Protein AF-A0A1M6YQC5-F1 (afdb_monomer)

Sequence (422 aa):
MTFAKNSVCIALIAVASSFAADRVVGANATLDIEPGARSAALGSATMAVDGDYLGLMSNPYQLANVNYAWASFSHTEYYEDTKYDYASAVVPLGAGQGLGISFSRFGADDIPYIKEGEPLPEGSNYNTLSIADWVFSATFGRKLTDRLELGVGFHGLYRDMDQTGWGFRGDAGLRFRAVDELYVSGLLKGWTSSATSWESGEFEYTSPEFYLAASYGLPVPYLYGKLNVYWQGAGLFHREARDLDFETDESRGKRVWEDPLDWLSGGRGGLEYTFDFGLSLRAGLSSFTTLQSVTAGAGLVIAKFVKVDYAFESHPVLSPVHRVSVSISPYLFSHAPRQGTPEVKASSKAVVAEEPEESDAAYEAMERESYESPAAAETPAATESSAPSESAVEELVPAPEQVQNRPEKPNIVETDDEVLEP

Structure (mmCIF, N/CA/C/O backbone):
data_AF-A0A1M6YQC5-F1
#
_entry.id   AF-A0A1M6YQC5-F1
#
loop_
_atom_site.group_PDB
_atom_site.id
_atom_site.type_symbol
_atom_site.label_atom_id
_atom_site.label_alt_id
_atom_site.label_comp_id
_atom_site.label_asym_id
_atom_site.label_entity_id
_atom_site.label_seq_id
_atom_site.pdbx_PDB_ins_code
_atom_site.Cartn_x
_atom_site.Cartn_y
_atom_site.Cartn_z
_atom_site.occupancy
_atom_site.B_iso_or_equiv
_atom_site.auth_seq_id
_atom_site.auth_comp_id
_atom_site.auth_asym_id
_atom_site.auth_atom_id
_atom_site.pdbx_PDB_model_num
ATOM 1 N N . MET A 1 1 ? 8.374 48.660 9.534 1.00 53.72 1 MET A N 1
ATOM 2 C CA . MET A 1 1 ? 8.902 48.231 8.214 1.00 53.72 1 MET A CA 1
ATOM 3 C C . MET A 1 1 ? 9.470 46.807 8.201 1.00 53.72 1 MET A C 1
ATOM 5 O O . MET A 1 1 ? 9.402 46.164 7.164 1.00 53.72 1 MET A O 1
ATOM 9 N N . THR A 1 2 ? 9.977 46.275 9.317 1.00 52.75 2 THR A N 1
ATOM 10 C CA . THR A 1 2 ? 10.578 44.924 9.393 1.00 52.75 2 THR A CA 1
ATOM 11 C C . THR A 1 2 ? 9.555 43.780 9.287 1.00 52.75 2 THR A C 1
ATOM 13 O O . THR A 1 2 ? 9.815 42.788 8.620 1.00 52.75 2 THR A O 1
ATOM 16 N N . PHE A 1 3 ? 8.348 43.950 9.843 1.00 49.03 3 PHE A N 1
ATOM 17 C CA . PHE A 1 3 ? 7.264 42.952 9.768 1.00 49.03 3 PHE A CA 1
ATOM 18 C C . PHE A 1 3 ? 6.732 42.738 8.339 1.00 49.03 3 PHE A C 1
ATOM 20 O O . PHE A 1 3 ? 6.480 41.608 7.927 1.00 49.03 3 PHE A O 1
ATOM 27 N N . ALA A 1 4 ? 6.626 43.817 7.557 1.00 55.59 4 ALA A N 1
ATOM 28 C CA . ALA A 1 4 ? 6.203 43.752 6.159 1.00 55.59 4 ALA A CA 1
ATOM 29 C C . ALA A 1 4 ? 7.251 43.047 5.281 1.00 55.59 4 ALA A C 1
ATOM 31 O O . ALA A 1 4 ? 6.891 42.224 4.450 1.00 55.59 4 ALA A O 1
ATOM 32 N N . LYS A 1 5 ? 8.550 43.289 5.519 1.00 53.69 5 LYS A N 1
ATOM 33 C CA . LYS A 1 5 ? 9.637 42.579 4.823 1.00 53.69 5 LYS A CA 1
ATOM 34 C C . LYS A 1 5 ? 9.646 41.079 5.128 1.00 53.69 5 LYS A C 1
ATOM 36 O O . LYS A 1 5 ? 9.757 40.291 4.199 1.00 53.69 5 LYS A O 1
ATOM 41 N N . ASN A 1 6 ? 9.462 40.679 6.389 1.00 58.53 6 ASN A N 1
ATOM 42 C CA . ASN A 1 6 ? 9.414 39.258 6.753 1.00 58.53 6 ASN A CA 1
ATOM 43 C C . ASN A 1 6 ? 8.188 38.552 6.156 1.00 58.53 6 ASN A C 1
ATOM 45 O O . ASN A 1 6 ? 8.311 37.433 5.673 1.00 58.53 6 ASN A O 1
ATOM 49 N N . SER A 1 7 ? 7.033 39.222 6.120 1.00 62.97 7 SER A N 1
ATOM 50 C CA . SER A 1 7 ? 5.809 38.674 5.518 1.00 62.97 7 SER A CA 1
ATOM 51 C C . SER A 1 7 ? 5.939 38.516 3.998 1.00 62.97 7 SER A C 1
ATOM 53 O O . SER A 1 7 ? 5.511 37.509 3.446 1.00 62.97 7 SER A O 1
ATOM 55 N N . VAL A 1 8 ? 6.595 39.469 3.327 1.00 71.50 8 VAL A N 1
ATOM 56 C CA . VAL A 1 8 ? 6.879 39.405 1.884 1.00 71.50 8 VAL A CA 1
ATOM 57 C C . VAL A 1 8 ? 7.903 38.314 1.560 1.00 71.50 8 VAL A C 1
ATOM 59 O O . VAL A 1 8 ? 7.712 37.591 0.591 1.00 71.50 8 VAL A O 1
ATOM 62 N N . CYS A 1 9 ? 8.945 38.126 2.376 1.00 65.75 9 CYS A N 1
ATOM 63 C CA . CYS A 1 9 ? 9.895 37.025 2.185 1.00 65.75 9 CYS A CA 1
ATOM 64 C C . CYS A 1 9 ? 9.247 35.651 2.410 1.00 65.75 9 CYS A C 1
ATOM 66 O O . CYS A 1 9 ? 9.505 34.737 1.637 1.00 65.75 9 CYS A O 1
ATOM 68 N N . ILE A 1 10 ? 8.382 35.504 3.419 1.00 70.25 10 ILE A N 1
ATOM 69 C CA . ILE A 1 10 ? 7.632 34.258 3.654 1.00 70.25 10 ILE A CA 1
ATOM 70 C C . ILE A 1 10 ? 6.678 33.980 2.486 1.00 70.25 10 ILE A C 1
ATOM 72 O O . ILE A 1 10 ? 6.626 32.853 2.002 1.00 70.25 10 ILE A O 1
ATOM 76 N N . ALA A 1 11 ? 5.984 35.004 1.982 1.00 66.69 11 ALA A N 1
ATOM 77 C CA . ALA A 1 11 ? 5.124 34.875 0.809 1.00 66.69 11 ALA A CA 1
ATOM 78 C C . ALA A 1 11 ? 5.921 34.516 -0.457 1.00 66.69 11 ALA A C 1
ATOM 80 O O . ALA A 1 11 ? 5.506 33.641 -1.206 1.00 66.69 11 ALA A O 1
ATOM 81 N N . LEU A 1 12 ? 7.094 35.119 -0.676 1.00 59.56 12 LEU A N 1
ATOM 82 C CA . LEU A 1 12 ? 7.969 34.796 -1.809 1.00 59.56 12 LEU A CA 1
ATOM 83 C C . LEU A 1 12 ? 8.554 33.381 -1.715 1.00 59.56 12 LEU A C 1
ATOM 85 O O . LEU A 1 12 ? 8.641 32.701 -2.732 1.00 59.56 12 LEU A O 1
ATOM 89 N N . ILE A 1 13 ? 8.901 32.908 -0.513 1.00 63.28 13 ILE A N 1
ATOM 90 C CA . ILE A 1 13 ? 9.343 31.524 -0.284 1.00 63.28 13 ILE A CA 1
ATOM 91 C C . ILE A 1 13 ? 8.185 30.545 -0.521 1.00 63.28 13 ILE A C 1
ATOM 93 O O . ILE A 1 13 ? 8.390 29.517 -1.161 1.00 63.28 13 ILE A O 1
ATOM 97 N N . ALA A 1 14 ? 6.965 30.867 -0.082 1.00 57.50 14 ALA A N 1
ATOM 98 C CA . ALA A 1 14 ? 5.779 30.045 -0.329 1.00 57.50 14 ALA A CA 1
ATOM 99 C C . ALA A 1 14 ? 5.407 29.983 -1.824 1.00 57.50 14 ALA A C 1
ATOM 101 O O . ALA A 1 14 ? 5.086 28.911 -2.340 1.00 57.50 14 ALA A O 1
ATOM 102 N N . VAL A 1 15 ? 5.519 31.104 -2.545 1.00 53.12 15 VAL A N 1
ATOM 103 C CA . VAL A 1 15 ? 5.295 31.167 -3.999 1.00 53.12 15 VAL A CA 1
ATOM 104 C C . VAL A 1 15 ? 6.384 30.397 -4.756 1.00 53.12 15 VAL A C 1
ATOM 106 O O . VAL A 1 15 ? 6.055 29.597 -5.623 1.00 53.12 15 VAL A O 1
ATOM 109 N N . ALA A 1 16 ? 7.664 30.546 -4.396 1.00 45.91 16 ALA A N 1
ATOM 110 C CA . ALA A 1 16 ? 8.754 29.774 -5.003 1.00 45.91 16 ALA A CA 1
ATOM 111 C C . ALA A 1 16 ? 8.639 28.262 -4.720 1.00 45.91 16 ALA A C 1
ATOM 113 O O . ALA A 1 16 ? 8.916 27.449 -5.598 1.00 45.91 16 ALA A O 1
ATOM 114 N N . SER A 1 17 ? 8.161 27.884 -3.529 1.00 53.19 17 SER A N 1
ATOM 115 C CA . SER A 1 17 ? 7.890 26.481 -3.174 1.00 53.19 17 SER A CA 1
ATOM 116 C C . SER A 1 17 ? 6.718 25.898 -3.969 1.00 53.19 17 SER A C 1
ATOM 118 O O . SER A 1 17 ? 6.725 24.710 -4.269 1.00 53.19 17 SER A O 1
ATOM 120 N N . SER A 1 18 ? 5.747 26.729 -4.368 1.00 50.00 18 SER A N 1
ATOM 121 C CA . SER A 1 18 ? 4.611 26.295 -5.194 1.00 50.00 18 SER A CA 1
ATOM 122 C C . SER A 1 18 ? 5.028 25.940 -6.629 1.00 50.00 18 SER A C 1
ATOM 124 O O . SER A 1 18 ? 4.443 25.037 -7.213 1.00 50.00 18 SER A O 1
ATOM 126 N N . PHE A 1 19 ? 6.064 26.587 -7.184 1.00 49.97 19 PHE A N 1
ATOM 127 C CA . PHE A 1 19 ? 6.626 26.230 -8.500 1.00 49.97 19 PHE A CA 1
ATOM 128 C C . PHE A 1 19 ? 7.572 25.017 -8.452 1.00 49.97 19 PHE A C 1
ATOM 130 O O . PHE A 1 19 ? 7.739 24.332 -9.455 1.00 49.97 19 PHE A O 1
ATOM 137 N N . ALA A 1 20 ? 8.184 24.729 -7.298 1.00 50.62 20 ALA A N 1
ATOM 138 C CA . ALA A 1 20 ? 9.047 23.558 -7.111 1.00 50.62 20 ALA A CA 1
ATOM 139 C C . ALA A 1 20 ? 8.266 22.252 -6.858 1.00 50.62 20 ALA A C 1
ATOM 141 O O . ALA A 1 20 ? 8.835 21.170 -6.985 1.00 50.62 20 ALA A O 1
ATOM 142 N N . ALA A 1 21 ? 6.978 22.355 -6.517 1.00 57.91 21 ALA A N 1
ATOM 143 C CA . ALA A 1 21 ? 6.088 21.230 -6.240 1.00 57.91 21 ALA A CA 1
ATOM 144 C C . ALA A 1 21 ? 5.412 20.644 -7.494 1.00 57.91 21 ALA A C 1
ATOM 146 O O . ALA A 1 21 ? 4.479 19.872 -7.349 1.00 57.91 21 ALA A O 1
ATOM 147 N N . ASP A 1 22 ? 5.822 21.023 -8.710 1.00 62.31 22 ASP A N 1
ATOM 148 C CA . ASP A 1 22 ? 5.284 20.449 -9.961 1.00 62.31 22 ASP A CA 1
ATOM 149 C C . ASP A 1 22 ? 6.221 19.420 -10.604 1.00 62.31 22 ASP A C 1
ATOM 151 O O . ASP A 1 22 ? 5.921 18.869 -11.662 1.00 62.31 22 ASP A O 1
ATOM 155 N N . ARG A 1 23 ? 7.380 19.151 -9.991 1.00 65.19 23 ARG A N 1
ATOM 156 C CA . ARG A 1 23 ? 8.331 18.183 -10.535 1.00 65.19 23 ARG A CA 1
ATOM 157 C C . ARG A 1 23 ? 7.909 16.775 -10.127 1.00 65.19 23 ARG A C 1
ATOM 159 O O . ARG A 1 23 ? 8.397 16.229 -9.140 1.00 65.19 23 ARG A O 1
ATOM 166 N N . VAL A 1 24 ? 7.028 16.184 -10.922 1.00 68.38 24 VAL A N 1
ATOM 167 C CA . VAL A 1 24 ? 6.725 14.753 -10.858 1.00 68.38 24 VAL A CA 1
ATOM 168 C C . VAL A 1 24 ? 7.642 14.026 -11.826 1.00 68.38 24 VAL A C 1
ATOM 170 O O . VAL A 1 24 ? 7.634 14.313 -13.021 1.00 68.38 24 VAL A O 1
ATOM 173 N N . VAL A 1 25 ? 8.444 13.091 -11.319 1.00 69.69 25 VAL A N 1
ATOM 174 C CA . VAL A 1 25 ? 9.226 12.190 -12.166 1.00 69.69 25 VAL A CA 1
ATOM 175 C C . VAL A 1 25 ? 8.817 10.760 -11.836 1.00 69.69 25 VAL A C 1
ATOM 177 O O . VAL A 1 25 ? 8.852 10.342 -10.683 1.00 69.69 25 VAL A O 1
ATOM 180 N N . GLY A 1 26 ? 8.462 9.975 -12.851 1.00 72.50 26 GLY A N 1
ATOM 181 C CA . GLY A 1 26 ? 8.078 8.566 -12.690 1.00 72.50 26 GLY A CA 1
ATOM 182 C C . GLY A 1 26 ? 9.222 7.636 -12.259 1.00 72.50 26 GLY A C 1
ATOM 183 O O . GLY A 1 26 ? 9.037 6.424 -12.200 1.00 72.50 26 GLY A O 1
ATOM 184 N N . ALA A 1 27 ? 10.401 8.179 -11.937 1.00 75.88 27 ALA A N 1
ATOM 185 C CA . ALA A 1 27 ? 11.608 7.437 -11.586 1.00 75.88 27 ALA A CA 1
ATOM 186 C C . ALA A 1 27 ? 11.363 6.391 -10.491 1.00 75.88 27 ALA A C 1
ATOM 188 O O . ALA A 1 27 ? 11.856 5.270 -10.583 1.00 75.88 27 ALA A O 1
ATOM 189 N N . ASN A 1 28 ? 10.551 6.750 -9.494 1.00 84.94 28 ASN A N 1
ATOM 190 C CA . ASN A 1 28 ? 10.200 5.917 -8.346 1.00 84.94 28 ASN A CA 1
ATOM 191 C C . ASN A 1 28 ? 8.770 5.344 -8.422 1.00 84.94 28 ASN A C 1
ATOM 193 O O . ASN A 1 28 ? 8.241 4.934 -7.392 1.00 84.94 28 ASN A O 1
ATOM 197 N N . ALA A 1 29 ? 8.139 5.296 -9.603 1.00 85.62 29 ALA A N 1
ATOM 198 C CA . ALA A 1 29 ? 6.741 4.866 -9.762 1.00 85.62 29 ALA A CA 1
ATOM 199 C C . ALA A 1 29 ? 6.468 3.440 -9.247 1.00 85.62 29 ALA A C 1
ATOM 201 O O . ALA A 1 29 ? 5.379 3.146 -8.764 1.00 85.62 29 ALA A O 1
ATOM 202 N N . THR A 1 30 ? 7.473 2.563 -9.250 1.00 89.56 30 THR A N 1
ATOM 203 C CA . THR A 1 30 ? 7.369 1.210 -8.676 1.00 89.56 30 THR A CA 1
ATOM 204 C C . THR A 1 30 ? 7.064 1.233 -7.177 1.00 89.56 30 THR A C 1
ATOM 206 O O . THR A 1 30 ? 6.454 0.304 -6.654 1.00 89.56 30 THR A O 1
ATOM 209 N N . LEU A 1 31 ? 7.416 2.319 -6.477 1.00 89.81 31 LEU A N 1
ATOM 210 C CA . LEU A 1 31 ? 7.064 2.521 -5.069 1.00 89.81 31 LEU A CA 1
ATOM 211 C C . LEU A 1 31 ? 5.585 2.877 -4.840 1.00 89.81 31 LEU A C 1
ATOM 213 O O . LEU A 1 31 ? 5.149 2.984 -3.690 1.00 89.81 31 LEU A O 1
ATOM 217 N N . ASP A 1 32 ? 4.830 3.110 -5.909 1.00 88.75 32 ASP A N 1
ATOM 218 C CA . ASP A 1 32 ? 3.402 3.420 -5.868 1.00 88.75 32 ASP A CA 1
ATOM 219 C C . ASP A 1 32 ? 2.523 2.231 -6.272 1.00 88.75 32 ASP A C 1
ATOM 221 O O . ASP A 1 32 ? 1.302 2.299 -6.114 1.00 88.75 32 ASP A O 1
ATOM 225 N N . ILE A 1 33 ? 3.129 1.131 -6.731 1.00 90.00 33 ILE A N 1
ATOM 226 C CA . ILE A 1 33 ? 2.414 -0.104 -7.051 1.00 90.00 33 ILE A CA 1
ATOM 227 C C . ILE A 1 33 ? 1.909 -0.732 -5.752 1.00 90.00 33 ILE A C 1
ATOM 229 O O . ILE A 1 33 ? 2.674 -1.019 -4.832 1.00 90.00 33 ILE A O 1
ATOM 233 N N . GLU A 1 34 ? 0.601 -0.968 -5.685 1.00 89.75 34 GLU A N 1
ATOM 234 C CA . GLU A 1 34 ? -0.005 -1.664 -4.556 1.00 89.75 34 GLU A CA 1
ATOM 235 C C . GLU A 1 34 ? 0.246 -3.176 -4.658 1.00 89.75 34 GLU A C 1
ATOM 237 O O . GLU A 1 34 ? -0.096 -3.773 -5.680 1.00 89.75 34 GLU A O 1
ATOM 242 N N . PRO A 1 35 ? 0.770 -3.826 -3.605 1.00 92.75 35 PRO A N 1
ATOM 243 C CA . PRO A 1 35 ? 0.984 -5.271 -3.605 1.00 92.75 35 PRO A CA 1
ATOM 244 C C . PRO A 1 35 ? -0.198 -6.103 -3.101 1.00 92.75 35 PRO A C 1
ATOM 246 O O . PRO A 1 35 ? -0.265 -7.289 -3.421 1.00 92.75 35 PRO A O 1
ATOM 249 N N . GLY A 1 36 ? -1.104 -5.563 -2.283 1.00 93.19 36 GLY A N 1
ATOM 250 C CA . GLY A 1 36 ? -2.159 -6.334 -1.623 1.00 93.19 36 GLY A CA 1
ATOM 251 C C . GLY A 1 36 ? -3.325 -6.676 -2.549 1.00 93.19 36 GLY A C 1
ATOM 252 O O . GLY A 1 36 ? -3.821 -5.810 -3.270 1.00 93.19 36 GLY A O 1
ATOM 253 N N . ALA A 1 37 ? -3.816 -7.924 -2.516 1.00 95.75 37 ALA A N 1
ATOM 254 C CA . ALA A 1 37 ? -5.050 -8.290 -3.224 1.00 95.75 37 ALA A CA 1
ATOM 255 C C . ALA A 1 37 ? -6.274 -7.639 -2.566 1.00 95.75 37 ALA A C 1
ATOM 257 O O . ALA A 1 37 ? -7.144 -7.102 -3.244 1.00 95.75 37 ALA A O 1
ATOM 258 N N . ARG A 1 38 ? -6.322 -7.610 -1.229 1.00 95.25 38 ARG A N 1
ATOM 259 C CA . ARG A 1 38 ? -7.412 -6.961 -0.490 1.00 95.25 38 ARG A CA 1
ATOM 260 C C . ARG A 1 38 ? -7.583 -5.496 -0.889 1.00 95.25 38 ARG A C 1
ATOM 262 O O . ARG A 1 38 ? -8.698 -5.096 -1.209 1.00 95.25 38 ARG A O 1
ATOM 269 N N . SER A 1 39 ? -6.499 -4.724 -0.888 1.00 93.56 39 SER A N 1
ATOM 270 C CA . SER A 1 39 ? -6.545 -3.313 -1.271 1.00 93.56 39 SER A CA 1
ATOM 271 C C . SER A 1 39 ? -6.842 -3.116 -2.763 1.00 93.56 39 SER A C 1
ATOM 273 O O . SER A 1 39 ? -7.619 -2.222 -3.094 1.00 93.56 39 SER A O 1
ATOM 275 N N . ALA A 1 40 ? -6.330 -3.980 -3.651 1.00 94.25 40 ALA A N 1
ATOM 276 C CA . ALA A 1 40 ? -6.668 -3.962 -5.083 1.00 94.25 40 ALA A CA 1
ATOM 277 C C . ALA A 1 40 ? -8.176 -4.097 -5.327 1.00 94.25 40 ALA A C 1
ATOM 279 O O . ALA A 1 40 ? -8.772 -3.291 -6.032 1.00 94.25 40 ALA A O 1
ATOM 280 N N . ALA A 1 41 ? -8.815 -5.066 -4.662 1.00 95.69 41 ALA A N 1
ATOM 281 C CA . ALA A 1 41 ? -10.256 -5.313 -4.747 1.00 95.69 41 ALA A CA 1
ATOM 282 C C . ALA A 1 41 ? -11.128 -4.170 -4.193 1.00 95.69 41 ALA A C 1
ATOM 284 O O . ALA A 1 41 ? -12.348 -4.186 -4.359 1.00 95.69 41 ALA A O 1
ATOM 285 N N . LEU A 1 42 ? -10.518 -3.213 -3.490 1.00 95.12 42 LEU A N 1
ATOM 286 C CA . LEU A 1 42 ? -11.152 -2.025 -2.924 1.00 95.12 42 LEU A CA 1
ATOM 287 C C . LEU A 1 42 ? -10.785 -0.772 -3.728 1.00 95.12 42 LEU A C 1
ATOM 289 O O . LEU A 1 42 ? -10.662 0.318 -3.169 1.00 95.12 42 LEU A O 1
ATOM 293 N N . GLY A 1 43 ? -10.574 -0.935 -5.036 1.00 91.25 43 GLY A N 1
ATOM 294 C CA . GLY A 1 43 ? -10.205 0.147 -5.937 1.00 91.25 43 GLY A CA 1
ATOM 295 C C . GLY A 1 43 ? -8.808 0.691 -5.668 1.00 91.25 43 GLY A C 1
ATOM 296 O O . GLY A 1 43 ? -8.568 1.864 -5.907 1.00 91.25 43 GLY A O 1
ATOM 297 N N . SER A 1 44 ? -7.891 -0.100 -5.106 1.00 91.50 44 SER A N 1
ATOM 298 C CA . SER A 1 44 ? -6.554 0.371 -4.719 1.00 91.50 44 SER A CA 1
ATOM 299 C C . SER A 1 44 ? -6.594 1.583 -3.765 1.00 91.50 44 SER A C 1
ATOM 301 O O . SER A 1 44 ? -5.744 2.477 -3.840 1.00 91.50 44 SER A O 1
ATOM 303 N N . ALA A 1 45 ? -7.584 1.617 -2.860 1.00 91.69 45 ALA A N 1
ATOM 304 C CA . ALA A 1 45 ? -7.730 2.594 -1.770 1.00 91.69 45 ALA A CA 1
ATOM 305 C C . ALA A 1 45 ? -6.902 2.196 -0.529 1.00 91.69 45 ALA A C 1
ATOM 307 O O . ALA A 1 45 ? -7.389 2.147 0.602 1.00 91.69 45 ALA A O 1
ATOM 308 N N . THR A 1 46 ? -5.638 1.863 -0.760 1.00 89.88 46 THR A N 1
ATOM 309 C CA . THR A 1 46 ? -4.709 1.206 0.174 1.00 89.88 46 THR A CA 1
ATOM 310 C C . THR A 1 46 ? -4.549 1.964 1.494 1.00 89.88 46 THR A C 1
ATOM 312 O O . THR A 1 46 ? -4.459 1.374 2.570 1.00 89.88 46 THR A O 1
ATOM 315 N N . MET A 1 47 ? -4.586 3.296 1.433 1.00 90.25 47 MET A N 1
ATOM 316 C CA . MET A 1 47 ? -4.424 4.166 2.589 1.00 90.25 47 MET A CA 1
ATOM 317 C C . MET A 1 47 ? -5.630 4.173 3.514 1.00 90.25 47 MET A C 1
ATOM 319 O O . MET A 1 47 ? -5.506 4.659 4.631 1.00 90.25 47 MET A O 1
ATOM 323 N N . ALA A 1 48 ? -6.797 3.729 3.054 1.00 89.94 48 ALA A N 1
ATOM 324 C CA . ALA A 1 48 ? -8.002 3.629 3.870 1.00 89.94 48 ALA A CA 1
ATOM 325 C C . ALA A 1 48 ? -8.117 2.250 4.541 1.00 89.94 48 ALA A C 1
ATOM 327 O O . ALA A 1 48 ? -8.855 2.086 5.516 1.00 89.94 48 ALA A O 1
ATOM 328 N N . VAL A 1 49 ? -7.414 1.253 3.998 1.00 91.25 49 VAL A N 1
ATOM 329 C CA . VAL A 1 49 ? -7.533 -0.152 4.380 1.00 91.25 49 VAL A CA 1
ATOM 330 C C . VAL A 1 49 ? -6.559 -0.469 5.503 1.00 91.25 49 VAL A C 1
ATOM 332 O O . VAL A 1 49 ? -5.344 -0.380 5.353 1.00 91.25 49 VAL A O 1
ATOM 335 N N . ASP A 1 50 ? -7.105 -0.894 6.637 1.00 87.38 50 ASP A N 1
ATOM 336 C CA . ASP A 1 50 ? -6.325 -1.258 7.813 1.00 87.38 50 ASP A CA 1
ATOM 337 C C . ASP A 1 50 ? -6.145 -2.767 7.957 1.00 87.38 50 ASP A C 1
ATOM 339 O O . ASP A 1 50 ? -7.066 -3.552 7.709 1.00 87.38 50 ASP A O 1
ATOM 343 N N . GLY A 1 51 ? -4.978 -3.177 8.457 1.00 87.25 51 GLY A N 1
ATOM 344 C CA . GLY A 1 51 ? -4.681 -4.582 8.744 1.00 87.25 51 GLY A CA 1
ATOM 345 C C . GLY A 1 51 ? -4.368 -5.410 7.496 1.00 87.25 51 GLY A C 1
ATOM 346 O O . GLY A 1 51 ? -4.449 -6.642 7.554 1.00 87.25 51 GLY A O 1
ATOM 347 N N . ASP A 1 52 ? -4.031 -4.737 6.393 1.00 90.38 52 ASP A N 1
ATOM 348 C CA . ASP A 1 52 ? -3.434 -5.318 5.194 1.00 90.38 52 ASP A CA 1
ATOM 349 C C . ASP A 1 52 ? -1.911 -5.129 5.258 1.00 90.38 52 ASP A C 1
ATOM 351 O O . ASP A 1 52 ? -1.362 -4.077 4.926 1.00 90.38 52 ASP A O 1
ATOM 355 N N . TYR A 1 53 ? -1.211 -6.160 5.732 1.00 91.81 53 TYR A N 1
ATOM 356 C CA . TYR A 1 53 ? 0.232 -6.095 5.979 1.00 91.81 53 TYR A CA 1
ATOM 357 C C . TYR A 1 53 ? 1.082 -6.104 4.704 1.00 91.81 53 TYR A C 1
ATOM 359 O O . TYR A 1 53 ? 2.308 -6.054 4.804 1.00 91.81 53 TYR A O 1
ATOM 367 N N . LEU A 1 54 ? 0.468 -6.160 3.522 1.00 94.44 54 LEU A N 1
ATOM 368 C CA . LEU A 1 54 ? 1.152 -5.940 2.249 1.00 94.44 54 LEU A CA 1
ATOM 369 C C . LEU A 1 54 ? 1.281 -4.437 1.948 1.00 94.44 54 LEU A C 1
ATOM 371 O O . LEU A 1 54 ? 2.270 -4.018 1.359 1.00 94.44 54 LEU A O 1
ATOM 375 N N . GLY A 1 55 ? 0.383 -3.597 2.469 1.00 91.25 55 GLY A N 1
ATOM 376 C CA . GLY A 1 55 ? 0.382 -2.143 2.271 1.00 91.25 55 GLY A CA 1
ATOM 377 C C . GLY A 1 55 ? 1.420 -1.359 3.091 1.00 91.25 55 GLY A C 1
ATOM 378 O O . GLY A 1 55 ? 1.129 -0.254 3.545 1.00 91.25 55 GLY A O 1
ATOM 379 N N . LEU A 1 56 ? 2.628 -1.885 3.341 1.00 92.56 56 LEU A N 1
ATOM 380 C CA . LEU A 1 56 ? 3.636 -1.204 4.187 1.00 92.56 56 LEU A CA 1
ATOM 381 C C . LEU A 1 56 ? 4.200 0.092 3.584 1.00 92.56 56 LEU A C 1
ATOM 383 O O . LEU A 1 56 ? 4.772 0.902 4.316 1.00 92.56 56 LEU A O 1
ATOM 387 N N . MET A 1 57 ? 4.063 0.266 2.269 1.00 90.12 57 MET A N 1
ATOM 388 C CA . MET A 1 57 ? 4.576 1.417 1.515 1.00 90.12 57 MET A CA 1
ATOM 389 C C . MET A 1 57 ? 3.559 2.551 1.399 1.00 90.12 57 MET A C 1
ATOM 391 O O . MET A 1 57 ? 3.927 3.704 1.212 1.00 90.12 57 MET A O 1
ATOM 395 N N . SER A 1 58 ? 2.273 2.229 1.530 1.00 90.06 58 SER A N 1
ATOM 396 C CA . SER A 1 58 ? 1.173 3.175 1.356 1.00 90.06 58 SER A CA 1
ATOM 397 C C . SER A 1 58 ? 0.410 3.431 2.659 1.00 90.06 58 SER A C 1
ATOM 399 O O . SER A 1 58 ? -0.188 4.489 2.829 1.00 90.06 58 SER A O 1
ATOM 401 N N . ASN A 1 59 ? 0.489 2.523 3.634 1.00 93.00 59 ASN A N 1
ATOM 402 C CA . ASN A 1 59 ? -0.150 2.664 4.936 1.00 93.00 59 ASN A CA 1
ATOM 403 C C . ASN A 1 59 ? 0.827 2.307 6.079 1.00 93.00 59 ASN A C 1
ATOM 405 O O . ASN A 1 59 ? 0.799 1.191 6.601 1.00 93.00 59 ASN A O 1
ATOM 409 N N . PRO A 1 60 ? 1.713 3.230 6.504 1.00 94.19 60 PRO A N 1
ATOM 410 C CA . PRO A 1 60 ? 2.693 2.935 7.548 1.00 94.19 60 PRO A CA 1
ATOM 411 C C . PRO A 1 60 ? 2.112 2.966 8.971 1.00 94.19 60 PRO A C 1
ATOM 413 O O . PRO A 1 60 ? 2.606 2.275 9.866 1.00 94.19 60 PRO A O 1
ATOM 416 N N . TYR A 1 61 ? 1.060 3.754 9.211 1.00 94.19 61 TYR A N 1
ATOM 417 C CA . TYR A 1 61 ? 0.483 3.922 10.547 1.00 94.19 61 TYR A CA 1
ATOM 418 C C . TYR A 1 61 ? -0.261 2.662 11.022 1.00 94.19 61 TYR A C 1
ATOM 420 O O . TYR A 1 61 ? -0.391 2.465 12.230 1.00 94.19 61 TYR A O 1
ATOM 428 N N . GLN A 1 62 ? -0.699 1.772 10.118 1.00 92.69 62 GLN A N 1
ATOM 429 C CA . GLN A 1 62 ? -1.419 0.542 10.482 1.00 92.69 62 GLN A CA 1
ATOM 430 C C . GLN A 1 62 ? -0.634 -0.361 11.445 1.00 92.69 62 GLN A C 1
ATOM 432 O O . GLN A 1 62 ? -1.227 -1.095 12.240 1.00 92.69 62 GLN A O 1
ATOM 437 N N . LEU A 1 63 ? 0.703 -0.277 11.421 1.00 94.75 63 LEU A N 1
ATOM 438 C CA . LEU A 1 63 ? 1.586 -1.016 12.323 1.00 94.75 63 LEU A CA 1
ATOM 439 C C . LEU A 1 63 ? 1.402 -0.611 13.791 1.00 94.75 63 LEU A C 1
ATOM 441 O O . LEU A 1 63 ? 1.755 -1.378 14.680 1.00 94.75 63 LEU A O 1
ATOM 445 N N . ALA A 1 64 ? 0.789 0.540 14.074 1.00 93.31 64 ALA A N 1
ATOM 446 C CA . ALA A 1 64 ? 0.381 0.908 15.426 1.00 93.31 64 ALA A CA 1
ATOM 447 C C . ALA A 1 64 ? -0.651 -0.067 16.030 1.00 93.31 64 ALA A C 1
ATOM 449 O O . ALA A 1 64 ? -0.767 -0.135 17.251 1.00 93.31 64 ALA A O 1
ATOM 450 N N . ASN A 1 65 ? -1.382 -0.824 15.202 1.00 89.56 65 ASN A N 1
ATOM 451 C CA . ASN A 1 65 ? -2.438 -1.753 15.628 1.00 89.56 65 ASN A CA 1
ATOM 452 C C . ASN A 1 65 ? -2.093 -3.222 15.357 1.00 89.56 65 ASN A C 1
ATOM 454 O O . ASN A 1 65 ? -2.974 -4.083 15.383 1.00 89.56 65 ASN A O 1
ATOM 458 N N . VAL A 1 66 ? -0.830 -3.528 15.047 1.00 89.31 66 VAL A N 1
ATOM 459 C CA . VAL A 1 66 ? -0.412 -4.912 14.827 1.00 89.31 66 VAL A CA 1
ATOM 460 C C . VAL A 1 66 ? -0.362 -5.658 16.163 1.00 89.31 66 VAL A C 1
ATOM 462 O O . VAL A 1 66 ? 0.316 -5.242 17.099 1.00 89.31 66 VAL A O 1
ATOM 465 N N . ASN A 1 67 ? -1.095 -6.769 16.245 1.00 85.00 67 ASN A N 1
ATOM 466 C CA . ASN A 1 67 ? -1.216 -7.564 17.472 1.00 85.00 67 ASN A CA 1
ATOM 467 C C . ASN A 1 67 ? -0.370 -8.840 17.444 1.00 85.00 67 ASN A C 1
ATOM 469 O O . ASN A 1 67 ? 0.097 -9.313 18.478 1.00 85.00 67 ASN A O 1
ATOM 473 N N . TYR A 1 68 ? -0.151 -9.382 16.248 1.00 87.81 68 TYR A N 1
ATOM 474 C CA . TYR A 1 68 ? 0.576 -10.624 16.019 1.00 87.81 68 TYR A CA 1
ATOM 475 C C . TYR A 1 68 ? 1.639 -10.406 14.960 1.00 87.81 68 TYR A C 1
ATOM 477 O O . TYR A 1 68 ? 1.515 -9.508 14.131 1.00 87.81 68 TYR A O 1
ATOM 485 N N . ALA A 1 69 ? 2.679 -11.235 14.973 1.00 92.38 69 ALA A N 1
ATOM 486 C CA . ALA A 1 69 ? 3.576 -11.280 13.834 1.00 92.38 69 ALA A CA 1
ATOM 487 C C . ALA A 1 69 ? 2.824 -11.831 12.614 1.00 92.38 69 ALA A C 1
ATOM 489 O O . ALA A 1 69 ? 2.006 -12.742 12.761 1.00 92.38 69 ALA A O 1
ATOM 490 N N . TRP A 1 70 ? 3.110 -11.302 11.430 1.00 94.50 70 TRP A N 1
ATOM 491 C CA . TRP A 1 70 ? 2.589 -11.826 10.168 1.00 94.50 70 TRP A CA 1
ATOM 492 C C . TRP A 1 70 ? 3.691 -11.838 9.125 1.00 94.50 70 TRP A C 1
ATOM 494 O O . TRP A 1 70 ? 4.460 -10.885 9.035 1.00 94.50 70 TRP A O 1
ATOM 504 N N . ALA A 1 71 ? 3.733 -12.899 8.333 1.00 96.81 71 ALA A N 1
ATOM 505 C CA . ALA A 1 71 ? 4.427 -12.938 7.058 1.00 96.81 71 ALA A CA 1
ATOM 506 C C . ALA A 1 71 ? 3.365 -12.923 5.958 1.00 96.81 71 ALA A C 1
ATOM 508 O O . ALA A 1 71 ? 2.402 -13.685 6.039 1.00 96.81 71 ALA A O 1
ATOM 509 N N . SER A 1 72 ? 3.506 -12.052 4.967 1.00 97.31 72 SER A N 1
ATOM 510 C CA . SER A 1 72 ? 2.564 -11.938 3.854 1.00 97.31 72 SER A CA 1
ATOM 511 C C . SER A 1 72 ? 3.297 -12.004 2.531 1.00 97.31 72 SER A C 1
ATOM 513 O O . SER A 1 72 ? 4.413 -11.508 2.418 1.00 97.31 72 SER A O 1
ATOM 515 N N . PHE A 1 73 ? 2.649 -12.602 1.544 1.00 98.00 73 PHE A N 1
ATOM 516 C CA . PHE A 1 73 ? 3.153 -12.748 0.190 1.00 98.00 73 PHE A CA 1
ATOM 517 C C . PHE A 1 73 ? 2.049 -12.373 -0.784 1.00 98.00 73 PHE A C 1
ATOM 519 O O . PHE A 1 73 ? 0.882 -12.694 -0.543 1.00 98.00 73 PHE A O 1
ATOM 526 N N . SER A 1 74 ? 2.409 -11.734 -1.885 1.00 97.94 74 SER A N 1
ATOM 527 C CA . SER A 1 74 ? 1.509 -11.549 -3.010 1.00 97.94 74 SER A CA 1
ATOM 528 C C . SER A 1 74 ? 2.216 -11.754 -4.333 1.00 97.94 74 SER A C 1
ATOM 530 O O . SER A 1 74 ? 3.425 -11.558 -4.457 1.00 97.94 74 SER A O 1
ATOM 532 N N . HIS A 1 75 ? 1.417 -12.181 -5.300 1.00 96.94 75 HIS A N 1
ATOM 533 C CA . HIS A 1 75 ? 1.812 -12.360 -6.679 1.00 96.94 75 HIS A CA 1
ATOM 534 C C . HIS A 1 75 ? 0.755 -11.710 -7.565 1.00 96.94 75 HIS A C 1
ATOM 536 O O . HIS A 1 75 ? -0.450 -11.934 -7.382 1.00 96.94 75 HIS A O 1
ATOM 542 N N . THR A 1 76 ? 1.217 -10.892 -8.503 1.00 95.56 76 THR A N 1
ATOM 543 C CA . THR A 1 76 ? 0.389 -10.265 -9.532 1.00 95.56 76 THR A CA 1
ATOM 544 C C . THR A 1 76 ? 1.003 -10.542 -10.888 1.00 95.56 76 THR A C 1
ATOM 546 O O . THR A 1 76 ? 2.186 -10.270 -11.098 1.00 95.56 76 THR A O 1
ATOM 549 N N . GLU A 1 77 ? 0.178 -11.030 -11.800 1.00 91.56 77 GLU A N 1
ATOM 550 C CA . GLU A 1 77 ? 0.508 -11.113 -13.214 1.00 91.56 77 GLU A CA 1
ATOM 551 C C . GLU A 1 77 ? -0.148 -9.921 -13.907 1.00 91.56 77 GLU A C 1
ATOM 553 O O . GLU A 1 77 ? -1.373 -9.774 -13.899 1.00 91.56 77 GLU A O 1
ATOM 558 N N . TYR A 1 78 ? 0.687 -9.017 -14.407 1.00 89.56 78 TYR A N 1
ATOM 559 C CA . TYR A 1 78 ? 0.258 -7.884 -15.210 1.00 89.56 78 TYR A CA 1
ATOM 560 C C . TYR A 1 78 ? 0.245 -8.269 -16.695 1.00 89.56 78 TYR A C 1
ATOM 562 O O . TYR A 1 78 ? 0.515 -9.403 -17.081 1.00 89.56 78 TYR A O 1
ATOM 570 N N . TYR A 1 79 ? -0.116 -7.310 -17.538 1.00 85.44 79 TYR A N 1
ATOM 571 C CA . TYR A 1 79 ? -0.053 -7.437 -18.989 1.00 85.44 79 TYR A CA 1
ATOM 572 C C . TYR A 1 79 ? 1.400 -7.585 -19.484 1.00 85.44 79 TYR A C 1
ATOM 574 O O . TYR A 1 79 ? 2.344 -7.212 -18.785 1.00 85.44 79 TYR A O 1
ATOM 582 N N . GLU A 1 80 ? 1.565 -8.112 -20.704 1.00 84.50 80 GLU A N 1
ATOM 583 C CA . GLU A 1 80 ? 2.871 -8.274 -21.373 1.00 84.50 80 GLU A CA 1
ATOM 584 C C . GLU A 1 80 ? 3.893 -9.067 -20.527 1.00 84.50 80 GLU A C 1
ATOM 586 O O . GLU A 1 80 ? 5.047 -8.667 -20.389 1.00 84.50 80 GLU A O 1
ATOM 591 N N . ASP A 1 81 ? 3.445 -10.159 -19.894 1.00 83.94 81 ASP A N 1
ATOM 592 C CA . ASP A 1 81 ? 4.250 -11.069 -19.057 1.00 83.94 81 ASP A CA 1
ATOM 593 C C . ASP A 1 81 ? 5.023 -10.399 -17.899 1.00 83.94 81 ASP A C 1
ATOM 595 O O . ASP A 1 81 ? 5.949 -10.980 -17.318 1.00 83.94 81 ASP A O 1
ATOM 599 N N . THR A 1 82 ? 4.619 -9.188 -17.506 1.00 91.69 82 THR A N 1
ATOM 600 C CA . THR A 1 82 ? 5.222 -8.469 -16.381 1.00 91.69 82 THR A CA 1
ATOM 601 C C . THR A 1 82 ? 4.683 -9.002 -15.058 1.00 91.69 82 THR A C 1
ATOM 603 O O . THR A 1 82 ? 3.480 -9.186 -14.874 1.00 91.69 82 THR A O 1
ATOM 606 N N . LYS A 1 83 ? 5.571 -9.227 -14.090 1.00 94.88 83 LYS A N 1
ATOM 607 C CA . LYS A 1 83 ? 5.233 -9.841 -12.801 1.00 94.88 83 LYS A CA 1
ATOM 608 C C . LYS A 1 83 ? 5.565 -8.913 -11.650 1.00 94.88 83 LYS A C 1
ATOM 610 O O . LYS A 1 83 ? 6.559 -8.184 -11.683 1.00 94.88 83 LYS A O 1
ATOM 615 N N . TYR A 1 84 ? 4.735 -8.973 -10.613 1.00 96.00 84 TYR A N 1
ATOM 616 C CA . TYR A 1 84 ? 4.988 -8.305 -9.346 1.00 96.00 84 TYR A CA 1
ATOM 617 C C . TYR A 1 84 ? 4.876 -9.276 -8.183 1.00 96.00 84 TYR A C 1
ATOM 619 O O . TYR A 1 84 ? 3.783 -9.725 -7.828 1.00 96.00 84 TYR A O 1
ATOM 627 N N . ASP A 1 85 ? 6.025 -9.560 -7.585 1.00 97.25 85 ASP A N 1
ATOM 628 C CA . ASP A 1 85 ? 6.158 -10.389 -6.400 1.00 97.25 85 ASP A CA 1
ATOM 629 C C . ASP A 1 85 ? 6.468 -9.505 -5.201 1.00 97.25 85 ASP A C 1
ATOM 631 O O . ASP A 1 85 ? 7.386 -8.681 -5.237 1.00 97.25 85 ASP A O 1
ATOM 635 N N . TYR A 1 86 ? 5.734 -9.697 -4.113 1.00 97.88 86 TYR A N 1
ATOM 636 C CA . TYR A 1 86 ? 5.919 -8.928 -2.892 1.00 97.88 86 TYR A CA 1
ATOM 637 C C . TYR A 1 86 ? 5.895 -9.838 -1.675 1.00 97.88 86 TYR A C 1
ATOM 639 O O . TYR A 1 86 ? 5.061 -10.736 -1.558 1.00 97.88 86 TYR A O 1
ATOM 647 N N . ALA A 1 87 ? 6.784 -9.570 -0.729 1.00 98.12 87 ALA A N 1
ATOM 648 C CA . ALA A 1 87 ? 6.807 -10.214 0.568 1.00 98.12 87 ALA A CA 1
ATOM 649 C C . ALA A 1 87 ? 6.943 -9.166 1.671 1.00 98.12 87 ALA A C 1
ATOM 651 O O . ALA A 1 87 ? 7.741 -8.234 1.569 1.00 98.12 87 ALA A O 1
ATOM 652 N N . SER A 1 88 ? 6.212 -9.343 2.765 1.00 97.69 88 SER A N 1
ATOM 653 C CA . SER A 1 88 ? 6.373 -8.538 3.970 1.00 97.69 88 SER A CA 1
ATOM 654 C C . SER A 1 88 ? 6.391 -9.381 5.228 1.00 97.69 88 SER A C 1
ATOM 656 O O . SER A 1 88 ? 5.795 -10.454 5.313 1.00 97.69 88 SER A O 1
ATOM 658 N N . ALA A 1 89 ? 7.069 -8.858 6.241 1.00 97.19 89 ALA A N 1
ATOM 659 C CA . ALA A 1 89 ? 7.024 -9.374 7.592 1.00 97.19 89 ALA A CA 1
ATOM 660 C C . ALA A 1 89 ? 6.764 -8.220 8.554 1.00 97.19 89 ALA A C 1
ATOM 662 O O . ALA A 1 89 ? 7.442 -7.195 8.504 1.00 97.19 89 ALA A O 1
ATOM 663 N N . VAL A 1 90 ? 5.798 -8.396 9.448 1.00 95.88 90 VAL A N 1
ATOM 664 C CA . VAL A 1 90 ? 5.462 -7.421 10.487 1.00 95.88 90 VAL A CA 1
ATOM 665 C C . VAL A 1 90 ? 5.550 -8.069 11.853 1.00 95.88 90 VAL A C 1
ATOM 667 O O . VAL A 1 90 ? 5.203 -9.238 12.025 1.00 95.88 90 VAL A O 1
ATOM 670 N N . VAL A 1 91 ? 6.007 -7.302 12.835 1.00 94.25 91 VAL A N 1
ATOM 671 C CA . VAL A 1 91 ? 6.139 -7.745 14.219 1.00 94.25 91 VAL A CA 1
ATOM 672 C C . VAL A 1 91 ? 5.658 -6.657 15.183 1.00 94.25 91 VAL A C 1
ATOM 674 O O . VAL A 1 91 ? 6.025 -5.487 15.032 1.00 94.25 91 VAL A O 1
ATOM 677 N N . PRO A 1 92 ? 4.869 -7.014 16.210 1.00 92.94 92 PRO A N 1
ATOM 678 C CA . PRO A 1 92 ? 4.556 -6.101 17.298 1.00 92.94 92 PRO A CA 1
ATOM 679 C C . PRO A 1 92 ? 5.797 -5.892 18.172 1.00 92.94 92 PRO A C 1
ATOM 681 O O . PRO A 1 92 ? 6.411 -6.844 18.664 1.00 92.94 92 PRO A O 1
ATOM 684 N N . LEU A 1 93 ? 6.172 -4.635 18.400 1.00 91.19 93 LEU A N 1
ATOM 685 C CA . LEU A 1 93 ? 7.284 -4.285 19.287 1.00 91.19 93 LEU A CA 1
ATOM 686 C C . LEU A 1 93 ? 6.819 -4.089 20.734 1.00 91.19 93 LEU A C 1
ATOM 688 O O . LEU A 1 93 ? 7.564 -4.419 21.658 1.00 91.19 93 LEU A O 1
ATOM 692 N N . GLY A 1 94 ? 5.574 -3.660 20.933 1.00 83.94 94 GLY A N 1
ATOM 693 C CA . GLY A 1 94 ? 4.962 -3.430 22.238 1.00 83.94 94 GLY A CA 1
ATOM 694 C C . GLY A 1 94 ? 3.582 -2.790 22.103 1.00 83.94 94 GLY A C 1
ATOM 695 O O . GLY A 1 94 ? 2.987 -2.797 21.027 1.00 83.94 94 GLY A O 1
ATOM 696 N N . ALA A 1 95 ? 3.079 -2.218 23.196 1.00 84.69 95 ALA A N 1
ATOM 697 C CA . ALA A 1 95 ? 1.773 -1.568 23.227 1.00 84.69 95 ALA A CA 1
ATOM 698 C C . ALA A 1 95 ? 1.680 -0.432 22.195 1.00 84.69 95 ALA A C 1
ATOM 700 O O . ALA A 1 95 ? 2.350 0.595 22.323 1.00 84.69 95 ALA A O 1
ATOM 701 N N . GLY A 1 96 ? 0.843 -0.622 21.175 1.00 89.38 96 GLY A N 1
ATOM 702 C CA . GLY A 1 96 ? 0.638 0.372 20.129 1.00 89.38 96 GLY A CA 1
ATOM 703 C C . GLY A 1 96 ? 1.876 0.633 19.268 1.00 89.38 96 GLY A C 1
ATOM 704 O O . GLY A 1 96 ? 2.047 1.761 18.817 1.00 89.38 96 GLY A O 1
ATOM 705 N N . GLN A 1 97 ? 2.784 -0.336 19.112 1.00 94.62 97 GLN A N 1
ATOM 706 C CA . GLN A 1 97 ? 4.015 -0.189 18.331 1.00 94.62 97 GLN A CA 1
ATOM 707 C C . GLN A 1 97 ? 4.276 -1.421 17.470 1.00 94.62 97 GLN A C 1
ATOM 709 O O . GLN A 1 97 ? 4.269 -2.546 17.975 1.00 94.62 97 GLN A O 1
ATOM 714 N N . GLY A 1 98 ? 4.616 -1.197 16.205 1.00 95.38 98 GLY A N 1
ATOM 715 C CA . GLY A 1 98 ? 4.930 -2.257 15.256 1.00 95.38 98 GLY A CA 1
ATOM 716 C C . GLY A 1 98 ? 6.051 -1.869 14.306 1.00 95.38 98 GLY A C 1
ATOM 717 O O . GLY A 1 98 ? 6.244 -0.694 13.993 1.00 95.38 98 GLY A O 1
ATOM 718 N N . LEU A 1 99 ? 6.780 -2.881 13.850 1.00 97.25 99 LEU A N 1
ATOM 719 C CA . LEU A 1 99 ? 7.800 -2.775 12.816 1.00 97.25 99 LEU A CA 1
ATOM 720 C C . LEU A 1 99 ? 7.424 -3.705 11.668 1.00 97.25 99 LEU A C 1
ATOM 722 O O . LEU A 1 99 ? 6.989 -4.831 11.901 1.00 97.25 99 LEU A O 1
ATOM 726 N N . GLY A 1 100 ? 7.608 -3.232 10.448 1.00 97.50 100 GLY A N 1
ATOM 727 C CA . GLY A 1 100 ? 7.418 -3.986 9.226 1.00 97.50 100 GLY A CA 1
ATOM 728 C C . GLY A 1 100 ? 8.634 -3.850 8.327 1.00 97.50 100 GLY A C 1
ATOM 729 O O . GLY A 1 100 ? 9.259 -2.792 8.273 1.00 97.50 100 GLY A O 1
ATOM 730 N N . ILE A 1 101 ? 8.956 -4.921 7.622 1.00 98.12 101 ILE A N 1
ATOM 731 C CA . ILE A 1 101 ? 9.888 -4.903 6.501 1.00 98.12 101 ILE A CA 1
ATOM 732 C C . ILE A 1 101 ? 9.201 -5.509 5.288 1.00 98.12 101 ILE A C 1
ATOM 734 O O . ILE A 1 101 ? 8.351 -6.393 5.433 1.00 98.12 101 ILE A O 1
ATOM 738 N N . SER A 1 102 ? 9.576 -5.053 4.101 1.00 97.69 102 SER A N 1
ATOM 739 C CA . SER A 1 102 ? 9.135 -5.675 2.863 1.00 97.69 102 SER A CA 1
ATOM 740 C C . SER A 1 102 ? 10.222 -5.719 1.812 1.00 97.69 102 SER A C 1
ATOM 742 O O . SER A 1 102 ? 11.209 -4.980 1.855 1.00 97.69 102 SER A O 1
ATOM 744 N N . PHE A 1 103 ? 10.001 -6.619 0.871 1.00 97.50 103 PHE A N 1
ATOM 745 C CA . PHE A 1 103 ? 10.799 -6.802 -0.314 1.00 97.50 103 PHE A CA 1
ATOM 746 C C . PHE A 1 103 ? 9.864 -7.036 -1.492 1.00 97.50 103 PHE A C 1
ATOM 748 O O . PHE A 1 103 ? 8.892 -7.782 -1.358 1.00 97.50 103 PHE A O 1
ATOM 755 N N . SER A 1 104 ? 10.155 -6.433 -2.637 1.00 96.94 104 SER A N 1
ATOM 756 C CA . SER A 1 104 ? 9.390 -6.695 -3.848 1.00 96.94 104 SER A CA 1
ATOM 757 C C . SER A 1 104 ? 10.245 -6.682 -5.092 1.00 96.94 104 SER A C 1
ATOM 759 O O . SER A 1 104 ? 11.245 -5.968 -5.152 1.00 96.94 104 SER A O 1
ATOM 761 N N . ARG A 1 105 ? 9.789 -7.420 -6.096 1.00 96.19 105 ARG A N 1
ATOM 762 C CA . ARG A 1 105 ? 10.345 -7.429 -7.438 1.00 96.19 105 ARG A CA 1
ATOM 763 C C . ARG A 1 105 ? 9.233 -7.138 -8.433 1.00 96.19 105 ARG A C 1
ATOM 765 O O . ARG A 1 105 ? 8.262 -7.885 -8.489 1.00 96.19 105 ARG A O 1
ATOM 772 N N . PHE A 1 106 ? 9.393 -6.080 -9.212 1.00 95.62 106 PHE A N 1
ATOM 773 C CA . PHE A 1 106 ? 8.565 -5.787 -10.377 1.00 95.62 106 PHE A CA 1
ATOM 774 C C . PHE A 1 106 ? 9.425 -5.928 -11.625 1.00 95.62 106 PHE A C 1
ATOM 776 O O . PHE A 1 106 ? 10.500 -5.341 -11.672 1.00 95.62 106 PHE A O 1
ATOM 783 N N . GLY A 1 107 ? 9.004 -6.694 -12.622 1.00 94.50 107 GLY A N 1
ATOM 784 C CA . GLY A 1 107 ? 9.821 -6.838 -13.820 1.00 94.50 107 GLY A CA 1
ATOM 785 C C . GLY A 1 107 ? 9.250 -7.780 -14.858 1.00 94.50 107 GLY A C 1
ATOM 786 O O . GLY A 1 107 ? 8.306 -8.525 -14.595 1.00 94.50 107 GLY A O 1
ATOM 787 N N . ALA A 1 108 ? 9.869 -7.737 -16.028 1.00 93.50 108 ALA A N 1
ATOM 788 C CA . ALA A 1 108 ? 9.617 -8.640 -17.135 1.00 93.50 108 ALA A CA 1
ATOM 789 C C . ALA A 1 108 ? 10.927 -9.350 -17.478 1.00 93.50 108 ALA A C 1
ATOM 791 O O . ALA A 1 108 ? 12.001 -8.738 -17.509 1.00 93.50 108 ALA A O 1
ATOM 792 N N . ASP A 1 109 ? 10.825 -10.656 -17.686 1.00 90.62 109 ASP A N 1
ATOM 793 C CA . ASP A 1 109 ? 11.961 -11.532 -17.930 1.00 90.62 109 ASP A CA 1
ATOM 794 C C . ASP A 1 109 ? 11.975 -11.997 -19.383 1.00 90.62 109 ASP A C 1
ATOM 796 O O . ASP A 1 109 ? 10.927 -12.118 -20.012 1.00 90.62 109 ASP A O 1
ATOM 800 N N . ASP A 1 110 ? 13.172 -12.285 -19.892 1.00 88.75 110 ASP A N 1
ATOM 801 C CA . ASP A 1 110 ? 13.379 -12.915 -21.197 1.00 88.75 110 ASP A CA 1
ATOM 802 C C . ASP A 1 110 ? 12.751 -12.166 -22.392 1.00 88.75 110 ASP A C 1
ATOM 804 O O . ASP A 1 110 ? 12.316 -12.785 -23.363 1.00 88.75 110 ASP A O 1
ATOM 808 N N . ILE A 1 111 ? 12.750 -10.828 -22.363 1.00 88.25 111 ILE A N 1
ATOM 809 C CA . ILE A 1 111 ? 12.222 -9.994 -23.451 1.00 88.25 111 ILE A CA 1
ATOM 810 C C . ILE A 1 111 ? 13.088 -10.209 -24.701 1.00 88.25 111 ILE A C 1
ATOM 812 O O . ILE A 1 111 ? 14.273 -9.851 -24.687 1.00 88.25 111 ILE A O 1
ATOM 816 N N . PRO A 1 112 ? 12.539 -10.768 -25.793 1.00 87.38 112 PRO A N 1
ATOM 817 C CA . PRO A 1 112 ? 13.306 -11.017 -27.000 1.00 87.38 112 PRO A CA 1
ATOM 818 C C . PRO A 1 112 ? 13.610 -9.699 -27.712 1.00 87.38 112 PRO A C 1
ATOM 820 O O . PRO A 1 112 ? 12.722 -8.877 -27.938 1.00 87.38 112 PRO A O 1
ATOM 823 N N . TYR A 1 113 ? 14.861 -9.511 -28.126 1.00 86.12 113 TYR A N 1
ATOM 824 C CA . TYR A 1 113 ? 15.265 -8.344 -28.902 1.00 86.12 113 TYR A CA 1
ATOM 825 C C . TYR A 1 113 ? 16.243 -8.699 -30.023 1.00 86.12 113 TYR A C 1
ATOM 827 O O . TYR A 1 113 ? 16.933 -9.721 -30.003 1.00 86.12 113 TYR A O 1
ATOM 835 N N . ILE A 1 114 ? 16.293 -7.825 -31.027 1.00 83.50 114 ILE A N 1
ATOM 836 C CA . ILE A 1 114 ? 17.206 -7.917 -32.167 1.00 83.50 114 ILE A CA 1
ATOM 837 C C . ILE A 1 114 ? 18.142 -6.717 -32.074 1.00 83.50 114 ILE A C 1
ATOM 839 O O . ILE A 1 114 ? 17.679 -5.576 -32.045 1.00 83.50 114 ILE A O 1
ATOM 843 N N . LYS A 1 115 ? 19.455 -6.957 -32.005 1.00 81.31 115 LYS A N 1
ATOM 844 C CA . LYS A 1 115 ? 20.429 -5.861 -32.011 1.00 81.31 115 LYS A CA 1
ATOM 845 C C . LYS A 1 115 ? 20.466 -5.215 -33.385 1.00 81.31 115 LYS A C 1
ATOM 847 O O . LYS A 1 115 ? 20.351 -5.887 -34.410 1.00 81.31 115 LYS A O 1
ATOM 852 N N . GLU A 1 116 ? 20.677 -3.907 -33.406 1.00 81.56 116 GLU A N 1
ATOM 853 C CA . GLU A 1 116 ? 20.836 -3.175 -34.655 1.00 81.56 116 GLU A CA 1
ATOM 854 C C . GLU A 1 116 ? 21.991 -3.771 -35.483 1.00 81.56 116 GLU A C 1
ATOM 856 O O . GLU A 1 116 ? 23.113 -3.922 -35.001 1.00 81.56 116 GLU A O 1
ATOM 861 N N . GLY A 1 117 ? 21.698 -4.152 -36.729 1.00 81.88 117 GLY A N 1
ATOM 862 C CA . GLY A 1 117 ? 22.660 -4.781 -37.640 1.00 81.88 117 GLY A CA 1
ATOM 863 C C . GLY A 1 117 ? 22.749 -6.311 -37.563 1.00 81.88 117 GLY A C 1
ATOM 864 O O . GLY A 1 117 ? 23.438 -6.901 -38.398 1.00 81.88 117 GLY A O 1
ATOM 865 N N . GLU A 1 118 ? 22.049 -6.971 -36.634 1.00 82.88 118 GLU A N 1
ATOM 866 C CA . GLU A 1 118 ? 21.928 -8.434 -36.624 1.00 82.88 118 GLU A CA 1
ATOM 867 C C . GLU A 1 118 ? 20.798 -8.908 -37.562 1.00 82.88 118 GLU A C 1
ATOM 869 O O . GLU A 1 118 ? 19.757 -8.252 -37.671 1.00 82.88 118 GLU A O 1
ATOM 874 N N . PRO A 1 119 ? 20.979 -10.036 -38.279 1.00 81.00 119 PRO A N 1
ATOM 875 C CA . PRO A 1 119 ? 19.904 -10.623 -39.071 1.00 81.00 119 PRO A CA 1
ATOM 876 C C . PRO A 1 119 ? 18.771 -11.115 -38.161 1.00 81.00 119 PRO A C 1
ATOM 878 O O . PRO A 1 119 ? 19.007 -11.480 -37.010 1.00 81.00 119 PRO A O 1
ATOM 881 N N . LEU A 1 120 ? 17.545 -11.179 -38.696 1.00 80.88 120 LEU A N 1
ATOM 882 C CA . LEU A 1 120 ? 16.428 -11.818 -37.997 1.00 80.88 120 LEU A CA 1
ATOM 883 C C . LEU A 1 120 ? 16.826 -13.258 -37.624 1.00 80.88 120 LEU A C 1
ATOM 885 O O . LEU A 1 120 ? 17.198 -14.018 -38.523 1.00 80.88 120 LEU A O 1
ATOM 889 N N . PRO A 1 121 ? 16.780 -13.637 -36.336 1.00 77.12 121 PRO A N 1
ATOM 890 C CA . PRO A 1 121 ? 17.181 -14.973 -35.923 1.00 77.12 121 PRO A CA 1
ATOM 891 C C . PRO A 1 121 ? 16.245 -16.039 -36.506 1.00 77.12 121 PRO A C 1
ATOM 893 O O . PRO A 1 121 ? 15.031 -15.853 -36.590 1.00 77.12 121 PRO A O 1
ATOM 896 N N . GLU A 1 122 ? 16.813 -17.176 -36.915 1.00 76.06 122 GLU A N 1
ATOM 897 C CA . GLU A 1 122 ? 16.039 -18.331 -37.373 1.00 76.06 122 GLU A CA 1
ATOM 898 C C . GLU A 1 122 ? 15.531 -19.143 -36.168 1.00 76.06 122 GLU A C 1
ATOM 900 O O . GLU A 1 122 ? 16.311 -19.607 -35.332 1.00 76.06 122 GLU A O 1
ATOM 905 N N . GLY A 1 123 ? 14.214 -19.352 -36.083 1.00 75.00 123 GLY A N 1
ATOM 906 C CA . GLY A 1 123 ? 13.591 -20.133 -35.011 1.00 75.00 123 GLY A CA 1
ATOM 907 C C . GLY A 1 123 ? 13.400 -19.336 -33.717 1.00 75.00 123 GLY A C 1
ATOM 908 O O . GLY A 1 123 ? 12.914 -18.214 -33.750 1.00 75.00 123 GLY A O 1
ATOM 909 N N . SER A 1 124 ? 13.728 -19.934 -32.569 1.00 76.12 124 SER A N 1
ATOM 910 C CA . SER A 1 124 ? 13.499 -19.365 -31.228 1.00 76.12 124 SER A CA 1
ATOM 911 C C . SER A 1 124 ? 14.769 -18.822 -30.557 1.00 76.12 124 SER A C 1
ATOM 913 O O . SER A 1 124 ? 14.799 -18.667 -29.339 1.00 76.12 124 SER A O 1
ATOM 915 N N . ASN A 1 125 ? 15.845 -18.596 -31.315 1.00 77.31 125 ASN A N 1
ATOM 916 C CA . ASN A 1 125 ? 17.138 -18.169 -30.775 1.00 77.31 125 ASN A CA 1
ATOM 917 C C . ASN A 1 125 ? 17.270 -16.640 -30.800 1.00 77.31 125 ASN A C 1
ATOM 919 O O . ASN A 1 125 ? 17.963 -16.084 -31.650 1.00 77.31 125 ASN A O 1
ATOM 923 N N . TYR A 1 126 ? 16.559 -15.970 -29.898 1.00 80.75 126 TYR A N 1
ATOM 924 C CA . TYR A 1 126 ? 16.618 -14.519 -29.731 1.00 80.75 126 TYR A CA 1
ATOM 925 C C . TYR A 1 126 ? 17.621 -14.147 -28.637 1.00 80.75 126 TYR A C 1
ATOM 927 O O . TYR A 1 126 ? 17.788 -14.886 -27.667 1.00 80.75 126 TYR A O 1
ATOM 935 N N . ASN A 1 127 ? 18.256 -12.978 -28.763 1.00 83.50 127 ASN A N 1
ATOM 936 C CA . ASN A 1 127 ? 18.871 -12.357 -27.594 1.00 83.50 127 ASN A CA 1
ATOM 937 C C . ASN A 1 127 ? 17.746 -11.947 -26.638 1.00 83.50 127 ASN A C 1
ATOM 939 O O . ASN A 1 127 ? 16.700 -11.481 -27.094 1.00 83.50 127 ASN A O 1
ATOM 943 N N . THR A 1 128 ? 17.965 -12.088 -25.334 1.00 86.00 128 THR A N 1
ATOM 944 C CA . THR A 1 128 ? 16.991 -11.681 -24.322 1.00 86.00 128 THR A CA 1
ATOM 945 C C . THR A 1 128 ? 17.537 -10.580 -23.426 1.00 86.00 128 THR A C 1
ATOM 947 O O . THR A 1 128 ? 18.744 -10.487 -23.185 1.00 86.00 128 THR A O 1
ATOM 950 N N . LEU A 1 129 ? 16.633 -9.730 -22.953 1.00 87.75 129 LEU A N 1
ATOM 951 C CA . LEU A 1 129 ? 16.873 -8.728 -21.925 1.00 87.75 129 LEU A CA 1
ATOM 952 C C . LEU A 1 129 ? 15.838 -8.928 -20.815 1.00 87.75 129 LEU A C 1
ATOM 954 O O . LEU A 1 129 ? 14.667 -9.163 -21.099 1.00 87.75 129 LEU A O 1
ATOM 958 N N . SER A 1 130 ? 16.256 -8.796 -19.563 1.00 90.56 130 SER A N 1
ATOM 959 C CA . SER A 1 130 ? 15.333 -8.695 -18.432 1.00 90.56 130 SER A CA 1
ATOM 960 C C . SER A 1 130 ? 15.383 -7.283 -17.875 1.00 90.56 130 SER A C 1
ATOM 962 O O . SER A 1 130 ? 16.453 -6.677 -17.815 1.00 90.56 130 SER A O 1
ATOM 964 N N . ILE A 1 131 ? 14.232 -6.782 -17.442 1.00 92.56 131 ILE A N 1
ATOM 965 C CA . ILE A 1 131 ? 14.127 -5.534 -16.689 1.00 92.56 131 ILE A CA 1
ATOM 966 C C . ILE A 1 131 ? 13.533 -5.841 -15.323 1.00 92.56 131 ILE A C 1
ATOM 968 O O . ILE A 1 131 ? 12.549 -6.577 -15.214 1.00 92.56 131 ILE A O 1
ATOM 972 N N . ALA A 1 132 ? 14.132 -5.303 -14.267 1.00 94.69 132 ALA A N 1
ATOM 973 C CA . ALA A 1 132 ? 13.667 -5.552 -12.916 1.00 94.69 132 ALA A CA 1
ATOM 974 C C . ALA A 1 132 ? 13.922 -4.375 -11.979 1.00 94.69 132 ALA A C 1
ATOM 976 O O . ALA A 1 132 ? 15.015 -3.820 -11.895 1.00 94.69 132 ALA A O 1
ATOM 977 N N . ASP A 1 133 ? 12.907 -4.093 -11.182 1.00 95.50 133 ASP A N 1
ATOM 978 C CA . ASP A 1 133 ? 12.940 -3.184 -10.060 1.00 95.50 133 ASP A CA 1
ATOM 979 C C . ASP A 1 133 ? 12.816 -3.967 -8.764 1.00 95.50 133 ASP A C 1
ATOM 981 O O . ASP A 1 133 ? 11.855 -4.707 -8.537 1.00 95.50 133 ASP A O 1
ATOM 985 N N . TRP A 1 134 ? 13.775 -3.752 -7.881 1.00 96.62 134 TRP A N 1
ATOM 986 C CA . TRP A 1 134 ? 13.857 -4.361 -6.570 1.00 96.62 134 TRP A CA 1
ATOM 987 C C . TRP A 1 134 ? 13.612 -3.298 -5.515 1.00 96.62 134 TRP A C 1
ATOM 989 O O . TRP A 1 134 ? 14.350 -2.319 -5.424 1.00 96.62 134 TRP A O 1
ATOM 999 N N . VAL A 1 135 ? 12.596 -3.492 -4.685 1.00 96.88 135 VAL A N 1
ATOM 1000 C CA . VAL A 1 135 ? 12.276 -2.564 -3.602 1.00 96.88 135 VAL A CA 1
ATOM 1001 C C . VAL A 1 135 ? 12.539 -3.234 -2.271 1.00 96.88 135 VAL A C 1
ATOM 1003 O O . VAL A 1 135 ? 12.123 -4.367 -2.038 1.00 96.88 135 VAL A O 1
ATOM 1006 N N . PHE A 1 136 ? 13.177 -2.501 -1.369 1.00 97.19 136 PHE A N 1
ATOM 1007 C CA . PHE A 1 136 ? 13.287 -2.853 0.036 1.00 97.19 136 PHE A CA 1
ATOM 1008 C C . PHE A 1 136 ? 12.665 -1.752 0.886 1.00 97.19 136 PHE A C 1
ATOM 1010 O O . PHE A 1 136 ? 12.961 -0.574 0.690 1.00 97.19 136 PHE A O 1
ATOM 1017 N N . SER A 1 137 ? 11.831 -2.124 1.855 1.00 97.00 137 SER A N 1
ATOM 1018 C CA . SER A 1 137 ? 11.197 -1.155 2.748 1.00 97.00 137 SER A CA 1
ATOM 1019 C C . SER A 1 137 ? 11.343 -1.526 4.210 1.00 97.00 137 SER A C 1
ATOM 1021 O O . SER A 1 137 ? 11.267 -2.697 4.580 1.00 97.00 137 SER A O 1
ATOM 1023 N N . ALA A 1 138 ? 11.468 -0.504 5.049 1.00 97.75 138 ALA A N 1
ATOM 1024 C CA . ALA A 1 138 ? 11.350 -0.609 6.493 1.00 97.75 138 ALA A CA 1
ATOM 1025 C C . ALA A 1 138 ? 10.359 0.439 6.998 1.00 97.75 138 ALA A C 1
ATOM 1027 O O . ALA A 1 138 ? 10.511 1.635 6.746 1.00 97.75 138 ALA A O 1
ATOM 1028 N N . THR A 1 139 ? 9.361 -0.016 7.744 1.00 97.56 139 THR A N 1
ATOM 1029 C CA . THR A 1 139 ? 8.235 0.806 8.175 1.00 97.56 139 THR A CA 1
ATOM 1030 C C . THR A 1 139 ? 8.004 0.630 9.666 1.00 97.56 139 THR A C 1
ATOM 1032 O O . THR A 1 139 ? 8.016 -0.484 10.185 1.00 97.56 139 THR A O 1
ATOM 1035 N N . PHE A 1 140 ? 7.773 1.726 10.376 1.00 97.50 140 PHE A N 1
ATOM 1036 C CA . PHE A 1 140 ? 7.477 1.731 11.803 1.00 97.50 140 PHE A CA 1
ATOM 1037 C C . PHE A 1 140 ? 6.176 2.484 12.061 1.00 97.50 140 PHE A C 1
ATOM 1039 O O . PHE A 1 140 ? 5.986 3.583 11.546 1.00 97.50 140 PHE A O 1
ATOM 1046 N N . GLY A 1 141 ? 5.306 1.918 12.897 1.00 97.00 141 GLY A N 1
ATOM 1047 C CA . GLY A 1 141 ? 4.058 2.554 13.316 1.00 97.00 141 GLY A CA 1
ATOM 1048 C C . GLY A 1 141 ? 3.941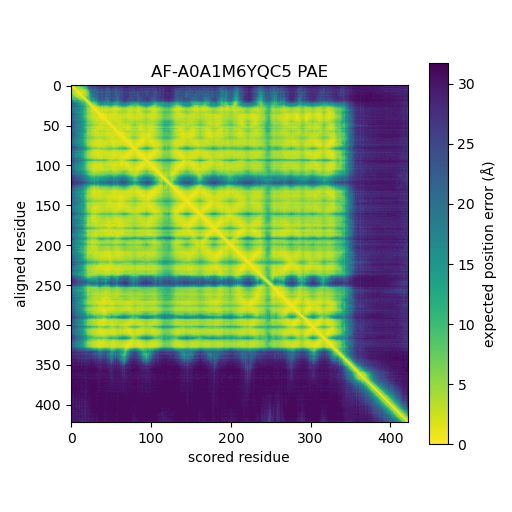 2.632 14.827 1.00 97.00 141 GLY A C 1
ATOM 1049 O O . GLY A 1 141 ? 4.350 1.719 15.551 1.00 97.00 141 GLY A O 1
ATOM 1050 N N . ARG A 1 142 ? 3.364 3.733 15.310 1.00 95.81 142 ARG A N 1
ATOM 1051 C CA . ARG A 1 142 ? 3.138 3.983 16.729 1.00 95.81 142 ARG A CA 1
ATOM 1052 C C . ARG A 1 142 ? 1.826 4.714 16.993 1.00 95.81 142 ARG A C 1
ATOM 1054 O O . ARG A 1 142 ? 1.548 5.769 16.430 1.00 95.81 142 ARG A O 1
ATOM 1061 N N . LYS A 1 143 ? 1.080 4.215 17.973 1.00 95.94 143 LYS A N 1
ATOM 1062 C CA . LYS A 1 143 ? -0.052 4.896 18.594 1.00 95.94 143 LYS A CA 1
ATOM 1063 C C . LYS A 1 143 ? 0.471 5.998 19.522 1.00 95.94 143 LYS A C 1
ATOM 1065 O O . LYS A 1 143 ? 1.220 5.719 20.462 1.00 95.94 143 LYS A O 1
ATOM 1070 N N . LEU A 1 144 ? 0.113 7.250 19.243 1.00 94.81 144 LEU A N 1
ATOM 1071 C CA . LEU A 1 144 ? 0.498 8.403 20.064 1.00 94.81 144 LEU A CA 1
ATOM 1072 C C . LEU A 1 144 ? -0.538 8.713 21.141 1.00 94.81 144 LEU A C 1
ATOM 1074 O O . LEU A 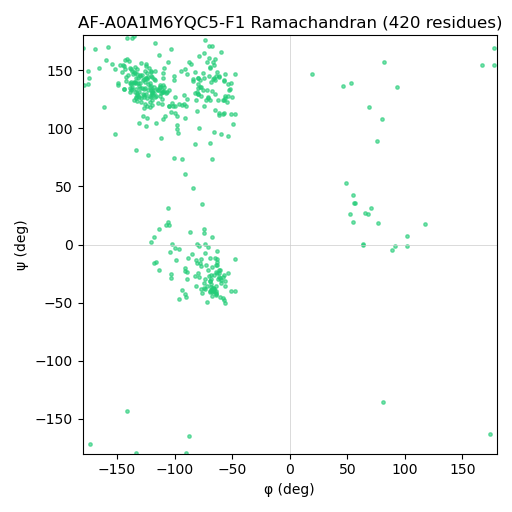1 144 ? -0.180 9.011 22.277 1.00 94.81 144 LEU A O 1
ATOM 1078 N N . THR A 1 145 ? -1.816 8.649 20.782 1.00 93.06 145 THR A N 1
ATOM 1079 C CA . THR A 1 145 ? -2.942 8.861 21.698 1.00 93.06 145 THR A CA 1
ATOM 1080 C C . THR A 1 145 ? -4.013 7.817 21.427 1.00 93.06 145 THR A C 1
ATOM 1082 O O . THR A 1 145 ? -3.901 7.022 20.496 1.00 93.06 145 THR A O 1
ATOM 1085 N N . ASP A 1 146 ? -5.102 7.819 22.194 1.00 89.69 146 ASP A N 1
ATOM 1086 C CA . ASP A 1 146 ? -6.204 6.893 21.933 1.00 89.69 146 ASP A CA 1
ATOM 1087 C C . ASP A 1 146 ? -6.895 7.084 20.588 1.00 89.69 146 ASP A C 1
ATOM 1089 O O . ASP A 1 146 ? -7.550 6.147 20.129 1.00 89.69 146 ASP A O 1
ATOM 1093 N N . ARG A 1 147 ? -6.715 8.244 19.950 1.00 93.88 147 ARG A N 1
ATOM 1094 C CA . ARG A 1 147 ? -7.318 8.589 18.660 1.00 93.88 147 ARG A CA 1
ATOM 1095 C C . ARG A 1 147 ? -6.302 8.841 17.551 1.00 93.88 147 ARG A C 1
ATOM 1097 O O . ARG A 1 147 ? -6.719 8.860 16.404 1.00 93.88 147 ARG A O 1
ATOM 1104 N N . LEU A 1 148 ? -5.024 9.055 17.869 1.00 95.75 148 LEU A N 1
ATOM 1105 C CA . LEU A 1 148 ? -3.990 9.412 16.897 1.00 95.75 148 LEU A CA 1
ATOM 1106 C C . LEU A 1 148 ? -2.914 8.335 16.805 1.00 95.75 148 LEU A C 1
ATOM 1108 O O . LEU A 1 148 ? -2.281 7.965 17.799 1.00 95.75 148 LEU A O 1
ATOM 1112 N N . GLU A 1 149 ? -2.659 7.914 15.579 1.00 96.25 149 GLU A N 1
ATOM 1113 C CA . GLU A 1 149 ? -1.646 6.939 15.209 1.00 96.25 149 GLU A CA 1
ATOM 1114 C C . GLU A 1 149 ? -0.766 7.533 14.116 1.00 96.25 149 GLU A C 1
ATOM 1116 O O . GLU A 1 149 ? -1.256 8.242 13.239 1.00 96.25 149 GLU A O 1
ATOM 1121 N N . LEU A 1 150 ? 0.531 7.260 14.187 1.00 96.81 150 LEU A N 1
ATOM 1122 C CA . LEU A 1 150 ? 1.519 7.706 13.215 1.00 96.81 150 LEU A CA 1
ATOM 1123 C C . LEU A 1 150 ? 2.285 6.514 12.662 1.00 96.81 150 LEU A C 1
ATOM 1125 O O . LEU A 1 150 ? 2.460 5.502 13.342 1.00 96.81 150 LEU A O 1
ATOM 1129 N N . GLY A 1 151 ? 2.817 6.674 11.461 1.00 96.75 151 GLY A N 1
ATOM 1130 C CA . GLY A 1 151 ? 3.790 5.763 10.893 1.00 96.75 151 GLY A CA 1
ATOM 1131 C C . GLY A 1 151 ? 4.779 6.480 9.995 1.00 96.75 151 GLY A C 1
ATOM 1132 O O . GLY A 1 151 ? 4.486 7.538 9.444 1.00 96.75 151 GLY A O 1
ATOM 1133 N N . VAL A 1 152 ? 5.958 5.893 9.863 1.00 97.12 152 VAL A N 1
ATOM 1134 C CA . VAL A 1 152 ? 7.015 6.346 8.960 1.00 97.12 152 VAL A CA 1
ATOM 1135 C C . VAL A 1 152 ? 7.558 5.149 8.197 1.00 97.12 152 VAL A C 1
ATOM 1137 O O . VAL A 1 152 ? 7.721 4.072 8.773 1.00 97.12 152 VAL A O 1
ATOM 1140 N N . GLY A 1 153 ? 7.814 5.334 6.909 1.00 96.62 153 GLY A N 1
ATOM 1141 C CA . GLY A 1 153 ? 8.371 4.334 6.007 1.00 96.62 153 GLY A CA 1
ATOM 1142 C C . GLY A 1 153 ? 9.622 4.865 5.326 1.00 96.62 153 GLY A C 1
ATOM 1143 O O . GLY A 1 153 ? 9.708 6.050 5.007 1.00 96.62 153 GLY A O 1
ATOM 1144 N N . PHE A 1 154 ? 10.599 3.992 5.126 1.00 96.44 154 PHE A N 1
ATOM 1145 C CA . PHE A 1 154 ? 11.765 4.251 4.294 1.00 96.44 154 PHE A CA 1
ATOM 1146 C C . PHE A 1 154 ? 11.860 3.155 3.245 1.00 96.44 154 PHE A C 1
ATOM 1148 O O . PHE A 1 154 ? 11.821 1.969 3.577 1.00 96.44 154 PHE A O 1
ATOM 1155 N N . HIS A 1 155 ? 11.999 3.573 1.996 1.00 95.88 155 HIS A N 1
ATOM 1156 C CA . HIS A 1 155 ? 11.928 2.731 0.817 1.00 95.88 155 HIS A CA 1
ATOM 1157 C C . HIS A 1 155 ? 13.186 2.958 -0.015 1.00 95.88 155 HIS A C 1
ATOM 1159 O O . HIS A 1 155 ? 13.533 4.099 -0.326 1.00 95.88 155 HIS A O 1
ATOM 1165 N N . GLY A 1 156 ? 13.881 1.877 -0.341 1.00 95.38 156 GLY A N 1
ATOM 1166 C CA . GLY A 1 156 ? 14.973 1.851 -1.303 1.00 95.38 156 GLY A CA 1
ATOM 1167 C C . GLY A 1 156 ? 14.526 1.100 -2.547 1.00 95.38 156 GLY A C 1
ATOM 1168 O O . GLY A 1 156 ? 13.881 0.061 -2.435 1.00 95.38 156 GLY A O 1
ATOM 1169 N N . LEU A 1 157 ? 14.871 1.630 -3.710 1.00 95.12 157 LEU A N 1
ATOM 1170 C CA . LEU A 1 157 ? 14.617 1.049 -5.019 1.00 95.12 157 LEU A CA 1
ATOM 1171 C C . LEU A 1 157 ? 15.969 0.815 -5.694 1.00 95.12 157 L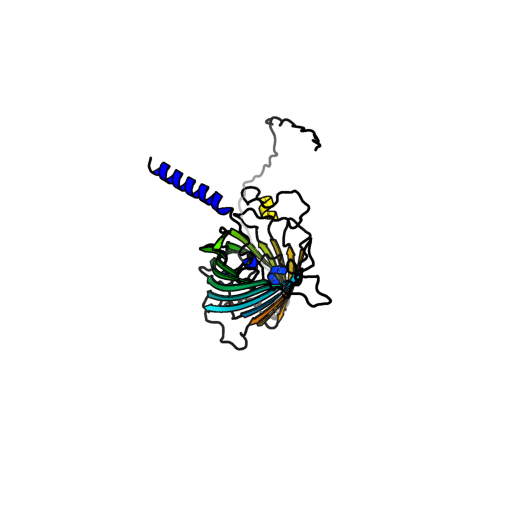EU A C 1
ATOM 1173 O O . LEU A 1 157 ? 16.800 1.717 -5.748 1.00 95.12 157 LEU A O 1
ATOM 1177 N N . TYR A 1 158 ? 16.187 -0.381 -6.211 1.00 95.56 158 TYR A N 1
ATOM 1178 C CA . TYR A 1 158 ? 17.281 -0.689 -7.117 1.00 95.56 158 TYR A CA 1
ATOM 1179 C C . TYR A 1 158 ? 16.685 -1.118 -8.448 1.00 95.56 158 TYR A C 1
ATOM 1181 O O . TYR A 1 158 ? 15.836 -2.005 -8.483 1.00 95.56 158 TYR A O 1
ATOM 1189 N N . ARG A 1 159 ? 17.116 -0.478 -9.525 1.00 93.06 159 ARG A N 1
ATOM 1190 C CA . ARG A 1 159 ? 16.619 -0.717 -10.874 1.00 93.06 159 ARG A CA 1
ATOM 1191 C C . ARG A 1 159 ? 17.722 -1.300 -11.732 1.00 93.06 159 ARG A C 1
ATOM 1193 O O . ARG A 1 159 ? 18.837 -0.777 -11.741 1.00 93.06 159 ARG A O 1
ATOM 1200 N N . ASP A 1 160 ? 17.366 -2.353 -12.445 1.00 92.44 160 ASP A N 1
ATOM 1201 C CA . ASP A 1 160 ? 18.199 -3.061 -13.402 1.00 92.44 160 ASP A CA 1
ATOM 1202 C C . ASP A 1 160 ? 17.473 -3.086 -14.752 1.00 92.44 160 ASP A C 1
ATOM 1204 O O . ASP A 1 160 ? 16.415 -3.699 -14.903 1.00 92.44 160 ASP A O 1
ATOM 1208 N N . MET A 1 161 ? 17.991 -2.316 -15.704 1.00 86.88 161 MET A N 1
ATOM 1209 C CA . MET A 1 161 ? 17.469 -2.162 -17.065 1.00 86.88 161 MET A CA 1
ATOM 1210 C C . MET A 1 161 ? 18.667 -2.067 -18.028 1.00 86.88 161 MET A C 1
ATOM 1212 O O . MET A 1 161 ? 19.697 -2.687 -17.794 1.00 86.88 161 MET A O 1
ATOM 1216 N N . ASP A 1 162 ? 18.584 -1.251 -19.084 1.00 84.06 162 ASP A N 1
ATOM 1217 C CA . ASP A 1 162 ? 19.761 -0.866 -19.885 1.00 84.06 162 ASP A CA 1
ATOM 1218 C C . ASP A 1 162 ? 20.786 -0.050 -19.065 1.00 84.06 162 ASP A C 1
ATOM 1220 O O . ASP A 1 162 ? 21.978 -0.025 -19.357 1.00 84.06 162 ASP A O 1
ATOM 1224 N N . GLN A 1 163 ? 20.325 0.601 -17.991 1.00 87.06 163 GLN A N 1
ATOM 1225 C CA . GLN A 1 163 ? 21.163 1.278 -17.004 1.00 87.06 163 GLN A CA 1
ATOM 1226 C C . GLN A 1 163 ? 20.724 0.895 -15.596 1.00 87.06 163 GLN A C 1
ATOM 1228 O O . GLN A 1 163 ? 19.540 0.643 -15.349 1.00 87.06 163 GLN A O 1
ATOM 1233 N N . THR A 1 164 ? 21.672 0.920 -14.658 1.00 92.81 164 THR A N 1
ATOM 1234 C CA . THR A 1 164 ? 21.366 0.708 -13.244 1.00 92.81 164 THR A CA 1
ATOM 1235 C C . THR A 1 164 ? 21.023 2.018 -12.538 1.00 92.81 164 THR A C 1
ATOM 1237 O O . THR A 1 164 ? 21.551 3.089 -12.862 1.00 92.81 164 THR A O 1
ATOM 1240 N N . GLY A 1 165 ? 20.123 1.944 -11.557 1.00 93.94 165 GLY A N 1
ATOM 1241 C CA . GLY A 1 165 ? 19.680 3.110 -10.795 1.00 93.94 165 GLY A CA 1
ATOM 1242 C C . GLY A 1 165 ? 19.365 2.792 -9.338 1.00 93.94 165 GLY A C 1
ATOM 1243 O O . GLY A 1 165 ? 18.917 1.695 -9.007 1.00 93.94 165 GLY A O 1
ATOM 1244 N N . TRP A 1 166 ? 19.584 3.772 -8.462 1.00 94.56 166 TRP A N 1
ATOM 1245 C CA . TRP A 1 166 ? 19.238 3.706 -7.042 1.00 94.56 166 TRP A CA 1
ATOM 1246 C C . TRP A 1 166 ? 18.258 4.814 -6.686 1.00 94.56 166 TRP A C 1
ATOM 1248 O O . TRP A 1 166 ? 18.574 5.996 -6.826 1.00 94.56 166 TRP A O 1
ATOM 1258 N N . GLY A 1 167 ? 17.086 4.426 -6.198 1.00 93.19 167 GLY A N 1
ATOM 1259 C CA . GLY A 1 167 ? 16.032 5.301 -5.712 1.00 93.19 167 GLY A CA 1
ATOM 1260 C C . GLY A 1 167 ? 15.864 5.221 -4.197 1.00 93.19 167 GLY A C 1
ATOM 1261 O O . GLY A 1 167 ? 16.052 4.169 -3.587 1.00 93.19 167 GLY A O 1
ATOM 1262 N N . PHE A 1 168 ? 15.478 6.333 -3.578 1.00 93.88 168 PHE A N 1
ATOM 1263 C CA . PHE A 1 168 ? 15.131 6.394 -2.161 1.00 93.88 168 PHE A CA 1
ATOM 1264 C C . PHE A 1 168 ? 13.906 7.279 -1.947 1.00 93.88 168 PHE A C 1
ATOM 1266 O O . PHE A 1 168 ? 13.847 8.395 -2.470 1.00 93.88 168 PHE A O 1
ATOM 1273 N N . ARG A 1 169 ? 12.961 6.807 -1.127 1.00 93.38 169 ARG A N 1
ATOM 1274 C CA . ARG A 1 169 ? 11.787 7.572 -0.691 1.00 93.38 169 ARG A CA 1
ATOM 1275 C C . ARG A 1 169 ? 11.513 7.363 0.792 1.00 93.38 169 ARG A C 1
ATOM 1277 O O . ARG A 1 169 ? 11.507 6.234 1.273 1.00 93.38 169 ARG A O 1
ATOM 1284 N N . GLY A 1 170 ? 11.277 8.448 1.521 1.00 94.56 170 GLY A N 1
ATOM 1285 C CA . GLY A 1 170 ? 10.763 8.387 2.890 1.00 94.56 170 GLY A CA 1
ATOM 1286 C C . GLY A 1 170 ? 9.331 8.894 2.943 1.00 94.56 170 GLY A C 1
ATOM 1287 O O . GLY A 1 170 ? 9.062 9.988 2.453 1.00 94.56 170 GLY A O 1
ATOM 1288 N N . ASP A 1 171 ? 8.443 8.140 3.585 1.00 94.94 171 ASP A N 1
ATOM 1289 C CA . ASP A 1 171 ? 7.008 8.420 3.678 1.00 94.94 171 ASP A CA 1
ATOM 1290 C C . ASP A 1 171 ? 6.571 8.569 5.142 1.00 94.94 171 ASP A C 1
ATOM 1292 O O . ASP A 1 171 ? 7.151 7.969 6.052 1.00 94.94 171 ASP A O 1
ATOM 1296 N N . ALA A 1 172 ? 5.558 9.399 5.389 1.00 95.94 172 ALA A N 1
ATOM 1297 C CA . ALA A 1 172 ? 4.992 9.612 6.717 1.00 95.94 172 ALA A CA 1
ATOM 1298 C C . ALA A 1 172 ? 3.467 9.566 6.651 1.00 95.94 172 ALA A C 1
ATOM 1300 O O . ALA A 1 172 ? 2.849 10.276 5.864 1.00 95.94 172 ALA A O 1
ATOM 1301 N N . GLY A 1 173 ? 2.853 8.739 7.489 1.00 95.75 173 GLY A N 1
ATOM 1302 C CA . GLY A 1 173 ? 1.410 8.563 7.547 1.00 95.75 173 GLY A CA 1
ATOM 1303 C C . GLY A 1 173 ? 0.853 8.856 8.931 1.00 95.75 173 GLY A C 1
ATOM 1304 O O . GLY A 1 173 ? 1.522 8.663 9.948 1.00 95.75 173 GLY A O 1
ATOM 1305 N N . LEU A 1 174 ? -0.398 9.289 8.971 1.00 96.06 174 LEU A N 1
ATOM 1306 C CA . LEU A 1 174 ? -1.157 9.457 10.199 1.00 96.06 174 LEU A CA 1
ATOM 1307 C C . LEU A 1 174 ? -2.580 8.955 10.018 1.00 96.06 174 LEU A C 1
ATOM 1309 O O . LEU A 1 174 ? -3.141 9.052 8.929 1.00 96.06 174 LEU A O 1
ATOM 1313 N N . ARG A 1 175 ? -3.176 8.490 11.112 1.00 96.31 175 ARG A N 1
ATOM 1314 C CA . ARG A 1 175 ? -4.597 8.164 11.188 1.00 96.31 175 ARG A CA 1
ATOM 1315 C C . ARG A 1 175 ? -5.202 8.740 12.451 1.00 96.31 175 ARG A C 1
ATOM 1317 O O . ARG A 1 175 ? -4.656 8.599 13.547 1.00 96.31 175 ARG A O 1
ATOM 1324 N N . PHE A 1 176 ? -6.353 9.371 12.284 1.00 96.50 176 PHE A N 1
ATOM 1325 C CA . PHE A 1 176 ? -7.135 9.978 13.339 1.00 96.50 176 PHE A CA 1
ATOM 1326 C C . PHE A 1 176 ? -8.522 9.339 13.415 1.00 96.50 176 PHE A C 1
ATOM 1328 O O . PHE A 1 176 ? -9.272 9.335 12.441 1.00 96.50 176 PHE A O 1
ATOM 1335 N N . ARG A 1 177 ? -8.887 8.823 14.592 1.00 96.31 177 ARG A N 1
ATOM 1336 C CA . ARG A 1 177 ? -10.248 8.362 14.885 1.00 96.31 177 ARG A CA 1
ATOM 1337 C C . ARG A 1 177 ? -11.127 9.571 15.196 1.00 96.31 177 ARG A C 1
ATOM 1339 O O . ARG A 1 177 ? -11.069 10.106 16.308 1.00 96.31 177 ARG A O 1
ATOM 1346 N N . ALA A 1 178 ? -11.906 10.002 14.207 1.00 94.31 178 ALA A N 1
ATOM 1347 C CA . ALA A 1 178 ? -12.768 11.175 14.307 1.00 94.31 178 ALA A CA 1
ATOM 1348 C C . ALA A 1 178 ? -13.971 10.908 15.222 1.00 94.31 178 ALA A C 1
ATOM 1350 O O . ALA A 1 178 ? -14.217 11.664 16.163 1.00 94.31 178 ALA A O 1
ATOM 1351 N N . VAL A 1 179 ? -14.661 9.794 14.983 1.00 93.19 179 VAL A N 1
ATOM 1352 C CA . VAL A 1 179 ? -15.722 9.239 15.836 1.00 93.19 179 VAL A CA 1
ATOM 1353 C C . VAL A 1 179 ? -15.605 7.715 15.852 1.00 93.19 179 VAL A C 1
ATOM 1355 O O . VAL A 1 179 ? -14.725 7.153 15.198 1.00 93.19 179 VAL A O 1
ATOM 1358 N N . ASP A 1 180 ? -16.454 7.037 16.621 1.00 89.94 180 ASP A N 1
ATOM 1359 C CA . ASP A 1 180 ? -16.457 5.576 16.660 1.00 89.94 180 ASP A CA 1
ATOM 1360 C C . ASP A 1 180 ? -16.645 5.008 15.250 1.00 89.94 180 ASP A C 1
ATOM 1362 O O . ASP A 1 180 ? -17.548 5.409 14.517 1.00 89.94 180 ASP A O 1
ATOM 1366 N N . GLU A 1 181 ? -15.737 4.107 14.872 1.00 90.00 181 GLU A N 1
ATOM 1367 C CA . GLU A 1 181 ? -15.672 3.459 13.558 1.00 90.00 181 GLU A CA 1
ATOM 1368 C C . GLU A 1 181 ? -15.402 4.377 12.352 1.00 90.00 181 GLU A C 1
ATOM 1370 O O . GLU A 1 181 ? -15.289 3.856 11.246 1.00 90.00 181 GLU A O 1
ATOM 1375 N N . LEU A 1 182 ? -15.233 5.698 12.532 1.00 95.38 182 LEU A N 1
ATOM 1376 C CA . LEU A 1 182 ? -14.807 6.628 11.477 1.00 95.38 182 LEU A CA 1
ATOM 1377 C C . LEU A 1 182 ? -13.349 7.045 11.668 1.00 95.38 182 LEU A C 1
ATOM 1379 O O . LEU A 1 182 ? -12.989 7.726 12.639 1.00 95.38 182 LEU A O 1
ATOM 1383 N N . TYR A 1 183 ? -12.533 6.720 10.677 1.00 96.31 183 TYR A N 1
ATOM 1384 C CA . TYR A 1 183 ? -11.130 7.085 10.628 1.00 96.31 183 TYR A CA 1
ATOM 1385 C C . TYR A 1 183 ? -10.859 8.002 9.445 1.00 96.31 183 TYR A C 1
ATOM 1387 O O . TYR A 1 183 ? -11.407 7.822 8.360 1.00 96.31 183 TYR A O 1
ATOM 1395 N N . VAL A 1 184 ? -9.991 8.982 9.671 1.00 97.19 184 VAL A N 1
ATOM 1396 C CA . VAL A 1 184 ? -9.432 9.849 8.636 1.00 97.19 184 VAL A CA 1
ATOM 1397 C C . VAL A 1 184 ? -7.928 9.659 8.646 1.00 97.19 184 VAL A C 1
ATOM 1399 O O . VAL A 1 184 ? -7.296 9.744 9.701 1.00 97.19 184 VAL A O 1
ATOM 1402 N N . SER A 1 185 ? -7.359 9.421 7.477 1.00 96.31 185 SER A N 1
ATOM 1403 C CA . SER A 1 185 ? -5.947 9.122 7.305 1.00 96.31 185 SER A CA 1
ATOM 1404 C C . SER A 1 185 ? -5.309 10.099 6.332 1.00 96.31 185 SER A C 1
ATOM 1406 O O . SER A 1 185 ? -5.947 10.578 5.396 1.00 96.31 185 SER A O 1
ATOM 1408 N N . GLY A 1 186 ? -4.034 10.391 6.559 1.00 95.75 186 GLY A N 1
ATOM 1409 C CA . GLY A 1 186 ? -3.207 11.188 5.666 1.00 95.75 186 GLY A CA 1
ATOM 1410 C C . GLY A 1 186 ? -1.875 10.498 5.417 1.00 95.75 186 GLY A C 1
ATOM 1411 O O . GLY A 1 186 ? -1.319 9.891 6.333 1.00 95.75 186 GLY A O 1
ATOM 1412 N N . LEU A 1 187 ? -1.358 10.604 4.196 1.00 95.00 187 LEU A N 1
ATOM 1413 C CA . LEU A 1 187 ? -0.025 10.130 3.821 1.00 95.00 187 LEU A CA 1
ATOM 1414 C C . LEU A 1 187 ? 0.706 11.260 3.112 1.00 95.00 187 LEU A C 1
ATOM 1416 O O . LEU A 1 187 ? 0.240 11.750 2.089 1.00 95.00 187 LEU A O 1
ATOM 1420 N N . LEU A 1 188 ? 1.860 11.634 3.647 1.00 94.00 188 LEU A N 1
ATOM 1421 C CA . LEU A 1 188 ? 2.835 12.483 2.989 1.00 94.00 188 LEU A CA 1
ATOM 1422 C C . LEU A 1 188 ? 3.909 11.587 2.370 1.00 94.00 188 LEU A C 1
ATOM 1424 O O . LEU A 1 188 ? 4.780 11.070 3.079 1.00 94.00 188 LEU A O 1
ATOM 1428 N N . LYS A 1 189 ? 3.829 11.398 1.054 1.00 91.62 189 LYS A N 1
ATOM 1429 C CA . LYS A 1 189 ? 4.848 10.696 0.279 1.00 91.62 189 LYS A CA 1
ATOM 1430 C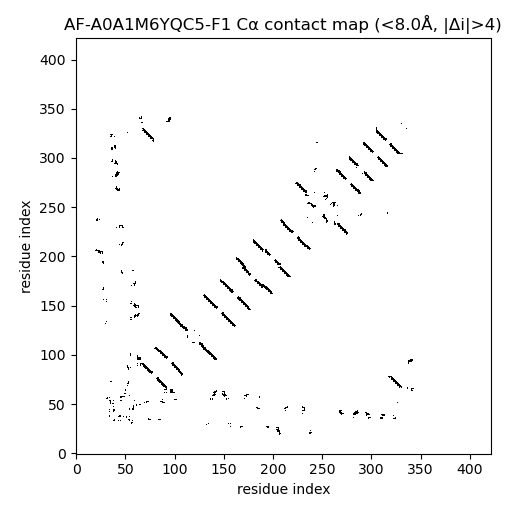 C . LYS A 1 189 ? 6.052 11.604 0.065 1.00 91.62 189 LYS A C 1
ATOM 1432 O O . LYS A 1 189 ? 5.888 12.775 -0.272 1.00 91.62 189 LYS A O 1
ATOM 1437 N N . GLY A 1 190 ? 7.257 11.070 0.239 1.00 89.31 190 GLY A N 1
ATOM 1438 C CA . GLY A 1 190 ? 8.499 11.808 0.002 1.00 89.31 190 GLY A CA 1
ATOM 1439 C C . GLY A 1 190 ? 8.807 12.906 1.029 1.00 89.31 190 GLY A C 1
ATOM 1440 O O . GLY A 1 190 ? 9.435 13.897 0.666 1.00 89.31 190 GLY A O 1
ATOM 1441 N N . TRP A 1 191 ? 8.411 12.761 2.303 1.00 82.44 191 TRP A N 1
ATOM 1442 C CA . TRP A 1 191 ? 8.651 13.780 3.344 1.00 82.44 191 TRP A CA 1
ATOM 1443 C C . TRP A 1 191 ? 10.141 14.086 3.585 1.00 82.44 191 TRP A C 1
ATOM 1445 O O . TRP A 1 191 ? 10.471 15.203 3.981 1.00 82.44 191 TRP A O 1
ATOM 1455 N N . THR A 1 192 ? 11.044 13.124 3.350 1.00 78.25 192 THR A N 1
ATOM 1456 C CA . THR A 1 192 ? 12.504 13.343 3.408 1.00 78.25 192 THR A CA 1
ATOM 1457 C C . THR A 1 192 ? 13.112 13.680 2.054 1.00 78.25 192 THR A C 1
ATOM 1459 O O . THR A 1 192 ? 14.053 14.465 2.003 1.00 78.25 192 THR A O 1
ATOM 1462 N N . SER A 1 193 ? 12.632 13.025 0.994 1.00 76.69 193 SER A N 1
ATOM 1463 C CA . SER A 1 193 ? 12.988 13.173 -0.426 1.00 76.69 193 SER A CA 1
ATOM 1464 C C . SER A 1 193 ? 12.391 11.979 -1.187 1.00 76.69 193 SER A C 1
ATOM 1466 O O . SER A 1 193 ? 12.212 10.915 -0.588 1.00 76.69 193 SER A O 1
ATOM 1468 N N . SER A 1 194 ? 12.128 12.130 -2.485 1.00 85.56 194 SER A N 1
ATOM 1469 C CA . SER A 1 194 ? 11.957 11.027 -3.436 1.00 85.56 194 SER A CA 1
ATOM 1470 C C . SER A 1 194 ? 12.938 11.269 -4.577 1.00 85.56 194 SER A C 1
ATOM 1472 O O . SER A 1 194 ? 12.721 12.159 -5.397 1.00 85.56 194 SER A O 1
ATOM 1474 N N . ALA A 1 195 ? 14.058 10.555 -4.587 1.00 88.81 195 ALA A N 1
ATOM 1475 C CA . ALA A 1 195 ? 15.136 10.807 -5.537 1.00 88.81 195 ALA A CA 1
ATOM 1476 C C . ALA A 1 195 ? 15.699 9.514 -6.110 1.00 88.81 195 ALA A C 1
ATOM 1478 O O . ALA A 1 195 ? 15.726 8.507 -5.404 1.00 88.81 195 ALA A O 1
ATOM 1479 N N . THR A 1 196 ? 16.181 9.582 -7.347 1.00 91.00 196 THR A N 1
ATOM 1480 C CA . THR A 1 196 ? 16.790 8.474 -8.081 1.00 91.00 196 THR A CA 1
ATOM 1481 C C . THR A 1 196 ? 18.067 8.948 -8.754 1.00 91.00 196 THR A C 1
ATOM 1483 O O . THR A 1 196 ? 18.086 9.995 -9.399 1.00 91.00 196 THR A O 1
ATOM 1486 N N . SER A 1 197 ? 19.143 8.187 -8.579 1.00 92.62 197 SER A N 1
ATOM 1487 C CA . SER A 1 197 ? 20.427 8.412 -9.237 1.00 92.62 197 SER A CA 1
ATOM 1488 C C . SER A 1 197 ? 20.715 7.262 -10.185 1.00 92.62 197 SER A C 1
ATOM 1490 O O . SER A 1 197 ? 20.617 6.101 -9.788 1.00 92.62 197 SER A O 1
ATOM 1492 N N . TRP A 1 198 ? 21.126 7.595 -11.401 1.00 92.31 198 TRP A N 1
ATOM 1493 C CA . TRP A 1 198 ? 21.443 6.639 -12.455 1.00 92.31 198 TRP A CA 1
ATOM 1494 C C . TRP A 1 198 ? 22.951 6.528 -12.674 1.00 92.31 198 TRP A C 1
ATOM 1496 O O . TRP A 1 198 ? 23.708 7.451 -12.361 1.00 92.31 198 TRP A O 1
ATOM 1506 N N . GLU A 1 199 ? 23.398 5.409 -13.240 1.00 92.44 199 GLU A N 1
ATOM 1507 C CA . GLU A 1 199 ? 24.807 5.182 -13.587 1.00 92.44 199 GLU A CA 1
ATOM 1508 C C . GLU A 1 199 ? 25.353 6.211 -14.591 1.00 92.44 199 GLU A C 1
ATOM 1510 O O . GLU A 1 199 ? 26.517 6.603 -14.516 1.00 92.44 199 GLU A O 1
ATOM 1515 N N . SER A 1 200 ? 24.493 6.722 -15.474 1.00 89.38 200 SER A N 1
ATOM 1516 C CA . SER A 1 200 ? 24.803 7.804 -16.416 1.00 89.38 200 SER A CA 1
ATOM 1517 C C . SER A 1 200 ? 25.152 9.142 -15.746 1.00 89.38 200 SER A C 1
ATOM 1519 O O . SER A 1 200 ? 25.663 10.043 -16.410 1.00 89.38 200 SER A O 1
ATOM 1521 N N . GLY A 1 201 ? 24.910 9.278 -14.438 1.00 89.25 201 GLY A N 1
ATOM 1522 C CA . GLY A 1 201 ? 25.082 10.517 -13.679 1.00 89.25 201 GLY A CA 1
ATOM 1523 C C . GLY A 1 201 ? 23.820 11.379 -13.613 1.00 89.25 201 GLY A C 1
ATOM 1524 O O . GLY A 1 201 ? 23.834 12.415 -12.947 1.00 89.25 201 GLY A O 1
ATOM 1525 N N . GLU A 1 202 ? 22.732 10.951 -14.257 1.00 89.50 202 GLU A N 1
ATOM 1526 C CA . GLU A 1 202 ? 21.440 11.627 -14.179 1.00 89.50 202 GLU A CA 1
ATOM 1527 C C . GLU A 1 202 ? 20.826 11.511 -12.779 1.00 89.50 202 GLU A C 1
ATOM 1529 O O . GLU A 1 202 ? 20.886 10.464 -12.123 1.00 89.50 202 GLU A O 1
ATOM 1534 N N . PHE A 1 203 ? 20.219 12.611 -12.327 1.00 89.19 203 PHE A N 1
ATOM 1535 C CA . PHE A 1 203 ? 19.567 12.706 -11.025 1.00 89.19 203 PHE A CA 1
ATOM 1536 C C . PHE A 1 203 ? 18.132 13.207 -11.164 1.00 89.19 203 PHE A C 1
ATOM 1538 O O . PHE A 1 203 ? 17.852 14.351 -11.551 1.00 89.19 203 PHE A O 1
ATOM 1545 N N . GLU A 1 204 ? 17.209 12.348 -10.768 1.00 88.94 204 GLU A N 1
ATOM 1546 C CA . GLU A 1 204 ? 15.781 12.582 -10.842 1.00 88.94 204 GLU A CA 1
ATOM 1547 C C . GLU A 1 204 ? 15.223 12.791 -9.442 1.00 88.94 204 GLU A C 1
ATOM 1549 O O . GLU A 1 204 ? 15.508 12.042 -8.513 1.00 88.94 204 GLU A O 1
ATOM 1554 N N . TYR A 1 205 ? 14.425 13.840 -9.278 1.00 87.94 205 TYR A N 1
ATOM 1555 C CA . TYR A 1 205 ? 13.790 14.177 -8.012 1.00 87.94 205 TYR A CA 1
ATOM 1556 C C . TYR A 1 205 ? 12.302 14.374 -8.239 1.00 87.94 205 TYR A C 1
ATOM 1558 O O . TYR A 1 205 ? 11.915 15.068 -9.178 1.00 87.94 205 TYR A O 1
ATOM 1566 N N . THR A 1 206 ? 11.505 13.797 -7.348 1.00 86.38 206 THR A N 1
ATOM 1567 C CA . THR A 1 206 ? 10.056 13.962 -7.296 1.00 86.38 206 THR A CA 1
ATOM 1568 C C . THR A 1 206 ? 9.678 14.733 -6.044 1.00 86.38 206 THR A C 1
ATOM 1570 O O . THR A 1 206 ? 10.122 14.394 -4.941 1.00 86.38 206 THR A O 1
ATOM 1573 N N . SER A 1 207 ? 8.864 15.772 -6.208 1.00 87.56 207 SER A N 1
ATOM 1574 C CA . SER A 1 207 ? 8.359 16.548 -5.078 1.00 87.56 207 SER A CA 1
ATOM 1575 C C . SER A 1 207 ? 7.412 15.729 -4.185 1.00 87.56 207 SER A C 1
ATOM 1577 O O . SER A 1 207 ? 6.835 14.733 -4.626 1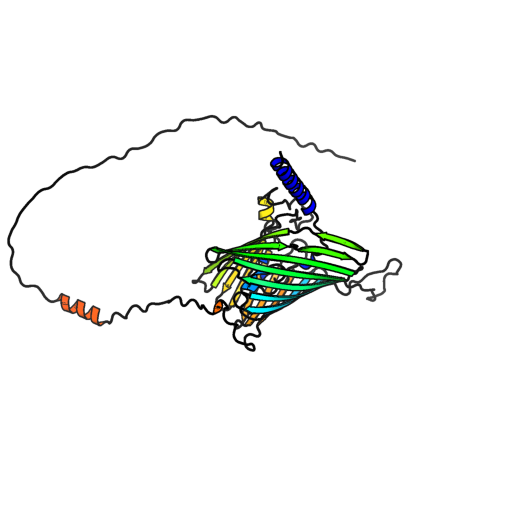.00 87.56 207 SER A O 1
ATOM 1579 N N . PRO A 1 208 ? 7.253 16.113 -2.905 1.00 89.12 208 PRO A N 1
ATOM 1580 C CA . PRO A 1 208 ? 6.357 15.418 -1.988 1.00 89.12 208 PRO A CA 1
ATOM 1581 C C . PRO A 1 208 ? 4.895 15.522 -2.427 1.00 89.12 208 PRO A C 1
ATOM 1583 O O . PRO A 1 208 ? 4.469 16.567 -2.910 1.00 89.12 208 PRO A O 1
ATOM 1586 N N . GLU A 1 209 ? 4.111 14.473 -2.190 1.00 88.50 209 GLU A N 1
ATOM 1587 C CA . GLU A 1 209 ? 2.670 14.436 -2.469 1.00 88.50 209 GLU A CA 1
ATOM 1588 C C . GLU A 1 209 ? 1.901 14.088 -1.196 1.00 88.50 209 GLU A C 1
ATOM 1590 O O . GLU A 1 209 ? 2.343 13.249 -0.407 1.00 88.50 209 GLU A O 1
ATOM 1595 N N . PHE A 1 210 ? 0.742 14.708 -0.994 1.00 92.25 210 PHE A N 1
ATOM 1596 C CA . PHE A 1 210 ? -0.121 14.418 0.137 1.00 92.25 210 PHE A CA 1
ATOM 1597 C C . PHE A 1 210 ? -1.450 13.823 -0.312 1.00 92.25 210 PHE A C 1
ATOM 1599 O O . PHE A 1 210 ? -2.122 14.345 -1.197 1.00 92.25 210 PHE A O 1
ATOM 1606 N N . TYR A 1 211 ? -1.853 12.756 0.364 1.00 93.12 211 TYR A N 1
ATOM 1607 C CA . TYR A 1 211 ? -3.098 12.046 0.114 1.00 93.12 211 TYR A CA 1
ATOM 1608 C C . TYR A 1 211 ? -3.970 12.051 1.363 1.00 93.12 211 TYR A C 1
ATOM 1610 O O . TYR A 1 211 ? -3.471 11.995 2.491 1.00 93.12 211 TYR A O 1
ATOM 1618 N N . LEU A 1 212 ? -5.283 12.052 1.146 1.00 95.19 212 LEU A N 1
ATOM 1619 C CA . LEU A 1 212 ? -6.299 11.926 2.184 1.00 95.19 212 LEU A CA 1
ATOM 1620 C C . LEU A 1 212 ? -7.117 10.663 1.961 1.00 95.19 212 LEU A C 1
ATOM 1622 O O . LEU A 1 212 ? -7.435 10.316 0.829 1.00 95.19 212 LEU A O 1
ATOM 1626 N N . ALA A 1 213 ? -7.490 10.002 3.045 1.00 96.06 213 ALA A N 1
ATOM 1627 C CA . ALA A 1 213 ? -8.356 8.839 3.009 1.00 96.06 213 ALA A CA 1
ATOM 1628 C C . ALA A 1 213 ? -9.308 8.830 4.203 1.00 96.06 213 ALA A C 1
ATOM 1630 O O . ALA A 1 213 ? -9.053 9.461 5.232 1.00 96.06 213 ALA A O 1
ATOM 1631 N N . ALA A 1 214 ? -10.409 8.106 4.066 1.00 96.50 214 ALA A N 1
ATOM 1632 C CA . ALA A 1 214 ? -11.372 7.884 5.126 1.00 96.50 214 ALA A CA 1
ATOM 1633 C C . ALA A 1 214 ? -11.887 6.446 5.086 1.00 96.50 214 ALA A C 1
ATOM 1635 O O . ALA A 1 214 ? -12.058 5.861 4.015 1.00 96.50 214 ALA A O 1
ATOM 1636 N N . SER A 1 215 ? -12.164 5.890 6.261 1.00 96.62 215 SER A N 1
ATOM 1637 C CA . SER A 1 215 ? -12.811 4.591 6.395 1.00 96.62 215 SER A CA 1
ATOM 1638 C C . SER A 1 215 ? -13.905 4.639 7.451 1.00 96.62 215 SER A C 1
ATOM 1640 O O . SER A 1 215 ? -13.753 5.285 8.491 1.00 96.62 215 SER A O 1
ATOM 1642 N N . TYR A 1 216 ? -15.028 3.982 7.166 1.00 96.81 216 TYR A N 1
ATOM 1643 C CA . TYR A 1 216 ? -16.172 3.921 8.068 1.00 96.81 216 TYR A CA 1
ATOM 1644 C C . TYR A 1 216 ? -16.716 2.501 8.201 1.00 96.81 216 TYR A C 1
ATOM 1646 O O . TYR A 1 216 ? -17.032 1.856 7.202 1.00 96.81 216 TYR A O 1
ATOM 1654 N N . GLY A 1 217 ? -16.827 2.021 9.439 1.00 95.69 217 GLY A N 1
ATOM 1655 C CA . GLY A 1 217 ? -17.328 0.691 9.770 1.00 95.69 217 GLY A CA 1
ATOM 1656 C C . GLY A 1 217 ? -18.768 0.703 10.286 1.00 95.69 217 GLY A C 1
ATOM 1657 O O . GLY A 1 217 ? -19.071 1.287 11.321 1.00 95.69 217 GLY A O 1
ATOM 1658 N N . LEU A 1 218 ? -19.646 -0.028 9.610 1.00 95.12 218 LEU A N 1
ATOM 1659 C CA . LEU A 1 218 ? -21.042 -0.245 9.969 1.00 95.12 218 LEU A CA 1
ATOM 1660 C C . LEU A 1 218 ? -21.240 -1.704 10.407 1.00 95.12 218 LEU A C 1
ATOM 1662 O O . LEU A 1 218 ? -21.192 -2.606 9.566 1.00 95.12 218 LEU A O 1
ATOM 1666 N N . PRO A 1 219 ? -21.459 -1.987 11.703 1.00 94.25 219 PRO A N 1
ATOM 1667 C CA . PRO A 1 219 ? -21.836 -3.328 12.128 1.00 94.25 219 PRO A CA 1
ATOM 1668 C C . PRO A 1 219 ? -23.239 -3.659 11.604 1.00 94.25 219 PRO A C 1
ATOM 1670 O O . PRO A 1 219 ? -24.169 -2.870 11.771 1.00 94.25 219 PRO A O 1
ATOM 1673 N N . VAL A 1 220 ? -23.408 -4.842 11.009 1.00 94.81 220 VAL A N 1
ATOM 1674 C CA . VAL A 1 220 ? -24.694 -5.337 10.496 1.00 94.81 220 VAL A CA 1
ATOM 1675 C C . VAL A 1 220 ? -25.011 -6.683 11.164 1.00 94.81 220 VAL A C 1
ATOM 1677 O O . VAL A 1 220 ? -24.856 -7.738 10.548 1.00 94.81 220 VAL A O 1
ATOM 1680 N N . PRO A 1 221 ? -25.467 -6.685 12.436 1.00 91.50 221 PRO A N 1
ATOM 1681 C CA . PRO A 1 221 ? -25.644 -7.920 13.206 1.00 91.50 221 PRO A CA 1
ATOM 1682 C C . PRO A 1 221 ? -26.624 -8.910 12.569 1.00 91.50 221 PRO A C 1
ATOM 1684 O O . PRO A 1 221 ? -26.423 -10.115 12.657 1.00 91.50 221 PRO A O 1
ATOM 1687 N N . TYR A 1 222 ? -27.660 -8.409 11.888 1.00 91.88 222 TYR A N 1
ATOM 1688 C CA . TYR A 1 222 ? -28.663 -9.244 11.217 1.00 91.88 222 TYR A CA 1
ATOM 1689 C C . TYR A 1 222 ? -28.069 -10.133 10.111 1.00 91.88 222 TYR A C 1
ATOM 1691 O O . TYR A 1 222 ? -28.592 -11.206 9.830 1.00 91.88 222 TYR A O 1
ATOM 1699 N N . LEU A 1 223 ? -26.968 -9.695 9.493 1.00 92.38 223 LEU A N 1
ATOM 1700 C CA . LEU A 1 223 ? -26.275 -10.419 8.428 1.00 92.38 223 LEU A CA 1
ATOM 1701 C C . LEU A 1 223 ? -24.936 -11.014 8.904 1.00 92.38 223 LEU A C 1
ATOM 1703 O O . LEU A 1 223 ? -24.102 -11.369 8.069 1.00 92.38 223 LEU A O 1
ATOM 1707 N N . TYR A 1 224 ? -24.730 -11.122 10.224 1.00 93.56 224 TYR A N 1
ATOM 1708 C CA . TYR A 1 224 ? -23.530 -11.700 10.845 1.00 93.56 224 TYR A CA 1
ATOM 1709 C C . TYR A 1 224 ? -22.230 -11.137 10.263 1.00 93.56 224 TYR A C 1
ATOM 1711 O O . TYR A 1 224 ? -21.389 -11.878 9.745 1.00 93.56 224 TYR A O 1
ATOM 1719 N N . GLY A 1 225 ? -22.104 -9.811 10.253 1.00 94.38 225 GLY A N 1
ATOM 1720 C CA . GLY A 1 225 ? -20.908 -9.183 9.720 1.00 94.38 225 GLY A CA 1
ATOM 1721 C C . GLY A 1 225 ? -20.829 -7.676 9.903 1.00 94.38 225 GLY A C 1
ATOM 1722 O O . GLY A 1 225 ? -21.625 -7.039 10.601 1.00 94.38 225 GLY A O 1
ATOM 1723 N N . LYS A 1 226 ? -19.821 -7.101 9.253 1.00 95.62 226 LYS A N 1
ATOM 1724 C CA . LYS A 1 226 ? -19.497 -5.676 9.263 1.00 95.62 226 LYS A CA 1
ATOM 1725 C C . LYS A 1 226 ? -19.288 -5.191 7.834 1.00 95.62 226 LYS A C 1
ATOM 1727 O O . LYS A 1 226 ? -18.477 -5.755 7.101 1.00 95.62 226 LYS A O 1
ATOM 1732 N N . LEU A 1 227 ? -19.998 -4.131 7.468 1.00 97.00 227 LEU A N 1
ATOM 1733 C CA . LEU A 1 227 ? -19.785 -3.392 6.231 1.00 97.00 227 LEU A CA 1
ATOM 1734 C C . LEU A 1 227 ? -18.762 -2.287 6.494 1.00 97.00 227 LEU A C 1
ATOM 1736 O O . LEU A 1 227 ? -18.958 -1.466 7.382 1.00 97.00 227 LEU A O 1
ATOM 1740 N N . ASN A 1 228 ? -17.691 -2.238 5.718 1.00 96.81 228 ASN A N 1
ATOM 1741 C CA . ASN A 1 228 ? -16.722 -1.156 5.740 1.00 96.81 228 ASN A CA 1
ATOM 1742 C C . ASN A 1 228 ? -16.787 -0.394 4.421 1.00 96.81 228 ASN A C 1
ATOM 1744 O O . ASN A 1 228 ? -16.840 -0.992 3.345 1.00 96.81 228 ASN A O 1
ATOM 1748 N N . VAL A 1 229 ? -16.770 0.927 4.524 1.00 96.94 229 VAL A N 1
ATOM 1749 C CA . VAL A 1 229 ? -16.719 1.853 3.397 1.00 96.94 229 VAL A CA 1
ATOM 1750 C C . VAL A 1 229 ? -15.357 2.524 3.407 1.00 96.94 229 VAL A C 1
ATOM 1752 O O . VAL A 1 229 ? -14.929 3.026 4.446 1.00 96.94 229 VAL A O 1
ATOM 1755 N N . TYR A 1 230 ? -14.696 2.543 2.257 1.00 96.38 230 TYR A N 1
ATOM 1756 C CA . TYR A 1 230 ? -13.367 3.107 2.072 1.00 96.38 230 TYR A CA 1
ATOM 1757 C C . TYR A 1 230 ? -13.394 4.173 0.990 1.00 96.38 230 TYR A C 1
ATOM 1759 O O . TYR A 1 230 ? -13.999 3.990 -0.067 1.00 96.38 230 TYR A O 1
ATOM 1767 N N . TRP A 1 231 ? -12.693 5.266 1.250 1.00 95.44 231 TRP A N 1
ATOM 1768 C CA . TRP A 1 231 ? -12.462 6.331 0.291 1.00 95.44 231 TRP A CA 1
ATOM 1769 C C . TRP A 1 231 ? -11.019 6.814 0.396 1.00 95.44 231 TRP A C 1
ATOM 1771 O O . TRP A 1 231 ? -10.485 6.972 1.494 1.00 95.44 231 TRP A O 1
ATOM 1781 N N . GLN A 1 232 ? -10.398 7.075 -0.746 1.00 94.31 232 GLN A N 1
ATOM 1782 C CA . GLN A 1 232 ? -9.077 7.678 -0.857 1.00 94.31 232 GLN A CA 1
ATOM 1783 C C . GLN A 1 232 ? -9.134 8.761 -1.934 1.00 94.31 232 GLN A C 1
ATOM 1785 O O . GLN A 1 232 ? -9.536 8.494 -3.060 1.00 94.31 232 GLN A O 1
ATOM 1790 N N . GLY A 1 233 ? -8.754 9.989 -1.601 1.00 91.19 233 GLY A N 1
ATOM 1791 C CA . GLY A 1 233 ? -8.665 11.084 -2.562 1.00 91.19 233 GLY A CA 1
ATOM 1792 C C . GLY A 1 233 ? -7.447 10.960 -3.479 1.00 91.19 233 GLY A C 1
ATOM 1793 O O . GLY A 1 233 ? -6.497 10.229 -3.183 1.00 91.19 233 GLY A O 1
ATOM 1794 N N . ALA A 1 234 ? -7.461 11.718 -4.574 1.00 89.12 234 ALA A N 1
ATOM 1795 C CA . ALA A 1 234 ? -6.276 11.927 -5.401 1.00 89.12 234 ALA A CA 1
ATOM 1796 C C . ALA A 1 234 ? -5.200 12.745 -4.653 1.00 89.12 234 ALA A C 1
ATOM 1798 O O . ALA A 1 234 ? -5.470 13.323 -3.592 1.00 89.12 234 ALA A O 1
ATOM 1799 N N . GLY A 1 235 ? -3.998 12.839 -5.232 1.00 88.94 235 GLY A N 1
ATOM 1800 C CA . GLY A 1 235 ? -2.946 13.735 -4.745 1.00 88.94 235 GLY A CA 1
ATOM 1801 C C . GLY A 1 235 ? -3.437 15.182 -4.615 1.00 88.94 235 GLY A C 1
ATOM 1802 O O . GLY A 1 235 ? -4.209 15.666 -5.451 1.00 88.94 235 GLY A O 1
ATOM 1803 N N . LEU A 1 236 ? -3.048 15.859 -3.532 1.00 88.94 236 LEU A N 1
ATOM 1804 C CA . LEU A 1 236 ? -3.429 17.248 -3.277 1.00 88.94 236 LEU A CA 1
ATOM 1805 C C . LEU A 1 236 ? -2.552 18.245 -4.037 1.00 88.94 236 LEU A C 1
ATOM 1807 O O . LEU A 1 236 ? -3.053 19.307 -4.410 1.00 88.94 236 LEU A O 1
ATOM 1811 N N . PHE A 1 237 ? -1.259 17.958 -4.194 1.00 85.38 237 PHE A N 1
ATOM 1812 C CA . PHE A 1 237 ? -0.263 18.941 -4.613 1.00 85.38 237 PHE A CA 1
ATOM 1813 C C . PHE A 1 237 ? 0.025 18.920 -6.108 1.00 85.38 237 PHE A C 1
ATOM 1815 O O . PHE A 1 237 ? 0.054 19.987 -6.728 1.00 85.38 237 PHE A O 1
ATOM 1822 N N . HIS A 1 238 ? 0.232 17.747 -6.697 1.00 81.25 238 HIS A N 1
ATOM 1823 C CA . HIS A 1 238 ? 0.578 17.655 -8.108 1.00 81.25 238 HIS A CA 1
ATOM 1824 C C . HIS A 1 238 ? -0.663 17.638 -8.990 1.00 81.25 238 HIS A C 1
ATOM 1826 O O . HIS A 1 238 ? -1.758 17.237 -8.586 1.00 81.25 238 HIS A O 1
ATOM 1832 N N . ARG A 1 239 ? -0.470 18.071 -10.236 1.00 76.88 239 ARG A N 1
ATOM 1833 C CA . ARG A 1 239 ? -1.369 17.669 -11.310 1.00 76.88 239 ARG A CA 1
ATOM 1834 C C . ARG A 1 239 ? -0.970 16.271 -11.750 1.00 76.88 239 ARG A C 1
ATOM 1836 O O . ARG A 1 239 ? 0.201 16.020 -12.013 1.00 76.88 239 ARG A O 1
ATOM 1843 N N . GLU A 1 240 ? -1.936 15.377 -11.821 1.00 68.94 240 GLU A N 1
ATOM 1844 C CA . GLU A 1 240 ? -1.717 13.990 -12.218 1.00 68.94 240 GLU A CA 1
ATOM 1845 C C . GLU A 1 240 ? -2.761 13.646 -13.265 1.00 68.94 240 GLU A C 1
ATOM 1847 O O . GLU A 1 240 ? -3.945 13.884 -13.033 1.00 68.94 240 GLU A O 1
ATOM 1852 N N . ALA A 1 241 ? -2.335 13.128 -14.415 1.00 64.25 241 ALA A N 1
ATOM 1853 C CA . ALA A 1 241 ? -3.272 12.635 -15.411 1.00 64.25 241 ALA A CA 1
ATOM 1854 C C . ALA A 1 241 ? -4.078 11.491 -14.780 1.00 64.25 241 ALA A C 1
ATOM 1856 O O . ALA A 1 241 ? -3.531 10.458 -14.406 1.00 64.25 241 ALA A O 1
ATOM 1857 N N . ARG A 1 242 ? -5.377 11.728 -14.594 1.00 69.88 242 ARG A N 1
ATOM 1858 C CA . ARG A 1 242 ? -6.321 10.772 -13.987 1.00 69.88 242 ARG A CA 1
ATOM 1859 C C . ARG A 1 242 ? -7.139 10.025 -15.028 1.00 69.88 242 ARG A C 1
ATOM 1861 O O . ARG A 1 242 ? -7.979 9.205 -14.659 1.00 69.88 242 ARG A O 1
ATOM 1868 N N . ASP A 1 243 ? -6.942 10.363 -16.296 1.00 60.38 243 ASP A N 1
ATOM 1869 C CA . ASP A 1 243 ? -7.583 9.661 -17.388 1.00 60.38 243 ASP A CA 1
ATOM 1870 C C . ASP A 1 243 ? -6.780 8.404 -17.715 1.00 60.38 243 ASP A C 1
ATOM 1872 O O . ASP A 1 243 ? -5.553 8.443 -17.822 1.00 60.38 243 ASP A O 1
ATOM 1876 N N . LEU A 1 244 ? -7.486 7.282 -17.804 1.00 53.75 244 LEU A N 1
ATOM 1877 C CA . LEU A 1 244 ? -6.942 6.022 -18.315 1.00 53.75 244 LEU A CA 1
ATOM 1878 C C . LEU A 1 244 ? -7.277 5.846 -19.801 1.00 53.75 244 LEU A C 1
ATOM 1880 O O . LEU A 1 244 ? -6.857 4.859 -20.403 1.00 53.75 244 LEU A O 1
ATOM 1884 N N . ASP A 1 245 ? -8.053 6.777 -20.360 1.00 49.09 245 ASP A N 1
ATOM 1885 C CA . ASP A 1 245 ? -8.418 6.820 -21.762 1.00 49.09 245 ASP A CA 1
ATOM 1886 C C . ASP A 1 245 ? -7.410 7.683 -22.536 1.00 49.09 245 ASP A C 1
ATOM 1888 O O . ASP A 1 245 ? -7.077 8.800 -22.138 1.00 49.09 245 ASP A O 1
ATOM 1892 N N . PHE A 1 246 ? -6.884 7.132 -23.628 1.00 51.56 246 PHE A N 1
ATOM 1893 C CA . PHE A 1 246 ? -5.985 7.845 -24.537 1.00 51.56 246 PHE A CA 1
ATOM 1894 C C . PHE A 1 246 ? -6.765 8.672 -25.574 1.00 51.56 246 PHE A C 1
ATOM 1896 O O . PHE A 1 246 ? -6.145 9.415 -26.335 1.00 51.56 246 PHE A O 1
ATOM 1903 N N . GLU A 1 247 ? -8.097 8.529 -25.638 1.00 48.66 247 GLU A N 1
ATOM 1904 C CA . GLU A 1 247 ? -8.939 9.109 -26.692 1.00 48.66 247 GLU A CA 1
ATOM 1905 C C . GLU A 1 247 ? -9.639 10.424 -26.306 1.00 48.66 247 GLU A C 1
ATOM 1907 O O . GLU A 1 247 ? -10.136 11.128 -27.189 1.00 48.66 247 GLU A O 1
ATOM 1912 N N . THR A 1 248 ? -9.681 10.802 -25.025 1.00 51.72 248 THR A N 1
ATOM 1913 C CA . THR A 1 248 ? -10.394 12.006 -24.571 1.00 51.72 248 THR A CA 1
ATOM 1914 C C . THR A 1 248 ? -9.481 13.224 -24.423 1.00 51.72 248 THR A C 1
ATOM 1916 O O . THR A 1 248 ? -8.566 13.258 -23.609 1.00 51.72 248 THR A O 1
ATOM 1919 N N . ASP A 1 249 ? -9.802 14.290 -25.161 1.00 47.44 249 ASP A N 1
ATOM 1920 C CA . ASP A 1 249 ? -9.127 15.604 -25.121 1.00 47.44 249 ASP A CA 1
ATOM 1921 C C . ASP A 1 249 ? -9.487 16.435 -23.855 1.00 47.44 249 ASP A C 1
ATOM 1923 O O . ASP A 1 249 ? -9.196 17.630 -23.751 1.00 47.44 249 ASP A O 1
ATOM 1927 N N . GLU A 1 250 ? -10.166 15.833 -22.866 1.00 57.31 250 GLU A N 1
ATOM 1928 C CA . GLU A 1 250 ? -10.544 16.501 -21.617 1.00 57.31 250 GLU A CA 1
ATOM 1929 C C . GLU A 1 250 ? -9.356 16.545 -20.643 1.00 57.31 250 GLU A C 1
ATOM 1931 O O . GLU A 1 250 ? -8.921 15.530 -20.106 1.00 57.31 250 GLU A O 1
ATOM 1936 N N . SER A 1 251 ? -8.857 17.744 -20.322 1.00 61.06 251 SER A N 1
ATOM 1937 C CA . SER A 1 251 ? -7.789 17.911 -19.328 1.00 61.06 251 SER A CA 1
ATOM 1938 C C . SER A 1 251 ? -8.282 17.592 -17.897 1.00 61.06 251 SER A C 1
ATOM 1940 O O . SER A 1 251 ? -8.713 18.494 -17.163 1.00 61.06 251 SER A O 1
ATOM 1942 N N . ARG A 1 252 ? -8.221 16.323 -17.482 1.00 67.50 252 ARG A N 1
ATOM 1943 C CA . ARG A 1 252 ? -8.404 15.874 -16.088 1.00 67.50 252 ARG A CA 1
ATOM 1944 C C . ARG A 1 252 ? -7.071 15.822 -15.345 1.00 67.50 252 ARG A C 1
ATOM 1946 O O . ARG A 1 252 ? -6.025 15.604 -15.949 1.00 67.50 252 ARG A O 1
ATOM 1953 N N . GLY A 1 253 ? -7.099 16.020 -14.027 1.00 75.19 253 GLY A N 1
ATOM 1954 C CA . GLY A 1 253 ? -5.882 16.034 -13.205 1.00 75.19 253 GLY A CA 1
ATOM 1955 C C . GLY A 1 253 ? -5.585 17.343 -12.493 1.00 75.19 253 GLY A C 1
ATOM 1956 O O . GLY A 1 253 ? -4.455 17.581 -12.071 1.00 75.19 253 GLY A O 1
ATOM 1957 N N . LYS A 1 254 ? -6.577 18.219 -12.359 1.00 82.62 254 LYS A N 1
ATOM 1958 C CA . LYS A 1 254 ? -6.442 19.499 -11.669 1.00 82.62 254 LYS A CA 1
ATOM 1959 C C . LYS A 1 254 ? -6.263 19.292 -10.165 1.00 82.62 254 LYS A C 1
ATOM 1961 O O . LYS A 1 254 ? -6.722 18.308 -9.570 1.00 82.62 254 LYS A O 1
ATOM 1966 N N . ARG A 1 255 ? -5.588 20.250 -9.532 1.00 85.50 255 ARG A N 1
ATOM 1967 C CA . ARG A 1 255 ? -5.412 20.282 -8.072 1.00 85.50 255 ARG A CA 1
ATOM 1968 C C . ARG A 1 255 ? -6.726 20.593 -7.373 1.00 85.50 255 ARG A C 1
ATOM 1970 O O . ARG A 1 255 ? -7.612 21.226 -7.945 1.00 85.50 255 ARG A O 1
ATOM 1977 N N . VAL A 1 256 ? -6.799 20.259 -6.087 1.00 86.38 256 VAL A N 1
ATOM 1978 C CA . VAL A 1 256 ? -7.995 20.501 -5.265 1.00 86.38 256 VAL A CA 1
ATOM 1979 C C . VAL A 1 256 ? -8.438 21.973 -5.245 1.00 86.38 256 VAL A C 1
ATOM 1981 O O . VAL A 1 256 ? -9.629 22.242 -5.151 1.00 86.38 256 VAL A O 1
ATOM 1984 N N . TRP A 1 257 ? -7.516 22.937 -5.362 1.00 85.12 257 TRP A N 1
ATOM 1985 C CA . TRP A 1 257 ? -7.845 24.373 -5.406 1.00 85.12 257 TRP A CA 1
ATOM 1986 C C . TRP A 1 257 ? -8.135 24.913 -6.812 1.00 85.12 257 TRP A C 1
ATOM 1988 O O . TRP A 1 257 ? -8.603 26.042 -6.939 1.00 85.12 257 TRP A O 1
ATOM 1998 N N . GLU A 1 258 ? -7.836 24.146 -7.859 1.00 87.31 258 GLU A N 1
ATOM 1999 C CA . GLU A 1 258 ? -8.134 24.511 -9.248 1.00 87.31 258 GLU A CA 1
ATOM 2000 C C . GLU A 1 258 ? -9.513 23.993 -9.646 1.00 87.31 258 GLU A C 1
ATOM 2002 O O . GLU A 1 258 ? -10.305 24.728 -10.231 1.00 87.31 258 GLU A O 1
ATOM 2007 N N . ASP A 1 259 ? -9.802 22.742 -9.290 1.00 87.75 259 ASP A N 1
ATOM 2008 C CA . ASP A 1 259 ? -11.089 22.101 -9.520 1.00 87.75 259 ASP A CA 1
ATOM 2009 C C . ASP A 1 259 ? -11.331 21.021 -8.446 1.00 87.75 259 ASP A C 1
ATOM 2011 O O . ASP A 1 259 ? -10.844 19.890 -8.557 1.00 87.75 259 ASP A O 1
ATOM 2015 N N . PRO A 1 260 ? -12.054 21.362 -7.363 1.00 88.62 260 PRO A N 1
ATOM 2016 C CA . PRO A 1 260 ? -12.316 20.431 -6.270 1.00 88.62 260 PRO A CA 1
ATOM 2017 C C . PRO A 1 260 ? -13.120 19.200 -6.700 1.00 88.62 260 PRO A C 1
ATOM 2019 O O . PRO A 1 260 ? -12.986 18.142 -6.084 1.00 88.62 260 PRO A O 1
ATOM 2022 N N . LEU A 1 261 ? -13.973 19.337 -7.721 1.00 87.44 261 LEU A N 1
ATOM 2023 C CA . LEU A 1 261 ? -14.801 18.239 -8.214 1.00 87.44 261 LEU A CA 1
ATOM 2024 C C . LEU A 1 261 ? -13.966 17.269 -9.046 1.00 87.44 261 LEU A C 1
ATOM 2026 O O . LEU A 1 261 ? -14.086 16.063 -8.842 1.00 87.44 261 LEU A O 1
ATOM 2030 N N . ASP A 1 262 ? -13.073 17.777 -9.900 1.00 84.94 262 ASP A N 1
ATOM 2031 C CA . ASP A 1 262 ? -12.118 16.932 -10.624 1.00 84.94 262 ASP A CA 1
ATOM 2032 C C . ASP A 1 262 ? -11.207 16.164 -9.650 1.00 84.94 262 ASP A C 1
ATOM 2034 O O . ASP A 1 262 ? -11.058 14.947 -9.765 1.00 84.94 262 ASP A O 1
ATOM 2038 N N . TRP A 1 263 ? -10.681 16.833 -8.614 1.00 86.75 263 TRP A N 1
ATOM 2039 C CA . TRP A 1 263 ? -9.908 16.175 -7.552 1.00 86.75 263 TRP A CA 1
ATOM 2040 C C . TRP A 1 263 ? -10.694 15.076 -6.827 1.00 86.75 263 TRP A C 1
ATOM 2042 O O . TRP A 1 263 ? -10.176 13.973 -6.634 1.00 86.75 263 TRP A O 1
ATOM 2052 N N . LEU A 1 264 ? -11.946 15.352 -6.449 1.00 87.38 264 LEU A N 1
ATOM 2053 C CA . LEU A 1 264 ? -12.802 14.373 -5.780 1.00 87.38 264 LEU A CA 1
ATOM 2054 C C . LEU A 1 264 ? -13.104 13.174 -6.690 1.00 87.38 264 LEU A C 1
ATOM 2056 O O . LEU A 1 264 ? -13.102 12.036 -6.221 1.00 87.38 264 LEU A O 1
ATOM 2060 N N . SER A 1 265 ? -13.337 13.424 -7.981 1.00 83.88 265 SER A N 1
ATOM 2061 C CA . SER A 1 265 ? -13.612 12.387 -8.982 1.00 83.88 265 SER A CA 1
ATOM 2062 C C . SER A 1 265 ? -12.388 11.526 -9.313 1.00 83.88 265 SER A C 1
ATOM 2064 O O . SER A 1 265 ? -12.532 10.346 -9.612 1.00 83.88 265 SER A O 1
ATOM 2066 N N . GLY A 1 266 ? -11.178 12.072 -9.158 1.00 82.69 266 GLY A N 1
ATOM 2067 C CA . GLY A 1 266 ? -9.920 11.321 -9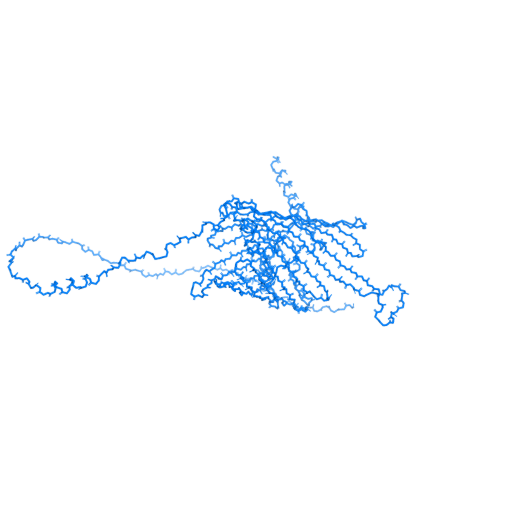.210 1.00 82.69 266 GLY A CA 1
ATOM 2068 C C . GLY A 1 266 ? -9.674 10.404 -8.013 1.00 82.69 266 GLY A C 1
ATOM 2069 O O . GLY A 1 266 ? -8.637 9.747 -7.941 1.00 82.69 266 GLY A O 1
ATOM 2070 N N . GLY A 1 267 ? -10.580 10.412 -7.036 1.00 88.38 267 GLY A N 1
ATOM 2071 C CA . GLY A 1 267 ? -10.526 9.521 -5.895 1.00 88.38 267 GLY A CA 1
ATOM 2072 C C . GLY A 1 267 ? -10.821 8.066 -6.257 1.00 88.38 267 GLY A C 1
ATOM 2073 O O . GLY A 1 267 ? -11.261 7.718 -7.352 1.00 88.38 267 GLY A O 1
ATOM 2074 N N . ARG A 1 268 ? -10.594 7.221 -5.262 1.00 91.56 268 ARG A N 1
ATOM 2075 C CA . ARG A 1 268 ? -10.802 5.780 -5.273 1.00 91.56 268 ARG A CA 1
ATOM 2076 C C . ARG A 1 268 ? -11.718 5.407 -4.123 1.00 91.56 268 ARG A C 1
ATOM 2078 O O . ARG A 1 268 ? -11.751 6.093 -3.094 1.00 91.56 268 ARG A O 1
ATOM 2085 N N . GLY A 1 269 ? -12.437 4.304 -4.253 1.00 93.44 269 GLY A N 1
ATOM 2086 C CA . GLY A 1 269 ? -13.294 3.842 -3.171 1.00 93.44 269 GLY A CA 1
ATOM 2087 C C . GLY A 1 269 ? -13.645 2.375 -3.259 1.00 93.44 269 GLY A C 1
ATOM 2088 O O . GLY A 1 269 ? -13.589 1.762 -4.322 1.00 93.44 269 GLY A O 1
ATOM 2089 N N . GLY A 1 270 ? -14.038 1.821 -2.120 1.00 95.88 270 GLY A N 1
ATOM 2090 C CA . GLY A 1 270 ? -14.368 0.412 -2.007 1.00 95.88 270 GLY A CA 1
ATOM 2091 C C . GLY A 1 270 ? -15.336 0.122 -0.874 1.00 95.88 270 GLY A C 1
ATOM 2092 O O . GLY A 1 270 ? -15.434 0.861 0.106 1.00 95.88 270 GLY A O 1
ATOM 2093 N N . LEU A 1 271 ? -16.046 -0.986 -1.020 1.00 97.25 271 LEU A N 1
ATOM 2094 C CA . LEU A 1 271 ? -16.924 -1.571 -0.024 1.00 97.25 271 LEU A CA 1
ATOM 2095 C C . LEU A 1 271 ? -16.386 -2.956 0.327 1.00 97.25 271 LEU A C 1
ATOM 2097 O O . LEU A 1 271 ? -16.132 -3.774 -0.557 1.00 97.25 271 LEU A O 1
ATOM 2101 N N . GLU A 1 272 ? -16.249 -3.236 1.618 1.00 97.81 272 GLU A N 1
ATOM 2102 C CA . GLU A 1 272 ? -15.913 -4.565 2.123 1.00 97.81 272 GLU A CA 1
ATOM 2103 C C . GLU A 1 272 ? -17.005 -5.036 3.070 1.00 97.81 272 GLU A C 1
ATOM 2105 O O . GLU A 1 272 ? -17.258 -4.404 4.092 1.00 97.81 272 GLU A O 1
ATOM 2110 N N . TYR A 1 273 ? -17.607 -6.180 2.780 1.00 97.50 273 TYR A N 1
ATOM 2111 C CA . TYR A 1 273 ? -18.462 -6.869 3.730 1.00 97.50 273 TYR A CA 1
ATOM 2112 C C . TYR A 1 273 ? -17.703 -8.053 4.321 1.00 97.50 273 TYR A C 1
ATOM 2114 O O . TYR A 1 273 ? -17.377 -9.000 3.606 1.00 97.50 273 TYR A O 1
ATOM 2122 N N . THR A 1 274 ? -17.414 -8.004 5.618 1.00 96.31 274 THR A N 1
ATOM 2123 C CA . THR A 1 274 ? -16.742 -9.091 6.338 1.00 96.31 274 THR A CA 1
ATOM 2124 C C . THR A 1 274 ? -17.750 -9.843 7.187 1.00 96.31 274 THR A C 1
ATOM 2126 O O . THR A 1 274 ? -18.364 -9.264 8.080 1.00 96.31 274 THR A O 1
ATOM 2129 N N . PHE A 1 275 ? -17.900 -11.132 6.910 1.00 96.06 275 PHE A N 1
ATOM 2130 C CA . PHE A 1 275 ? -18.731 -12.053 7.668 1.00 96.06 275 PHE A CA 1
ATOM 2131 C C . PHE A 1 275 ? -17.994 -12.573 8.907 1.00 96.06 275 PHE A C 1
ATOM 2133 O O . PHE A 1 275 ? -16.786 -12.823 8.875 1.00 96.06 275 PHE A O 1
ATOM 2140 N N . ASP A 1 276 ? -18.739 -12.852 9.973 1.00 92.19 276 ASP A N 1
ATOM 2141 C CA . ASP A 1 276 ? -18.203 -13.336 11.251 1.00 92.19 276 ASP A CA 1
ATOM 2142 C C . ASP A 1 276 ? -17.522 -14.712 11.138 1.00 92.19 276 ASP A C 1
ATOM 2144 O O . ASP A 1 276 ? -16.630 -15.040 11.921 1.00 92.19 276 ASP A O 1
ATOM 2148 N N . PHE A 1 277 ? -17.897 -15.514 10.134 1.00 90.62 277 PHE A N 1
ATOM 2149 C CA . PHE A 1 277 ? -17.272 -16.811 9.851 1.00 90.62 277 PHE A CA 1
ATOM 2150 C C . PHE A 1 277 ? -15.949 -16.710 9.068 1.00 90.62 277 PHE A C 1
ATOM 2152 O O . PHE A 1 277 ? -15.333 -17.736 8.781 1.00 90.62 277 PHE A O 1
ATOM 2159 N N . GLY A 1 278 ? -15.493 -15.494 8.741 1.00 91.69 278 GLY A N 1
ATOM 2160 C CA . GLY A 1 278 ? -14.165 -15.228 8.180 1.00 91.69 278 GLY A CA 1
ATOM 2161 C C . GLY A 1 278 ? -14.112 -14.983 6.671 1.00 91.69 278 GLY A C 1
ATOM 2162 O O . GLY A 1 278 ? -13.028 -14.716 6.161 1.00 91.69 278 GLY A O 1
ATOM 2163 N N . LEU A 1 279 ? -15.236 -15.054 5.952 1.00 96.44 279 LEU A N 1
ATOM 2164 C CA . LEU A 1 279 ? -15.308 -14.624 4.550 1.00 96.44 279 LEU A CA 1
ATOM 2165 C C . LEU A 1 279 ? -15.395 -13.096 4.472 1.00 96.44 279 LEU A C 1
ATOM 2167 O O . LEU A 1 279 ? -16.121 -12.474 5.241 1.00 96.44 279 LEU A O 1
ATOM 2171 N N . SER A 1 280 ? -14.732 -12.505 3.489 1.00 97.50 280 SER A N 1
ATOM 2172 C CA . SER A 1 280 ? -14.879 -11.099 3.123 1.00 97.50 280 SER A CA 1
ATOM 2173 C C . SER A 1 280 ? -15.190 -10.993 1.637 1.00 97.50 280 SER A C 1
ATOM 2175 O O . SER A 1 280 ? -14.528 -11.631 0.822 1.00 97.50 280 SER A O 1
ATOM 2177 N N . LEU A 1 281 ? -16.177 -10.178 1.280 1.00 97.88 281 LEU A N 1
ATOM 2178 C CA . LEU A 1 281 ? -16.497 -9.828 -0.103 1.00 97.88 281 LEU A CA 1
ATOM 2179 C C . LEU A 1 281 ? -16.193 -8.355 -0.329 1.00 97.88 281 LEU A C 1
ATOM 2181 O O . LEU A 1 281 ? -16.479 -7.522 0.533 1.00 97.88 281 LEU A O 1
ATOM 2185 N N . ARG A 1 282 ? -15.587 -8.046 -1.473 1.00 97.50 282 ARG A N 1
ATOM 2186 C CA . ARG A 1 282 ? -15.045 -6.723 -1.778 1.00 97.50 282 ARG A CA 1
ATOM 2187 C C . ARG A 1 282 ? -15.432 -6.300 -3.178 1.00 97.50 282 ARG A C 1
ATOM 2189 O O . ARG A 1 282 ? -15.395 -7.107 -4.107 1.00 97.50 282 ARG A O 1
ATOM 2196 N N . ALA A 1 283 ? -15.768 -5.030 -3.306 1.00 97.00 283 ALA A N 1
ATOM 2197 C CA . ALA A 1 283 ? -15.954 -4.363 -4.578 1.00 97.00 283 ALA A CA 1
ATOM 2198 C C . ALA A 1 283 ? -15.403 -2.944 -4.470 1.00 97.00 283 ALA A C 1
ATOM 2200 O O . ALA A 1 283 ? -15.545 -2.304 -3.426 1.00 97.00 283 ALA A O 1
ATOM 2201 N N . GLY A 1 284 ? -14.815 -2.432 -5.541 1.00 94.62 284 GLY A N 1
ATOM 2202 C CA . GLY A 1 284 ? -14.267 -1.087 -5.547 1.00 94.62 284 GLY A CA 1
ATOM 2203 C C . GLY A 1 284 ? -14.136 -0.493 -6.934 1.00 94.62 284 GLY A C 1
ATOM 2204 O O . GLY A 1 284 ? -14.283 -1.173 -7.948 1.00 94.62 284 GLY A O 1
ATOM 2205 N N . LEU A 1 285 ? -13.843 0.798 -6.953 1.00 91.12 285 LEU A N 1
ATOM 2206 C CA . LEU A 1 285 ? -13.626 1.607 -8.141 1.00 91.12 285 LEU A CA 1
ATOM 2207 C C . LEU A 1 285 ? -12.245 2.241 -8.015 1.00 91.12 285 LEU A C 1
ATOM 2209 O O . LEU A 1 285 ? -11.989 2.970 -7.051 1.00 91.12 285 LEU A O 1
ATOM 2213 N N . SER A 1 286 ? -11.357 1.940 -8.963 1.00 83.31 286 SER A N 1
ATOM 2214 C CA . SER A 1 286 ? -9.998 2.497 -8.970 1.00 83.31 286 SER A CA 1
ATOM 2215 C C . SER A 1 286 ? -9.942 3.935 -9.485 1.00 83.31 286 SER A C 1
ATOM 2217 O O . SER A 1 286 ? -8.970 4.639 -9.218 1.00 83.31 286 SER A O 1
ATOM 2219 N N . SER A 1 287 ? -11.002 4.391 -10.154 1.00 80.12 287 SER A N 1
ATOM 2220 C CA . SER A 1 287 ? -11.262 5.795 -10.459 1.00 80.12 287 SER A CA 1
ATOM 2221 C C . SER A 1 287 ? -12.770 6.048 -10.505 1.00 80.12 287 SER A C 1
ATOM 2223 O O . SER A 1 287 ? -13.516 5.230 -11.047 1.00 80.12 287 SER A O 1
ATOM 2225 N N . PHE A 1 288 ? -13.242 7.177 -9.965 1.00 79.56 288 PHE A N 1
ATOM 2226 C CA . PHE A 1 288 ? -14.648 7.574 -10.127 1.00 79.56 288 PHE A CA 1
ATOM 2227 C C . PHE A 1 288 ? -14.925 8.262 -11.468 1.00 79.56 288 PHE A C 1
ATOM 2229 O O . PHE A 1 288 ? -16.092 8.407 -11.832 1.00 79.56 288 PHE A O 1
ATOM 2236 N N . THR A 1 289 ? -13.891 8.669 -12.212 1.00 70.50 289 THR A N 1
ATOM 2237 C CA . THR A 1 289 ? -14.055 9.237 -13.562 1.00 70.50 289 THR A CA 1
ATOM 2238 C C . THR A 1 289 ? -14.334 8.154 -14.596 1.00 70.50 289 THR A C 1
ATOM 2240 O O . THR A 1 289 ? -15.168 8.339 -15.475 1.00 70.50 289 THR A O 1
ATOM 2243 N N . THR A 1 290 ? -13.679 6.999 -14.459 1.00 68.81 290 THR A N 1
ATOM 2244 C CA . THR A 1 290 ? -13.768 5.883 -15.404 1.00 68.81 290 THR A CA 1
ATOM 2245 C C . THR A 1 290 ? -14.483 4.707 -14.750 1.00 68.81 290 THR A C 1
ATOM 2247 O O . THR A 1 290 ? -13.863 3.839 -14.139 1.00 68.81 290 THR A O 1
ATOM 2250 N N . LEU A 1 291 ? -15.809 4.637 -14.909 1.00 68.44 291 LEU A N 1
ATOM 2251 C CA . LEU A 1 291 ? -16.627 3.541 -14.360 1.00 68.44 291 LEU A CA 1
ATOM 2252 C C . LEU A 1 291 ? -16.297 2.154 -14.949 1.00 68.44 291 LEU A C 1
ATOM 2254 O O . LEU A 1 291 ? -16.844 1.153 -14.495 1.00 68.44 291 LEU A O 1
ATOM 2258 N N . GLN A 1 292 ? -15.417 2.081 -15.950 1.00 68.62 292 GLN A N 1
ATOM 2259 C CA . GLN A 1 292 ? -14.938 0.829 -16.539 1.00 68.62 292 GLN A CA 1
ATOM 2260 C C . GLN A 1 292 ? -13.879 0.123 -15.670 1.00 68.62 292 GLN A C 1
ATOM 2262 O O . GLN A 1 292 ? -13.688 -1.088 -15.800 1.00 68.62 292 GLN A O 1
ATOM 2267 N N . SER A 1 293 ? -13.237 0.836 -14.738 1.00 79.12 293 SER A N 1
ATOM 2268 C CA . SER A 1 293 ? -12.178 0.295 -13.875 1.00 79.12 293 SER A CA 1
ATOM 2269 C C . SER A 1 293 ? -12.742 -0.276 -12.568 1.00 79.12 293 SER A C 1
ATOM 2271 O O . SER A 1 293 ? -12.465 0.190 -11.456 1.00 79.12 293 SER A O 1
ATOM 2273 N N . VAL A 1 294 ? -13.612 -1.278 -12.711 1.00 89.81 294 VAL A N 1
ATOM 2274 C CA . VAL A 1 294 ? -14.222 -1.987 -11.582 1.00 89.81 294 VAL A CA 1
ATOM 2275 C C . VAL A 1 294 ? -13.247 -3.017 -11.025 1.00 89.81 294 VAL A C 1
ATOM 2277 O O . VAL A 1 294 ? -12.605 -3.769 -11.758 1.00 89.81 294 VAL A O 1
ATOM 2280 N N . THR A 1 295 ? -13.189 -3.089 -9.702 1.00 94.31 295 THR A N 1
ATOM 2281 C CA . THR A 1 295 ? -12.410 -4.078 -8.961 1.00 94.31 295 THR A CA 1
ATOM 2282 C C . THR A 1 295 ? -13.340 -4.914 -8.093 1.00 94.31 295 THR A C 1
ATOM 2284 O O . THR A 1 295 ? -14.347 -4.425 -7.573 1.00 94.31 295 THR A O 1
ATOM 2287 N N . ALA A 1 296 ? -13.026 -6.194 -7.952 1.00 96.69 296 ALA A N 1
ATOM 2288 C CA . ALA A 1 296 ? -13.772 -7.116 -7.112 1.00 96.69 296 ALA A CA 1
ATOM 2289 C C . ALA A 1 296 ? -12.821 -8.115 -6.466 1.00 96.69 296 ALA A C 1
ATOM 2291 O O . ALA A 1 296 ? -11.756 -8.424 -6.997 1.00 96.69 296 ALA A O 1
ATOM 2292 N N . GLY A 1 297 ? -13.204 -8.660 -5.321 1.00 97.25 297 GLY A N 1
ATOM 2293 C CA . GLY A 1 297 ? -12.380 -9.660 -4.667 1.00 97.25 297 GLY A CA 1
ATOM 2294 C C . GLY A 1 297 ? -13.067 -10.361 -3.518 1.00 97.25 297 GLY A C 1
ATOM 2295 O O . GLY A 1 297 ? -14.126 -9.957 -3.035 1.00 97.25 297 GLY A O 1
ATOM 2296 N N . ALA A 1 298 ? -12.422 -11.428 -3.072 1.00 97.69 298 ALA A N 1
ATOM 2297 C CA . ALA A 1 298 ? -12.854 -12.213 -1.934 1.00 97.69 298 ALA A CA 1
ATOM 2298 C C . ALA A 1 298 ? -11.660 -12.519 -1.033 1.00 97.69 298 ALA A C 1
ATOM 2300 O O . ALA A 1 298 ? -10.523 -12.634 -1.492 1.00 97.69 298 ALA A O 1
ATOM 2301 N N . GLY A 1 299 ? -11.929 -12.627 0.259 1.00 97.38 299 GLY A N 1
ATOM 2302 C CA . GLY A 1 299 ? -10.951 -12.965 1.279 1.00 97.38 299 GLY A CA 1
ATOM 2303 C C . GLY A 1 299 ? -11.481 -14.048 2.194 1.00 97.38 299 GLY A C 1
ATOM 2304 O O . GLY A 1 299 ? -12.677 -14.090 2.469 1.00 97.38 299 GLY A O 1
ATOM 2305 N N . LEU A 1 300 ? -10.605 -14.913 2.684 1.00 96.88 300 LEU A N 1
ATOM 2306 C CA . LEU A 1 300 ? -10.950 -15.926 3.668 1.00 96.88 300 LEU A CA 1
ATOM 2307 C C . LEU A 1 300 ? -9.921 -15.934 4.794 1.00 96.88 300 LEU A C 1
ATOM 2309 O O . LEU A 1 300 ? -8.727 -16.143 4.572 1.00 96.88 300 LEU A O 1
ATOM 2313 N N . VAL A 1 301 ? -10.405 -15.748 6.017 1.00 94.25 301 VAL A N 1
ATOM 2314 C CA . VAL A 1 301 ? -9.622 -15.872 7.243 1.00 94.25 301 VAL A CA 1
ATOM 2315 C C . VAL A 1 301 ? -9.860 -17.252 7.842 1.00 94.25 301 VAL A C 1
ATOM 2317 O O . VAL A 1 301 ? -10.930 -17.544 8.373 1.00 94.25 301 VAL A O 1
ATOM 2320 N N . ILE A 1 302 ? -8.840 -18.102 7.798 1.00 91.81 302 ILE A N 1
ATOM 2321 C CA . ILE A 1 302 ? -8.893 -19.466 8.320 1.00 91.81 302 ILE A CA 1
ATOM 2322 C C . ILE A 1 302 ? -8.231 -19.480 9.696 1.00 91.81 302 ILE A C 1
ATOM 2324 O O . ILE A 1 302 ? -7.051 -19.153 9.848 1.00 91.81 302 ILE A O 1
ATOM 2328 N N . ALA A 1 303 ? -9.013 -19.850 10.715 1.00 85.00 303 ALA A N 1
ATOM 2329 C CA . ALA A 1 303 ? -8.549 -20.041 12.092 1.00 85.00 303 ALA A CA 1
ATOM 2330 C C . ALA A 1 303 ? -7.761 -18.847 12.682 1.00 85.00 303 ALA A C 1
ATOM 2332 O O . ALA A 1 303 ? -6.951 -19.018 13.589 1.00 85.00 303 ALA A O 1
ATOM 2333 N N . LYS A 1 304 ? -8.009 -17.626 12.182 1.00 82.75 304 LYS A N 1
ATOM 2334 C CA . LYS A 1 304 ? -7.375 -16.356 12.595 1.00 82.75 304 LYS A CA 1
ATOM 2335 C C . LYS A 1 304 ? -5.862 -16.239 12.362 1.00 82.75 304 LYS A C 1
ATOM 2337 O O . LYS A 1 304 ? -5.312 -15.183 12.655 1.00 82.75 304 LYS A O 1
ATOM 2342 N N . PHE A 1 305 ? -5.196 -17.260 11.820 1.00 87.88 305 PHE A N 1
ATOM 2343 C CA . PHE A 1 305 ? -3.753 -17.228 11.558 1.00 87.88 305 PHE A CA 1
ATOM 2344 C C . PHE A 1 305 ? -3.397 -17.329 10.072 1.00 87.88 305 PHE A C 1
ATOM 2346 O O . PHE A 1 305 ? -2.271 -16.999 9.722 1.00 87.88 305 PHE A O 1
ATOM 2353 N N . VAL A 1 306 ? -4.322 -17.731 9.196 1.00 94.06 306 VAL A N 1
ATOM 2354 C CA . VAL A 1 306 ? -4.132 -17.665 7.738 1.00 94.06 306 VAL A CA 1
ATOM 2355 C C . VAL A 1 306 ? -5.171 -16.733 7.140 1.00 94.06 306 VAL A C 1
ATOM 2357 O O . VAL A 1 306 ? -6.350 -16.815 7.482 1.00 94.06 306 VAL A O 1
ATOM 2360 N N . LYS A 1 307 ? -4.736 -15.866 6.232 1.00 95.38 307 LYS A N 1
ATOM 2361 C CA . LYS A 1 307 ? -5.597 -15.066 5.366 1.00 95.38 307 LYS A CA 1
ATOM 2362 C C . LYS A 1 307 ? -5.221 -15.362 3.925 1.00 95.38 307 LYS A C 1
ATOM 2364 O O . LYS A 1 307 ? -4.036 -15.379 3.601 1.00 95.38 307 LYS A O 1
ATOM 2369 N N . VAL A 1 308 ? -6.216 -15.610 3.091 1.00 97.12 308 VAL A N 1
ATOM 2370 C CA . VAL A 1 308 ? -6.047 -15.751 1.646 1.00 97.12 308 VAL A CA 1
ATOM 2371 C C . VAL A 1 308 ? -6.971 -14.746 0.998 1.00 97.12 308 VAL A C 1
ATOM 2373 O O . VAL A 1 308 ? -8.164 -14.743 1.293 1.00 97.12 308 VAL A O 1
ATOM 2376 N N . ASP A 1 309 ? -6.430 -13.908 0.130 1.00 97.50 309 ASP A N 1
ATOM 2377 C CA . ASP A 1 309 ? -7.190 -12.904 -0.595 1.00 97.50 309 ASP A CA 1
ATOM 2378 C C . ASP A 1 309 ? -6.931 -13.047 -2.091 1.00 97.50 309 ASP A C 1
ATOM 2380 O O . ASP A 1 309 ? -5.820 -13.343 -2.536 1.00 97.50 309 ASP A O 1
ATOM 2384 N N . TYR A 1 310 ? -7.985 -12.832 -2.863 1.00 97.38 310 TYR A N 1
ATOM 2385 C CA . TYR A 1 310 ? -7.959 -12.825 -4.312 1.00 97.38 310 TYR A CA 1
ATOM 2386 C C . TYR A 1 310 ? -8.654 -11.567 -4.812 1.00 97.38 310 TYR A C 1
ATOM 2388 O O . TYR A 1 310 ? -9.711 -11.188 -4.293 1.00 97.38 310 TYR A O 1
ATOM 2396 N N . ALA A 1 311 ? -8.074 -10.950 -5.834 1.00 96.81 311 ALA A N 1
ATOM 2397 C CA . ALA A 1 311 ? -8.624 -9.774 -6.473 1.00 96.81 311 ALA A CA 1
ATOM 2398 C C . ALA A 1 311 ? -8.582 -9.876 -7.990 1.00 96.81 311 ALA A C 1
ATOM 2400 O O . ALA A 1 311 ? -7.678 -10.467 -8.583 1.00 96.81 311 ALA A O 1
ATOM 2401 N N . PHE A 1 312 ? -9.591 -9.255 -8.575 1.00 94.75 312 PHE A N 1
ATOM 2402 C CA . PHE A 1 312 ? -9.766 -9.025 -9.989 1.00 94.75 312 PHE A CA 1
ATOM 2403 C C . PHE A 1 312 ? -9.850 -7.517 -10.206 1.00 94.75 312 PHE A C 1
ATOM 2405 O O . PHE A 1 312 ? -10.665 -6.838 -9.572 1.00 94.75 312 PHE A O 1
ATOM 2412 N N . GLU A 1 313 ? -9.019 -7.010 -11.104 1.00 91.38 313 GLU A N 1
ATOM 2413 C CA . GLU A 1 313 ? -8.999 -5.612 -11.510 1.00 91.38 313 GLU A CA 1
ATOM 2414 C C . GLU A 1 313 ? -9.239 -5.529 -13.016 1.00 91.38 313 GLU A C 1
ATOM 2416 O O . GLU A 1 313 ? -8.487 -6.082 -13.821 1.00 91.38 313 GLU A O 1
ATOM 2421 N N . SER A 1 314 ? -10.334 -4.867 -13.387 1.00 88.62 314 SER A N 1
ATOM 2422 C CA . SER A 1 314 ? -10.650 -4.571 -14.778 1.00 88.62 314 SER A CA 1
ATOM 2423 C C . SER A 1 314 ? -9.855 -3.353 -15.225 1.00 88.62 314 SER A C 1
ATOM 2425 O O . SER A 1 314 ? -9.883 -2.320 -14.554 1.00 88.62 314 SER A O 1
ATOM 2427 N N . HIS A 1 315 ? -9.194 -3.458 -16.374 1.00 78.69 315 HIS A N 1
ATOM 2428 C CA . HIS A 1 315 ? -8.541 -2.328 -17.019 1.00 78.69 315 HIS A CA 1
ATOM 2429 C C . HIS A 1 315 ? -9.321 -1.956 -18.290 1.00 78.69 315 HIS A C 1
ATOM 2431 O O . HIS A 1 315 ? -9.699 -2.857 -19.037 1.00 78.69 315 HIS A O 1
ATOM 2437 N N . PRO A 1 316 ? -9.580 -0.663 -18.562 1.00 72.44 316 PRO A N 1
ATOM 2438 C CA . PRO A 1 316 ? -10.349 -0.252 -19.741 1.00 72.44 316 PRO A CA 1
ATOM 2439 C C . PRO A 1 316 ? -9.613 -0.548 -21.057 1.00 72.44 316 PRO A C 1
ATOM 2441 O O . PRO A 1 316 ? -10.231 -0.957 -22.035 1.00 72.44 316 PRO A O 1
ATOM 2444 N N . VAL A 1 317 ? -8.287 -0.378 -21.059 1.00 72.56 317 VAL A N 1
ATOM 2445 C CA . VAL A 1 317 ? -7.437 -0.491 -22.262 1.00 72.56 317 VAL A CA 1
ATOM 2446 C C . VAL A 1 317 ? -6.654 -1.810 -22.330 1.00 72.56 317 VAL A C 1
ATOM 2448 O O . VAL A 1 317 ? -6.281 -2.259 -23.409 1.00 72.56 317 VAL A O 1
ATOM 2451 N N . LEU A 1 318 ? -6.385 -2.444 -21.185 1.00 78.94 318 LEU A N 1
ATOM 2452 C CA . LEU A 1 318 ? -5.461 -3.580 -21.075 1.00 78.94 318 LEU A CA 1
ATOM 2453 C C . LEU A 1 318 ? -6.194 -4.838 -20.605 1.00 78.94 318 LEU A C 1
ATOM 2455 O O . LEU A 1 318 ? -7.371 -4.797 -20.252 1.00 78.94 318 LEU A O 1
ATOM 2459 N N . SER A 1 319 ? -5.487 -5.968 -20.597 1.00 84.50 319 SER A N 1
ATOM 2460 C CA . SER A 1 319 ? -6.035 -7.225 -20.080 1.00 84.50 319 SER A CA 1
ATOM 2461 C C . SER A 1 319 ? -6.351 -7.128 -18.581 1.00 84.50 319 SER A C 1
ATOM 2463 O O . SER A 1 319 ? -5.662 -6.404 -17.857 1.00 84.50 319 SER A O 1
ATOM 2465 N N . PRO A 1 320 ? -7.376 -7.856 -18.096 1.00 88.06 320 PRO A N 1
ATOM 2466 C CA . PRO A 1 320 ? -7.695 -7.886 -16.677 1.00 88.06 320 PRO A CA 1
ATOM 2467 C C . PRO A 1 320 ? -6.529 -8.443 -15.861 1.00 88.06 320 PRO A C 1
ATOM 2469 O O . PRO A 1 320 ? -5.849 -9.379 -16.281 1.00 88.06 320 PRO A O 1
ATOM 2472 N N . VAL A 1 321 ? -6.340 -7.885 -14.668 1.00 91.69 321 VAL A N 1
ATOM 2473 C CA . VAL A 1 321 ? -5.252 -8.250 -13.762 1.00 91.69 321 VAL A CA 1
ATOM 2474 C C . VAL A 1 321 ? -5.799 -9.100 -12.627 1.00 91.69 321 VAL A C 1
ATOM 2476 O O . VAL A 1 321 ? -6.808 -8.775 -11.991 1.00 91.69 321 VAL A O 1
ATOM 2479 N N . HIS A 1 322 ? -5.100 -10.196 -12.356 1.00 93.44 322 HIS A N 1
ATOM 2480 C CA . HIS A 1 322 ? -5.410 -11.114 -11.274 1.00 93.44 322 HIS A CA 1
ATOM 2481 C C . HIS A 1 322 ? -4.329 -11.020 -10.206 1.00 93.44 322 HIS A C 1
ATOM 2483 O O . HIS A 1 322 ? -3.133 -11.064 -10.497 1.00 93.44 322 HIS A O 1
ATOM 2489 N N . ARG A 1 323 ? -4.752 -10.916 -8.948 1.00 95.44 323 ARG A N 1
ATOM 2490 C CA . ARG A 1 323 ? -3.835 -10.825 -7.815 1.00 95.44 323 ARG A CA 1
ATOM 2491 C C . ARG A 1 323 ? -4.213 -11.814 -6.735 1.00 95.44 323 ARG A C 1
ATOM 2493 O O . ARG A 1 323 ? -5.376 -11.910 -6.340 1.00 95.44 323 ARG A O 1
ATOM 2500 N N . VAL A 1 324 ? -3.208 -12.511 -6.223 1.00 97.31 324 VAL A N 1
ATOM 2501 C CA . VAL A 1 324 ? -3.349 -13.448 -5.110 1.00 97.31 324 VAL A CA 1
ATOM 2502 C C . VAL A 1 324 ? -2.452 -12.985 -3.980 1.00 97.31 324 VAL A C 1
ATOM 2504 O O . VAL A 1 324 ? -1.292 -12.641 -4.201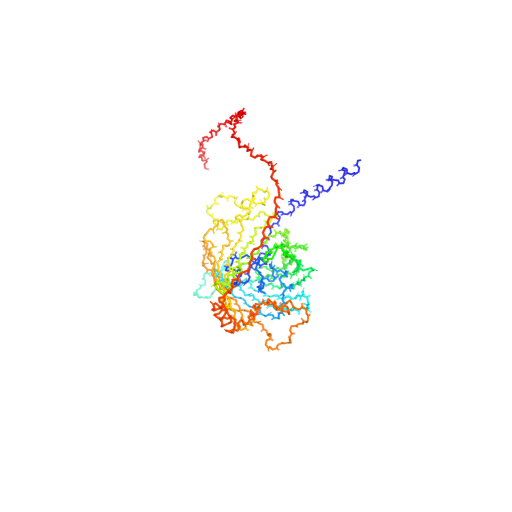 1.00 97.31 324 VAL A O 1
ATOM 2507 N N . SER A 1 325 ? -2.969 -13.014 -2.758 1.00 97.50 325 SER A N 1
ATOM 2508 C CA . SER A 1 325 ? -2.150 -12.813 -1.573 1.00 97.50 325 SER A CA 1
ATOM 2509 C C . SER A 1 325 ? -2.463 -13.796 -0.462 1.00 97.50 325 SER A C 1
ATOM 2511 O O . SER A 1 325 ? -3.605 -14.207 -0.260 1.00 97.50 325 SER A O 1
ATOM 2513 N N . VAL A 1 326 ? -1.425 -14.149 0.288 1.00 97.38 326 VAL A N 1
ATOM 2514 C CA . VAL A 1 326 ? -1.503 -15.046 1.437 1.00 97.38 326 VAL A CA 1
ATOM 2515 C C . VAL A 1 326 ? -0.753 -14.420 2.601 1.00 97.38 326 VAL A C 1
ATOM 2517 O O . VAL A 1 326 ? 0.416 -14.064 2.473 1.00 97.38 326 VAL A O 1
ATOM 2520 N N . SER A 1 327 ? -1.403 -14.336 3.758 1.00 96.25 327 SER A N 1
ATOM 2521 C CA . SER A 1 327 ? -0.789 -13.902 5.012 1.00 96.25 327 SER A CA 1
ATOM 2522 C C . SER A 1 327 ? -0.885 -15.000 6.054 1.00 96.25 327 SER A C 1
ATOM 2524 O O . SER A 1 327 ? -1.954 -15.562 6.288 1.00 96.25 327 SER A O 1
ATOM 2526 N N . ILE A 1 328 ? 0.226 -15.283 6.721 1.00 95.19 328 ILE A N 1
ATOM 2527 C CA . ILE A 1 328 ? 0.336 -16.317 7.743 1.00 95.19 328 ILE A CA 1
ATOM 2528 C C . ILE A 1 328 ? 0.905 -15.691 9.011 1.00 95.19 328 ILE A C 1
ATOM 2530 O O . ILE A 1 328 ? 1.946 -15.034 8.994 1.00 95.19 328 ILE A O 1
ATOM 2534 N N . SER A 1 329 ? 0.234 -15.921 10.131 1.00 92.44 329 SER A N 1
ATOM 2535 C CA . SER A 1 329 ? 0.728 -15.587 11.455 1.00 92.44 329 SER A CA 1
ATOM 2536 C C . SER A 1 329 ? 1.305 -16.834 12.121 1.00 92.44 329 SER A C 1
ATOM 2538 O O . SER A 1 329 ? 0.593 -17.829 12.273 1.00 92.44 329 SER A O 1
ATOM 2540 N N . PRO A 1 330 ? 2.556 -16.801 12.611 1.00 86.38 330 PRO A N 1
ATOM 2541 C CA . PRO A 1 330 ? 3.105 -17.882 13.418 1.00 86.38 330 PRO A CA 1
ATOM 2542 C C . PRO A 1 330 ? 2.532 -17.899 14.844 1.00 86.38 330 PRO A C 1
ATOM 2544 O O . PRO A 1 330 ? 3.086 -18.590 15.691 1.00 86.38 330 PRO A O 1
ATOM 2547 N N . TYR A 1 331 ? 1.454 -17.159 15.140 1.00 76.25 331 TYR A N 1
ATOM 2548 C CA . TYR A 1 331 ? 0.877 -17.021 16.481 1.00 76.25 331 TYR A CA 1
ATOM 2549 C C . TYR A 1 331 ? 0.699 -18.358 17.220 1.00 76.25 331 TYR A C 1
ATOM 2551 O O . TYR A 1 331 ? 1.042 -18.436 18.396 1.00 76.25 331 TYR A O 1
ATOM 2559 N N . LEU A 1 332 ? 0.274 -19.422 16.528 1.00 68.00 332 LEU A N 1
ATOM 2560 C CA . LEU A 1 332 ? 0.119 -20.765 17.110 1.00 68.00 332 LEU A CA 1
ATOM 2561 C C . LEU A 1 332 ? 1.423 -21.371 17.660 1.00 68.00 332 LEU A C 1
ATOM 2563 O O . LEU A 1 332 ? 1.380 -22.260 18.507 1.00 68.00 332 LEU A O 1
ATOM 2567 N N . PHE A 1 333 ? 2.573 -20.896 17.184 1.00 68.19 333 PHE A N 1
ATOM 2568 C CA . PHE A 1 333 ? 3.908 -21.400 17.508 1.00 68.19 333 PHE A CA 1
ATOM 2569 C C . PHE A 1 333 ? 4.814 -20.328 18.139 1.00 68.19 333 PHE A C 1
ATOM 2571 O O . PHE A 1 333 ? 5.983 -20.593 18.412 1.00 68.19 333 PHE A O 1
ATOM 2578 N N . SER A 1 334 ? 4.299 -19.115 18.366 1.00 63.31 334 SER A N 1
ATOM 2579 C CA . SER A 1 334 ? 5.050 -17.974 18.904 1.00 63.31 334 SER A CA 1
ATOM 2580 C C . SER A 1 334 ? 4.544 -17.571 20.293 1.00 63.31 334 SER A C 1
ATOM 2582 O O . SER A 1 334 ? 3.447 -17.949 20.697 1.00 63.31 334 SER A O 1
ATOM 2584 N N . HIS A 1 335 ? 5.337 -16.803 21.046 1.00 58.34 335 HIS A N 1
ATOM 2585 C CA . HIS A 1 335 ? 4.930 -16.324 22.369 1.00 58.34 335 HIS A CA 1
ATOM 2586 C C . HIS A 1 335 ? 3.608 -15.540 22.326 1.00 58.34 335 HIS A C 1
ATOM 2588 O O . HIS A 1 335 ? 3.331 -14.821 21.366 1.00 58.34 335 HIS A O 1
ATOM 2594 N N . ALA A 1 336 ? 2.822 -15.654 23.405 1.00 57.66 336 ALA A N 1
ATOM 2595 C CA . ALA A 1 336 ? 1.614 -14.862 23.620 1.00 57.66 336 ALA A CA 1
ATOM 2596 C C . ALA A 1 336 ? 1.876 -13.360 23.363 1.00 57.66 336 ALA A C 1
ATOM 2598 O O . ALA A 1 336 ? 2.990 -12.886 23.627 1.00 57.66 336 ALA A O 1
ATOM 2599 N N . PRO A 1 337 ? 0.877 -12.610 22.856 1.00 57.91 337 PRO A N 1
ATOM 2600 C CA . PRO A 1 337 ? 1.039 -11.204 22.504 1.00 57.91 337 PRO A CA 1
ATOM 2601 C C . PRO A 1 337 ? 1.643 -10.423 23.675 1.00 57.91 337 PRO A C 1
ATOM 2603 O O . PRO A 1 337 ? 1.236 -10.586 24.829 1.00 57.91 337 PRO A O 1
ATOM 2606 N N . ARG A 1 338 ? 2.646 -9.581 23.386 1.00 56.06 338 ARG A N 1
ATOM 2607 C CA . ARG A 1 338 ? 3.294 -8.752 24.414 1.00 56.06 338 ARG A CA 1
ATOM 2608 C C . ARG A 1 338 ? 2.233 -7.878 25.100 1.00 56.06 338 ARG A C 1
ATOM 2610 O O . ARG A 1 338 ? 1.310 -7.379 24.449 1.00 56.06 338 ARG A O 1
ATOM 2617 N N . GLN A 1 339 ? 2.349 -7.713 26.422 1.00 43.47 339 GLN A N 1
ATOM 2618 C CA . GLN A 1 339 ? 1.389 -6.939 27.219 1.00 43.47 339 GLN A CA 1
ATOM 2619 C C . GLN A 1 339 ? 1.184 -5.530 26.629 1.00 43.47 339 GLN A C 1
ATOM 2621 O O . GLN A 1 339 ? 2.149 -4.845 26.294 1.00 43.47 339 GLN A O 1
ATOM 2626 N N . GLY A 1 340 ? -0.084 -5.115 26.501 1.00 50.72 340 GLY A N 1
ATOM 2627 C CA . GLY A 1 340 ? -0.490 -3.823 25.922 1.00 50.72 340 GLY A CA 1
ATOM 2628 C C . GLY A 1 340 ? -1.015 -3.873 24.480 1.00 50.72 340 GLY A C 1
ATOM 2629 O O . GLY A 1 340 ? -1.287 -2.831 23.886 1.00 50.72 340 GLY A O 1
ATOM 2630 N N . THR A 1 341 ? -1.200 -5.073 23.935 1.00 49.56 341 THR A N 1
ATOM 2631 C CA . THR A 1 341 ? -1.898 -5.316 22.668 1.00 49.56 341 THR A CA 1
ATOM 2632 C C . THR A 1 341 ? -3.417 -5.060 22.841 1.00 49.56 341 THR A C 1
ATOM 2634 O O . THR A 1 341 ? -4.006 -5.636 23.760 1.00 49.56 341 THR A O 1
ATOM 2637 N N . PRO A 1 342 ? -4.076 -4.204 22.025 1.00 47.94 342 PRO A N 1
ATOM 2638 C CA . PRO A 1 342 ? -5.478 -3.782 22.200 1.00 47.94 342 PRO A CA 1
ATOM 2639 C C . PRO A 1 342 ? -6.514 -4.908 22.329 1.00 47.94 342 PRO A C 1
ATOM 2641 O O . PRO A 1 342 ? -7.554 -4.707 22.953 1.00 47.94 342 PRO A O 1
ATOM 2644 N N . GLU A 1 343 ? -6.225 -6.098 21.798 1.00 45.00 343 GLU A N 1
ATOM 2645 C CA . GLU A 1 343 ? -7.108 -7.270 21.887 1.00 45.00 343 GLU A CA 1
ATOM 2646 C C . GLU A 1 343 ? -7.351 -7.763 23.327 1.00 45.00 343 GLU A C 1
ATOM 2648 O O . GLU A 1 343 ? -8.310 -8.489 23.569 1.00 45.00 343 GLU A O 1
ATOM 2653 N N . VAL A 1 344 ? -6.550 -7.330 24.314 1.00 37.00 344 VAL A N 1
ATOM 2654 C CA . VAL A 1 344 ? -6.750 -7.691 25.735 1.00 37.00 344 VAL A CA 1
ATOM 2655 C C . VAL A 1 344 ? -8.004 -7.040 26.339 1.00 37.00 344 VAL A C 1
ATOM 2657 O O . VAL A 1 344 ? -8.468 -7.459 27.397 1.00 37.00 344 VAL A O 1
ATOM 2660 N N . LYS A 1 345 ? -8.635 -6.078 25.658 1.00 31.48 345 LYS A N 1
ATOM 2661 C CA . LYS A 1 345 ? -10.018 -5.702 25.966 1.00 31.48 345 LYS A CA 1
ATOM 2662 C C . LYS A 1 345 ? -10.951 -6.347 24.955 1.00 31.48 345 LYS A C 1
ATOM 2664 O O . LYS A 1 345 ? -11.526 -5.670 24.108 1.00 31.48 345 LYS A O 1
ATOM 2669 N N . ALA A 1 346 ? -11.155 -7.655 25.111 1.00 31.48 346 ALA A N 1
ATOM 2670 C CA . ALA A 1 346 ? -12.450 -8.229 24.789 1.00 31.48 346 ALA A CA 1
ATOM 2671 C C . ALA A 1 346 ? -13.486 -7.321 25.454 1.00 31.48 346 ALA A C 1
ATOM 2673 O O . ALA A 1 346 ? -13.510 -7.172 26.677 1.00 31.48 346 ALA A O 1
ATOM 2674 N N . SER A 1 347 ? -14.258 -6.615 24.634 1.00 30.33 347 SER A N 1
ATOM 2675 C CA . SER A 1 347 ? -15.426 -5.901 25.101 1.00 30.33 347 SER A CA 1
ATOM 2676 C C . SER A 1 347 ? -16.338 -6.957 25.709 1.00 30.33 347 SER A C 1
ATOM 2678 O O . SER A 1 347 ? -17.099 -7.613 25.005 1.00 30.33 347 SER A O 1
ATOM 2680 N N . SER A 1 348 ? -16.253 -7.145 27.024 1.00 30.95 348 SER A N 1
ATOM 2681 C CA . SER A 1 348 ? -17.366 -7.661 27.796 1.00 30.95 348 SER A CA 1
ATOM 2682 C C . SER A 1 348 ? -18.431 -6.569 27.761 1.00 30.95 348 SER A C 1
ATOM 2684 O O . SER A 1 348 ? -18.645 -5.838 28.729 1.00 30.95 348 SER A O 1
ATOM 2686 N N . LYS A 1 349 ? -19.087 -6.400 26.611 1.00 34.25 349 LYS A N 1
ATOM 2687 C CA . LYS A 1 349 ? -20.478 -5.993 26.673 1.00 34.25 349 LYS A CA 1
ATOM 2688 C C . LYS A 1 349 ? -21.150 -7.130 27.421 1.00 34.25 349 LYS A C 1
ATOM 2690 O O . LYS A 1 349 ? -21.176 -8.258 26.937 1.00 34.25 349 LYS A O 1
ATOM 2695 N N . ALA A 1 350 ? -21.585 -6.827 28.637 1.00 38.19 350 ALA A N 1
ATOM 2696 C CA . ALA A 1 350 ? -22.612 -7.588 29.312 1.00 38.19 350 ALA A CA 1
ATOM 2697 C C . ALA A 1 350 ? -23.803 -7.637 28.349 1.00 38.19 350 ALA A C 1
ATOM 2699 O O . ALA A 1 350 ? -24.565 -6.681 28.231 1.00 38.19 350 ALA A O 1
ATOM 2700 N N . VAL A 1 351 ? -23.860 -8.692 27.546 1.00 37.00 351 VAL A N 1
ATOM 2701 C CA . VAL A 1 351 ? -25.048 -9.050 26.794 1.00 37.00 351 VAL A CA 1
ATOM 2702 C C . VAL A 1 351 ? -25.761 -10.039 27.695 1.00 37.00 351 VAL A C 1
ATOM 2704 O O . VAL A 1 351 ? -25.194 -11.067 28.055 1.00 37.00 351 VAL A O 1
ATOM 2707 N N . VAL A 1 352 ? -26.980 -9.648 28.059 1.00 36.28 352 VAL A N 1
ATOM 2708 C CA . VAL A 1 352 ? -27.906 -10.298 28.989 1.00 36.28 352 VAL A CA 1
ATOM 2709 C C . VAL A 1 352 ? -27.514 -10.110 30.458 1.00 36.28 352 VAL A C 1
ATOM 2711 O O . VAL A 1 352 ? -26.820 -10.918 31.064 1.00 36.28 352 VAL A O 1
ATOM 2714 N N . ALA A 1 353 ? -28.011 -9.023 31.057 1.00 36.22 353 ALA A N 1
ATOM 2715 C CA . ALA A 1 353 ? -28.544 -9.178 32.402 1.00 36.22 353 ALA A CA 1
ATOM 2716 C C . ALA A 1 353 ? -29.621 -10.261 32.277 1.00 36.22 353 ALA A C 1
ATOM 2718 O O . ALA A 1 353 ? -30.581 -10.060 31.534 1.00 36.22 353 ALA A O 1
ATOM 2719 N N . GLU A 1 354 ? -29.401 -11.426 32.887 1.00 37.16 354 GLU A N 1
ATOM 2720 C CA . GLU A 1 354 ? -30.504 -12.333 33.182 1.00 37.16 354 GLU A CA 1
ATOM 2721 C C . GLU A 1 354 ? -31.546 -11.484 33.909 1.00 37.16 354 GLU A C 1
ATOM 2723 O O . GLU A 1 354 ? -31.286 -10.959 34.997 1.00 37.16 354 GLU A O 1
ATOM 2728 N N . GLU A 1 355 ? -32.691 -11.264 33.264 1.00 37.06 355 GLU A N 1
ATOM 2729 C CA . GLU A 1 355 ? -33.887 -10.908 34.007 1.00 37.06 355 GLU A CA 1
ATOM 2730 C C . GLU A 1 355 ? -34.052 -12.005 35.064 1.00 37.06 355 GLU A C 1
ATOM 2732 O O . GLU A 1 355 ? -33.940 -13.187 34.719 1.00 37.06 355 GLU A O 1
ATOM 2737 N N . PRO A 1 356 ? -34.206 -11.661 36.353 1.00 33.62 356 PRO A N 1
ATOM 2738 C CA . PRO A 1 356 ? -34.428 -12.685 37.354 1.00 33.62 356 PRO A CA 1
ATOM 2739 C C . PRO A 1 356 ? -35.687 -13.437 36.937 1.00 33.62 356 PRO A C 1
ATOM 2741 O O . PRO A 1 356 ? -36.715 -12.803 36.710 1.00 33.62 356 PRO A O 1
ATOM 2744 N N . GLU A 1 357 ? -35.581 -14.759 36.789 1.00 38.09 357 GLU A N 1
ATOM 2745 C CA . GLU A 1 357 ? -36.719 -15.629 36.512 1.00 38.09 357 GLU A CA 1
ATOM 2746 C C . GLU A 1 357 ? -37.837 -15.290 37.509 1.00 38.09 357 GLU A C 1
ATOM 2748 O O . GLU A 1 357 ? -37.760 -15.618 38.698 1.00 38.09 357 GLU A O 1
ATOM 2753 N N . GLU A 1 358 ? -38.861 -14.575 37.037 1.00 37.06 358 GLU A N 1
ATOM 2754 C CA . GLU A 1 358 ? -40.107 -14.413 37.767 1.00 37.06 358 GLU A CA 1
ATOM 2755 C C . GLU A 1 358 ? -40.739 -15.798 37.836 1.00 37.06 358 GLU A C 1
ATOM 2757 O O . GLU A 1 358 ? -41.350 -16.293 36.894 1.00 37.06 358 GLU A O 1
ATOM 2762 N N . SER A 1 359 ? -40.505 -16.460 38.965 1.00 37.41 359 SER A N 1
ATOM 2763 C CA . SER A 1 359 ? -41.077 -17.756 39.292 1.00 37.41 359 SER A CA 1
ATOM 2764 C C . SER A 1 359 ? -42.595 -17.744 39.098 1.00 37.41 359 SER A C 1
ATOM 2766 O O . SER A 1 359 ? -43.269 -16.827 39.581 1.00 37.41 359 SER A O 1
ATOM 2768 N N . ASP A 1 360 ? -43.128 -18.828 38.533 1.00 42.03 360 ASP A N 1
ATOM 2769 C CA . A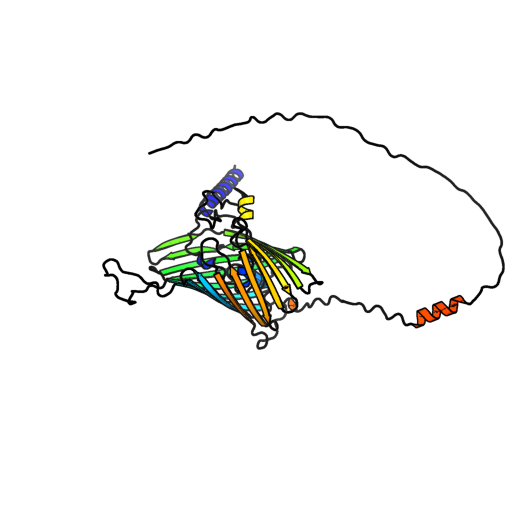SP A 1 360 ? -44.558 -19.141 38.356 1.00 42.03 360 ASP A CA 1
ATOM 2770 C C . ASP A 1 360 ? -45.434 -18.942 39.622 1.00 42.03 360 ASP A C 1
ATOM 2772 O O . ASP A 1 360 ? -46.661 -18.894 39.551 1.00 42.03 360 ASP A O 1
ATOM 2776 N N . ALA A 1 361 ? -44.822 -18.755 40.795 1.00 46.12 361 ALA A N 1
ATOM 2777 C CA . ALA A 1 361 ? -45.487 -18.424 42.052 1.00 46.12 361 ALA A CA 1
ATOM 2778 C C . ALA A 1 361 ? -46.173 -17.039 42.068 1.00 46.12 361 ALA A C 1
ATOM 2780 O O . ALA A 1 361 ? -47.130 -16.852 42.824 1.00 46.12 361 ALA A O 1
ATOM 2781 N N . ALA A 1 362 ? -45.721 -16.071 41.258 1.00 41.41 362 ALA A N 1
ATOM 2782 C CA . ALA A 1 362 ? -46.316 -14.729 41.213 1.00 41.41 362 ALA A CA 1
ATOM 2783 C C . ALA A 1 362 ? -47.675 -14.711 40.485 1.00 41.41 362 ALA A C 1
ATOM 2785 O O . ALA A 1 362 ? -48.589 -13.989 40.890 1.00 41.41 362 ALA A O 1
ATOM 2786 N N . TYR A 1 363 ? -47.846 -15.568 39.473 1.00 46.25 363 TYR A N 1
ATOM 2787 C CA . TYR A 1 363 ? -49.118 -15.732 38.765 1.00 46.25 363 TYR A CA 1
ATOM 2788 C C . TYR A 1 363 ? -50.147 -16.510 39.600 1.00 46.25 363 TYR A C 1
ATOM 2790 O O . TYR A 1 363 ? -51.312 -16.116 39.648 1.00 46.25 363 TYR A O 1
ATOM 2798 N N . GLU A 1 364 ? -49.723 -17.524 40.363 1.00 42.97 364 GLU A N 1
ATOM 2799 C CA . GLU A 1 364 ? -50.619 -18.220 41.302 1.00 42.97 364 GLU A CA 1
ATOM 2800 C C . GLU A 1 364 ? -51.052 -17.355 42.503 1.00 42.97 364 GLU A C 1
ATOM 2802 O O . GLU A 1 364 ? -52.104 -17.598 43.101 1.00 42.97 364 GLU A O 1
ATOM 2807 N N . ALA A 1 365 ? -50.252 -16.359 42.899 1.00 48.19 365 ALA A N 1
ATOM 2808 C CA . ALA A 1 365 ? -50.611 -15.439 43.978 1.00 48.19 365 ALA A CA 1
ATOM 2809 C C . ALA A 1 365 ? -51.699 -14.440 43.545 1.00 48.19 365 ALA A C 1
ATOM 2811 O O . ALA A 1 365 ? -52.627 -14.189 44.314 1.00 48.19 365 ALA A O 1
ATOM 2812 N N . MET A 1 366 ? -51.645 -13.950 42.301 1.00 42.25 366 MET A N 1
ATOM 2813 C CA . MET A 1 366 ? -52.670 -13.054 41.748 1.00 42.25 366 MET A CA 1
ATOM 2814 C C . MET A 1 366 ? -54.028 -13.740 41.539 1.00 42.25 366 MET A C 1
ATOM 2816 O O . MET A 1 366 ? -55.062 -13.105 41.744 1.00 42.25 366 MET A O 1
ATOM 2820 N N . GLU A 1 367 ? -54.069 -15.032 41.194 1.00 46.66 367 GLU A N 1
ATOM 2821 C CA . GLU A 1 367 ? -55.348 -15.752 41.075 1.00 46.66 367 GLU A CA 1
ATOM 2822 C C . GLU A 1 367 ? -56.037 -15.976 42.433 1.00 46.66 367 GLU A C 1
ATOM 2824 O O . GLU A 1 367 ? -57.269 -15.939 42.500 1.00 46.66 367 GLU A O 1
ATOM 2829 N N . ARG A 1 368 ? -55.281 -16.129 43.533 1.00 43.72 368 ARG A N 1
ATOM 2830 C CA . ARG A 1 368 ? -55.862 -16.318 44.879 1.00 43.72 368 ARG A CA 1
ATOM 2831 C C . ARG A 1 368 ? -56.471 -15.051 45.477 1.00 43.72 368 ARG A C 1
ATOM 2833 O O . ARG A 1 368 ? -57.435 -15.168 46.227 1.00 43.72 368 ARG A O 1
ATOM 2840 N N . GLU A 1 369 ? -55.974 -13.863 45.134 1.00 40.97 369 GLU A N 1
ATOM 2841 C CA . GLU A 1 369 ? -56.539 -12.602 45.650 1.00 40.97 369 GLU A CA 1
ATOM 2842 C C . GLU A 1 369 ? -57.850 -12.186 44.955 1.00 40.97 369 GLU A C 1
ATOM 2844 O O . GLU A 1 369 ? -58.586 -11.347 45.467 1.00 40.97 369 GLU A O 1
ATOM 2849 N N . SER A 1 370 ? -58.210 -12.810 43.827 1.00 34.06 370 SER A N 1
ATOM 2850 C CA . SER A 1 370 ? -59.412 -12.449 43.054 1.00 34.06 370 SER A CA 1
ATOM 2851 C C . SER A 1 370 ? -60.750 -12.980 43.612 1.00 34.06 370 SER A C 1
ATOM 2853 O O . SER A 1 370 ? -61.805 -12.663 43.061 1.00 34.06 370 SER A O 1
ATOM 2855 N N . TYR A 1 371 ? -60.739 -13.736 44.722 1.00 38.28 371 TYR A N 1
ATOM 2856 C CA . TYR A 1 371 ? -61.939 -14.350 45.323 1.00 38.28 371 TYR A CA 1
ATOM 2857 C C . TYR A 1 371 ? -62.295 -13.891 46.747 1.00 38.28 371 TYR A C 1
ATOM 2859 O O . TYR A 1 371 ? -63.253 -14.415 47.323 1.00 38.28 371 TYR A O 1
ATOM 2867 N N . GLU A 1 372 ? -61.621 -12.890 47.317 1.00 34.16 372 GLU A N 1
ATOM 2868 C CA . GLU A 1 372 ? -62.044 -12.316 48.602 1.00 34.16 372 GLU A CA 1
ATOM 2869 C C . GLU A 1 372 ? -62.858 -11.027 48.411 1.00 34.16 372 GLU A C 1
ATOM 2871 O O . GLU A 1 372 ? -62.355 -9.929 48.192 1.00 34.16 372 GLU A O 1
ATOM 2876 N N . SER A 1 373 ? -64.180 -11.193 48.499 1.00 32.50 373 SER A N 1
ATOM 2877 C CA . SER A 1 373 ? -65.171 -10.118 48.557 1.00 32.50 373 SER A CA 1
ATOM 2878 C C . SER A 1 373 ? -65.012 -9.292 49.846 1.00 32.50 373 SER A C 1
ATOM 2880 O O . SER A 1 373 ? -65.077 -9.879 50.929 1.00 32.50 373 SER A O 1
ATOM 2882 N N . PRO A 1 374 ? -64.930 -7.947 49.804 1.00 36.25 374 PRO A N 1
ATOM 2883 C CA . PRO A 1 374 ? -64.986 -7.144 51.019 1.00 36.25 374 PRO A CA 1
ATOM 2884 C C . PRO A 1 374 ? -66.434 -6.980 51.491 1.00 36.25 374 PRO A C 1
ATOM 2886 O O . PRO A 1 374 ? -67.324 -6.598 50.727 1.00 36.25 374 PRO A O 1
ATOM 2889 N N . ALA A 1 375 ? -66.660 -7.267 52.771 1.00 30.30 375 ALA A N 1
ATOM 2890 C CA . ALA A 1 375 ? -67.868 -6.911 53.501 1.00 30.30 375 ALA A CA 1
ATOM 2891 C C . ALA A 1 375 ? -67.927 -5.393 53.787 1.00 30.30 375 ALA A C 1
ATOM 2893 O O . ALA A 1 375 ? -66.918 -4.695 53.786 1.00 30.30 375 ALA A O 1
ATOM 2894 N N . ALA A 1 376 ? -69.151 -4.912 53.998 1.00 29.97 376 ALA A N 1
ATOM 2895 C CA . ALA A 1 376 ? -69.595 -3.519 54.016 1.00 29.97 376 ALA A CA 1
ATOM 2896 C C . ALA A 1 376 ? -69.205 -2.663 55.249 1.00 29.97 376 ALA A C 1
ATOM 2898 O O . ALA A 1 376 ? -68.755 -3.196 56.261 1.00 29.97 376 ALA A O 1
ATOM 2899 N N . ALA A 1 377 ? -69.578 -1.367 55.144 1.00 28.39 377 ALA A N 1
ATOM 2900 C CA . ALA A 1 377 ? -69.655 -0.269 56.138 1.00 28.39 377 ALA A CA 1
ATOM 2901 C C . ALA A 1 377 ? -68.397 0.629 56.227 1.00 28.39 377 ALA A C 1
ATOM 2903 O O . ALA A 1 377 ? -67.288 0.123 56.242 1.00 28.39 377 ALA A O 1
ATOM 2904 N N . GLU A 1 378 ? -68.433 1.966 56.292 1.00 29.80 378 GLU A N 1
ATOM 2905 C CA . GLU A 1 378 ? -69.478 2.996 56.437 1.00 29.80 378 GLU A CA 1
ATOM 2906 C C . GLU A 1 378 ? -68.841 4.369 56.080 1.00 29.80 378 GLU A C 1
ATOM 2908 O O . GLU A 1 378 ? -67.638 4.563 56.252 1.00 29.80 378 GLU A O 1
ATOM 2913 N N . THR A 1 379 ? -69.625 5.335 55.586 1.00 28.77 379 THR A N 1
ATOM 2914 C CA . THR A 1 379 ? -69.225 6.755 55.396 1.00 28.77 379 THR A CA 1
ATOM 2915 C C . THR A 1 379 ? -69.489 7.550 56.687 1.00 28.77 379 THR A C 1
ATOM 2917 O O . THR A 1 379 ? -70.393 7.163 57.429 1.00 28.77 379 THR A O 1
ATOM 2920 N N . PRO A 1 380 ? -68.814 8.694 56.952 1.00 37.66 380 PRO A N 1
ATOM 2921 C CA . PRO A 1 380 ? -69.455 9.970 56.575 1.00 37.66 380 PRO A CA 1
ATOM 2922 C C . PRO A 1 380 ? -68.537 11.180 56.227 1.00 37.66 380 PRO A C 1
ATOM 2924 O O . PRO A 1 380 ? -67.469 11.369 56.793 1.00 37.66 380 PRO A O 1
ATOM 2927 N N . ALA A 1 381 ? -69.094 12.034 55.350 1.00 28.53 381 ALA A N 1
ATOM 2928 C CA . ALA A 1 381 ? -69.192 13.513 55.364 1.00 28.53 381 ALA A CA 1
ATOM 2929 C C . ALA A 1 381 ? -67.977 14.477 55.191 1.00 28.53 381 ALA A C 1
ATOM 2931 O O . ALA A 1 381 ? -67.133 14.599 56.067 1.00 28.53 381 ALA A O 1
ATOM 2932 N N . ALA A 1 382 ? -68.079 15.269 54.096 1.00 29.09 382 ALA A N 1
ATOM 2933 C CA . ALA A 1 382 ? -67.935 16.739 53.900 1.00 29.09 382 ALA A CA 1
ATOM 2934 C C . ALA A 1 382 ? -66.662 17.479 54.395 1.00 29.09 382 ALA A C 1
ATOM 2936 O O . ALA A 1 382 ? -66.238 17.325 55.530 1.00 29.09 382 ALA A O 1
ATOM 2937 N N . THR A 1 383 ? -66.064 18.438 53.664 1.00 28.25 383 THR A N 1
ATOM 2938 C CA . THR A 1 383 ? -66.652 19.743 53.266 1.00 28.25 383 THR A CA 1
ATOM 2939 C C . THR A 1 383 ? -65.705 20.516 52.306 1.00 28.25 383 THR A C 1
ATOM 2941 O O . THR A 1 383 ? -64.497 20.424 52.483 1.00 28.25 383 THR A O 1
ATOM 2944 N N . GLU A 1 384 ? -66.292 21.226 51.322 1.00 29.45 384 GLU A N 1
ATOM 2945 C CA . GLU A 1 384 ? -65.942 22.483 50.580 1.00 29.45 384 GLU A CA 1
ATOM 2946 C C . GLU A 1 384 ? -64.473 23.015 50.578 1.00 29.45 384 GLU A C 1
ATOM 2948 O O . GLU A 1 384 ? -63.776 22.948 51.574 1.00 29.45 384 GLU A O 1
ATOM 2953 N N . SER A 1 385 ? -63.908 23.665 49.546 1.00 28.98 385 SER A N 1
ATOM 2954 C CA . SER A 1 385 ? -64.417 24.836 48.815 1.00 28.98 385 SER A CA 1
ATOM 2955 C C . SER A 1 385 ? -63.431 25.317 47.722 1.00 28.98 385 SER A C 1
ATOM 2957 O O . SER A 1 385 ? -62.216 25.221 47.881 1.00 28.98 385 SER A O 1
ATOM 2959 N N . SER A 1 386 ? -63.997 25.979 46.705 1.00 30.34 386 SER A N 1
ATOM 2960 C CA . SER A 1 386 ? -63.452 27.054 45.845 1.00 30.34 386 SER A CA 1
ATOM 2961 C C . SER A 1 386 ? -62.510 26.752 44.658 1.00 30.34 386 SER A C 1
ATOM 2963 O O . SER A 1 386 ? -61.319 26.496 44.796 1.00 30.34 386 SER A O 1
ATOM 2965 N N . ALA A 1 387 ? -63.082 26.926 43.460 1.00 30.86 387 ALA A N 1
ATOM 2966 C CA . ALA A 1 387 ? -62.442 27.367 42.210 1.00 30.86 387 ALA A CA 1
ATOM 2967 C C . ALA A 1 387 ? -62.449 28.928 42.145 1.00 30.86 387 ALA A C 1
ATOM 2969 O O . ALA A 1 387 ? -62.840 29.533 43.148 1.00 30.86 387 ALA A O 1
ATOM 2970 N N . PRO A 1 388 ? -62.216 29.632 41.009 1.00 49.44 388 PRO A N 1
ATOM 2971 C CA . PRO A 1 388 ? -61.526 29.306 39.745 1.00 49.44 388 PRO A CA 1
ATOM 2972 C C . PRO A 1 388 ? -60.569 30.443 39.265 1.00 49.44 388 PRO A C 1
ATOM 2974 O O . PRO A 1 388 ? -60.495 31.520 39.852 1.00 49.44 388 PRO A O 1
ATOM 2977 N N . SER A 1 389 ? -59.882 30.266 38.133 1.00 30.48 389 SER A N 1
ATOM 2978 C CA . SER A 1 389 ? -59.849 31.304 37.077 1.00 30.48 389 SER A CA 1
ATOM 2979 C C . SER A 1 389 ? -59.403 30.720 35.732 1.00 30.48 389 SER A C 1
ATOM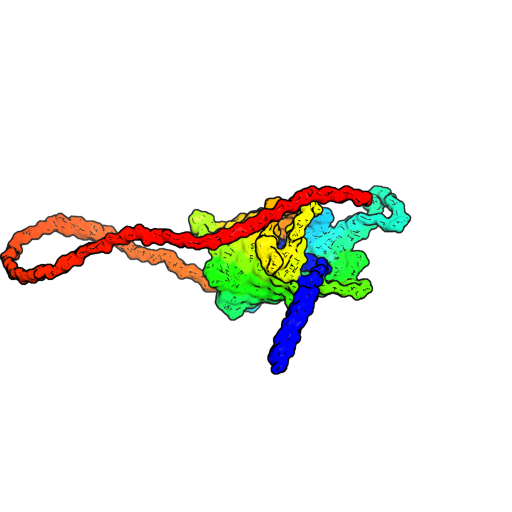 2981 O O . SER A 1 389 ? -58.311 30.179 35.587 1.00 30.48 389 SER A O 1
ATOM 2983 N N . GLU A 1 390 ? -60.331 30.821 34.781 1.00 32.41 390 GLU A N 1
ATOM 2984 C CA . GLU A 1 390 ? -60.222 30.672 33.323 1.00 32.41 390 GLU A CA 1
ATOM 2985 C C . GLU A 1 390 ? -59.226 31.713 32.758 1.00 32.41 390 GLU A C 1
ATOM 2987 O O . GLU A 1 390 ? -58.903 32.680 33.441 1.00 32.41 390 GLU A O 1
ATOM 2992 N N . SER A 1 391 ? -58.682 31.690 31.541 1.00 30.89 391 SER A N 1
ATOM 2993 C CA . SER A 1 391 ? -59.146 31.321 30.188 1.00 30.89 391 SER A CA 1
ATOM 2994 C C . SER A 1 391 ? -57.890 31.439 29.280 1.00 30.89 391 SER A C 1
ATOM 2996 O O . SER A 1 391 ? -57.010 32.243 29.577 1.00 30.89 391 SER A O 1
ATOM 2998 N N . ALA A 1 392 ? -57.597 30.538 28.330 1.00 30.38 392 ALA A N 1
ATOM 2999 C CA . ALA A 1 392 ? -58.067 30.519 26.929 1.00 30.38 392 ALA A CA 1
ATOM 3000 C C . ALA A 1 392 ? -57.967 31.889 26.215 1.00 30.38 392 ALA A C 1
ATOM 3002 O O . ALA A 1 392 ? -58.389 32.878 26.791 1.00 30.38 392 ALA A O 1
ATOM 3003 N N . VAL A 1 393 ? -57.520 32.098 24.973 1.00 32.94 393 VAL A N 1
ATOM 3004 C CA . VAL A 1 393 ? -57.075 31.354 23.769 1.00 32.94 393 VAL A CA 1
ATOM 3005 C C . VAL A 1 393 ? -56.602 32.480 22.811 1.00 32.94 393 VAL A C 1
ATOM 3007 O O . VAL A 1 393 ? -57.197 33.546 22.885 1.00 32.94 393 VAL A O 1
ATOM 3010 N N . GLU A 1 394 ? -55.614 32.296 21.920 1.00 31.75 394 GLU A N 1
ATOM 3011 C CA . GLU A 1 394 ? -55.756 32.697 20.494 1.00 31.75 394 GLU A CA 1
ATOM 3012 C C . GLU A 1 394 ? -54.540 32.382 19.609 1.00 31.75 394 GLU A C 1
ATOM 3014 O O . GLU A 1 394 ? -53.380 32.595 19.954 1.00 31.75 394 GLU A O 1
ATOM 3019 N N . GLU A 1 395 ? -54.892 31.879 18.432 1.00 35.12 395 GLU A N 1
ATOM 3020 C CA . GLU A 1 395 ? -54.112 31.509 17.259 1.00 35.12 395 GLU A CA 1
ATOM 3021 C C . GLU A 1 395 ? -54.239 32.646 16.226 1.00 35.12 395 GLU A C 1
ATOM 3023 O O . GLU A 1 395 ? -55.325 33.203 16.081 1.00 35.12 395 GLU A O 1
ATOM 3028 N N . LEU A 1 396 ? -53.174 33.000 15.491 1.00 33.94 396 LEU A N 1
ATOM 3029 C CA . LEU A 1 396 ? -53.251 33.979 14.395 1.00 33.94 396 LEU A CA 1
ATOM 3030 C C . LEU A 1 396 ? -52.323 33.629 13.215 1.00 33.94 396 LEU A C 1
ATOM 3032 O O . LEU A 1 396 ? -51.153 33.285 13.369 1.00 33.94 396 LEU A O 1
ATOM 3036 N N . VAL A 1 397 ? -52.937 33.741 12.038 1.00 39.25 397 VAL A N 1
ATOM 3037 C CA . VAL A 1 397 ? -52.553 33.416 10.649 1.00 39.25 397 VAL A CA 1
ATOM 3038 C C . VAL A 1 397 ? -51.619 34.494 10.027 1.00 39.25 397 VAL A C 1
ATOM 3040 O O . VAL A 1 397 ? -51.578 35.609 10.549 1.00 39.25 397 VAL A O 1
ATOM 3043 N N . PRO A 1 398 ? -50.872 34.222 8.923 1.00 50.81 398 PRO A N 1
ATOM 3044 C CA . PRO A 1 398 ? -49.775 35.068 8.420 1.00 50.81 398 PRO A CA 1
ATOM 3045 C C . PRO A 1 398 ? -50.118 35.931 7.179 1.00 50.81 398 PRO A C 1
ATOM 3047 O O . PRO A 1 398 ? -51.123 35.687 6.516 1.00 50.81 398 PRO A O 1
ATOM 3050 N N . ALA A 1 399 ? -49.238 36.894 6.838 1.00 32.81 399 ALA A N 1
ATOM 3051 C CA . ALA A 1 399 ? -49.069 37.580 5.529 1.00 32.81 399 ALA A CA 1
ATOM 3052 C C . ALA A 1 399 ? -47.913 38.627 5.603 1.00 32.81 399 ALA A C 1
ATOM 3054 O O . ALA A 1 399 ? -47.584 39.033 6.719 1.00 32.81 399 ALA A O 1
ATOM 3055 N N . PRO A 1 400 ? -47.408 39.245 4.503 1.00 45.34 400 PRO A N 1
ATOM 3056 C CA . PRO A 1 400 ? -47.108 38.766 3.140 1.00 45.34 400 PRO A CA 1
ATOM 3057 C C . PRO A 1 400 ? -45.702 39.210 2.614 1.00 45.34 400 PRO A C 1
ATOM 3059 O O . PRO A 1 400 ? -44.948 39.912 3.286 1.00 45.34 400 PRO A O 1
ATOM 3062 N N . GLU A 1 401 ? -45.374 38.816 1.374 1.00 35.22 401 GLU A N 1
ATOM 3063 C CA . GLU A 1 401 ? -44.176 39.171 0.583 1.00 35.22 401 GLU A CA 1
ATOM 3064 C C . GLU A 1 401 ? -44.106 40.642 0.107 1.00 35.22 401 GLU A C 1
ATOM 3066 O O . GLU A 1 401 ? -45.125 41.252 -0.228 1.00 35.22 401 GLU A O 1
ATOM 3071 N N . GLN A 1 402 ? -42.879 41.162 -0.071 1.00 34.22 402 GLN A N 1
ATOM 3072 C CA . GLN A 1 402 ? -42.555 42.272 -0.983 1.00 34.22 402 GLN A CA 1
ATOM 3073 C C . GLN A 1 402 ? -41.188 42.058 -1.669 1.00 34.22 402 GLN A C 1
ATOM 3075 O O . GLN A 1 402 ? -40.217 41.597 -1.075 1.00 34.22 402 GLN A O 1
ATOM 3080 N N . VAL A 1 403 ? -41.177 42.432 -2.946 1.00 34.38 403 VAL A N 1
ATOM 3081 C CA . VAL A 1 403 ? -40.229 42.195 -4.044 1.00 34.38 403 VAL A CA 1
ATOM 3082 C C . VAL A 1 403 ? -39.000 43.117 -3.996 1.00 34.38 403 VAL A C 1
ATOM 3084 O O . VAL A 1 403 ? -39.160 44.313 -3.765 1.00 34.38 403 VAL A O 1
ATOM 3087 N N . GLN A 1 404 ? -37.802 42.623 -4.354 1.00 36.59 404 GLN A N 1
ATOM 3088 C CA . GLN A 1 404 ? -36.726 43.471 -4.902 1.00 36.59 404 GLN A CA 1
ATOM 3089 C C . GLN A 1 404 ? -35.971 42.812 -6.073 1.00 36.59 404 GLN A C 1
ATOM 3091 O O . GLN A 1 404 ? -35.548 41.660 -6.020 1.00 36.59 404 GLN A O 1
ATOM 3096 N N . ASN A 1 405 ? -35.839 43.615 -7.131 1.00 35.06 405 ASN A N 1
ATOM 3097 C CA . ASN A 1 405 ? -35.293 43.358 -8.464 1.00 35.06 405 ASN A CA 1
ATOM 3098 C C . ASN A 1 405 ? -33.839 42.849 -8.492 1.00 35.06 405 ASN A C 1
ATOM 3100 O O . ASN A 1 405 ? -32.971 43.391 -7.809 1.00 35.06 405 ASN A O 1
ATOM 3104 N N . ARG A 1 406 ? -33.547 41.918 -9.411 1.00 36.41 406 ARG A N 1
ATOM 3105 C CA . ARG A 1 406 ? -32.188 41.543 -9.839 1.00 36.41 406 ARG A CA 1
ATOM 3106 C C . ARG A 1 406 ? -32.037 41.822 -11.345 1.00 36.41 406 ARG A C 1
ATOM 3108 O O . ARG A 1 406 ? -32.903 41.370 -12.089 1.00 36.41 406 ARG A O 1
ATOM 3115 N N . PRO A 1 407 ? -30.997 42.537 -11.816 1.00 44.22 407 PRO A N 1
ATOM 3116 C CA . PRO A 1 407 ? -30.796 42.770 -13.246 1.00 44.22 407 PRO A CA 1
ATOM 3117 C C . PRO A 1 407 ? -30.268 41.528 -13.978 1.00 44.22 407 PRO A C 1
ATOM 3119 O O . PRO A 1 407 ? -29.507 40.733 -13.419 1.00 44.22 407 PRO A O 1
ATOM 3122 N N . GLU A 1 408 ? -30.683 41.416 -15.238 1.00 36.94 408 GLU A N 1
ATOM 3123 C CA . GLU A 1 408 ? -30.351 40.395 -16.233 1.00 36.94 408 GLU A CA 1
ATOM 3124 C C . GLU A 1 408 ? -28.852 40.336 -16.578 1.00 36.94 408 GLU A C 1
ATOM 3126 O O . GLU A 1 408 ? -28.159 41.353 -16.642 1.00 36.94 408 GLU A O 1
ATOM 3131 N N . LYS A 1 409 ? -28.362 39.118 -16.842 1.00 38.94 409 LYS A N 1
ATOM 3132 C CA . LYS A 1 409 ? -27.066 38.854 -17.485 1.00 38.94 409 LYS A CA 1
ATOM 3133 C C . LYS A 1 409 ? -27.235 38.942 -19.010 1.00 38.94 409 LYS A C 1
ATOM 3135 O O . LYS A 1 409 ? -28.226 38.409 -19.507 1.00 38.94 409 LYS A O 1
ATOM 3140 N N . PRO A 1 410 ? -26.287 39.515 -19.769 1.00 44.88 410 PRO A N 1
ATOM 3141 C CA . PRO A 1 410 ? -26.325 39.417 -21.221 1.00 44.88 410 PRO A CA 1
ATOM 3142 C C . PRO A 1 410 ? -25.884 38.024 -21.700 1.00 44.88 410 PRO A C 1
ATOM 3144 O O . PRO A 1 410 ? -24.861 37.497 -21.262 1.00 44.88 410 PRO A O 1
ATOM 3147 N N . ASN A 1 411 ? -26.681 37.460 -22.612 1.00 35.34 411 ASN A N 1
ATOM 3148 C CA . ASN A 1 411 ? -26.347 36.316 -23.460 1.00 35.34 411 ASN A CA 1
ATOM 3149 C C . ASN A 1 411 ? -25.171 36.679 -24.373 1.00 35.34 411 ASN A C 1
ATOM 3151 O O . ASN A 1 411 ? -25.271 37.632 -25.146 1.00 35.34 411 ASN A O 1
ATOM 3155 N N . ILE A 1 412 ? -24.104 35.884 -24.329 1.00 38.09 412 ILE A N 1
ATOM 3156 C CA . ILE A 1 412 ? -23.085 35.851 -25.377 1.00 38.09 412 ILE A CA 1
ATOM 3157 C C . ILE A 1 412 ? -23.274 34.519 -26.096 1.00 38.09 412 ILE A C 1
ATOM 3159 O O . ILE A 1 412 ? -23.096 33.452 -25.515 1.00 38.09 412 ILE A O 1
ATOM 3163 N N . VAL A 1 413 ? -23.738 34.625 -27.336 1.00 39.69 413 VAL A N 1
ATOM 3164 C CA . VAL A 1 413 ? -23.726 33.566 -28.339 1.00 39.69 413 VAL A CA 1
ATOM 3165 C C . VAL A 1 413 ? -22.409 33.754 -29.078 1.00 39.69 413 VAL A C 1
ATOM 3167 O O . VAL A 1 413 ? -22.263 34.749 -29.785 1.00 39.69 413 VAL A O 1
ATOM 3170 N N . GLU A 1 414 ? -21.451 32.856 -28.877 1.00 36.50 414 GLU A N 1
ATOM 3171 C CA . GLU A 1 414 ? -20.295 32.739 -29.766 1.00 36.50 414 GLU A CA 1
ATOM 3172 C C . GLU A 1 414 ? -20.539 31.552 -30.692 1.00 36.50 414 GLU A C 1
ATOM 3174 O O . GLU A 1 414 ? -20.811 30.433 -30.261 1.00 36.50 414 GLU A O 1
ATOM 3179 N N . THR A 1 415 ? -20.576 31.891 -31.972 1.00 35.25 415 THR A N 1
ATOM 3180 C CA . THR A 1 415 ? -20.792 31.037 -33.130 1.00 35.25 415 THR A CA 1
ATOM 3181 C C . THR A 1 415 ? -19.519 30.293 -33.499 1.00 35.25 415 THR A C 1
ATOM 3183 O O . THR A 1 415 ? -18.431 30.863 -33.428 1.00 35.25 415 THR A O 1
ATOM 3186 N N . ASP A 1 416 ? -19.705 29.051 -33.938 1.00 40.69 416 ASP A N 1
ATOM 3187 C CA . ASP A 1 416 ? -18.716 28.212 -34.607 1.00 40.69 416 ASP A CA 1
ATOM 3188 C C . ASP A 1 416 ? -18.054 28.955 -35.774 1.00 40.69 416 ASP A C 1
ATOM 3190 O O . ASP A 1 416 ? -18.750 29.426 -36.673 1.00 40.69 416 ASP A O 1
ATOM 3194 N N . ASP A 1 417 ? -16.723 28.997 -35.786 1.00 42.75 417 ASP A N 1
ATOM 3195 C CA . ASP A 1 417 ? -15.943 29.223 -37.001 1.00 42.75 417 ASP A CA 1
ATOM 3196 C C . ASP A 1 417 ? -14.850 28.147 -37.080 1.00 42.75 417 ASP A C 1
ATOM 3198 O O . ASP A 1 417 ? -13.850 28.161 -36.357 1.00 42.75 417 ASP A O 1
ATOM 3202 N N . GLU A 1 418 ? -15.091 27.188 -37.975 1.00 38.97 418 GLU A N 1
ATOM 3203 C CA . GLU A 1 418 ? -14.093 26.293 -38.548 1.00 38.97 418 GLU A CA 1
ATOM 3204 C C . GLU A 1 418 ? -12.975 27.124 -39.195 1.00 38.97 418 GLU A C 1
ATOM 3206 O O . GLU A 1 418 ? -13.225 27.940 -40.084 1.00 38.97 418 GLU A O 1
ATOM 3211 N N . VAL A 1 419 ? -11.722 26.868 -38.817 1.00 41.56 419 VAL A N 1
ATOM 3212 C CA . VAL A 1 419 ? -10.566 27.270 -39.625 1.00 41.56 419 VAL A CA 1
ATOM 3213 C C . VAL A 1 419 ? -9.841 26.011 -40.072 1.00 41.56 419 VAL A C 1
ATOM 3215 O O . VAL A 1 419 ? -9.153 25.343 -39.303 1.00 41.56 419 VAL A O 1
ATOM 3218 N N . LEU A 1 420 ? -10.054 25.711 -41.348 1.00 38.88 420 LEU A N 1
ATOM 3219 C CA . LEU A 1 420 ? -9.307 24.765 -42.158 1.00 38.88 420 LEU A CA 1
ATOM 3220 C C . LEU A 1 420 ? -7.928 25.332 -42.540 1.00 38.88 420 LEU A C 1
ATOM 3222 O O . LEU A 1 420 ? -7.819 26.498 -42.921 1.00 38.88 420 LEU A O 1
ATOM 3226 N N . GLU A 1 421 ? -6.959 24.409 -42.564 1.00 37.94 421 GLU A N 1
ATOM 3227 C CA . GLU A 1 421 ? -5.783 24.328 -43.456 1.00 37.94 421 GLU A CA 1
ATOM 3228 C C . GLU A 1 421 ? -4.519 25.160 -43.151 1.00 37.94 421 GLU A C 1
ATOM 3230 O O . GLU A 1 421 ? -4.591 26.209 -42.504 1.00 37.94 421 GLU A O 1
ATOM 3235 N N . PRO A 1 422 ? -3.335 24.740 -43.667 1.00 53.81 422 PRO A N 1
ATOM 3236 C CA . PRO A 1 422 ? -3.062 23.625 -44.603 1.00 53.81 422 PRO A CA 1
ATOM 3237 C C . PRO A 1 422 ? -2.227 22.449 -44.068 1.00 53.81 422 PRO A C 1
ATOM 3239 O O . PRO A 1 422 ? -1.392 22.649 -43.156 1.00 53.81 422 PRO A O 1
#

Secondary structure (DSSP, 8-state):
-HHHHHHHHHHHHHHHHHHHTT---GGGGGGG----HHHHTTTT-GGG--S-TT-TTT--GGGGG--S-EEEEEEEE-STT-EEEEEEEEEEEETTEEEEEEEEEEEEEEEEE--TTPPPPSTT--EEEEEEEEEEEEEEEEE-SSSEEEEEEEEEEEEESSSEEEEEEEEEEEEEEEETTEEEEEEEETSS-EEEEETTS-EEEE--EEEEEEEEEEEEGGGTEEEEEEEEPPPSSS-------SS--------TTT-HHHHHHT-EEEEEEEETTSEEEEEEES-SS-TT-EEEEEEEEETTTEEEEEEEE--SSS--EEEEEEEE-GGGGSPPPPTT-GGG---------------THHHHHHHHHTT-PPP-------------------------------PPPPP--PPP------

Nearest PDB structures (foldseek):
  1nqe-assembly1_A  TM=4.066E-01  e=4.720E-04  Escherichia coli
  3rgm-assembly1_A  TM=3.851E-01  e=2.848E-03  Escherichia coli K-12
  8p97-assembly1_A  TM=3.056E-01  e=2.186E-03  Bacteroides thetaiotaomicron VPI-5482
  8bwc-assembly1_A  TM=4.453E-01  e=6.442E-02  Escherichia coli
  6ehd-assembly1_A  TM=3.223E-01  e=4.450E-02  Vibrio cholerae O395

Foldseek 3Di:
DVVVVVVVVVVVVVVVVLVVQAQADCQVVVLVDQFFQQCVQFLVLLCADAPGLSSCSNHQQSQLQDFFKKKKWKWKQFPPRWIKIKIKIKHAPAASKIKMKMKMKTWHWFQFDDDPPHDDDDDPDGDGFIWMKIKIKIKMKGDPDPFKIKMKMKMWIWIDGPWTKIWIKIKIKMWGCPDVQKIKMKIWIRPPWTWMAIPVRDIGTHHIWMKIKMKGWDDDVVQQWIKMKIKIWDTQRYQDPLDLDPPDPDRQRDHCVVPVVSRRQSMKIKMWIAHNQFKIWIKIHNGNVDPQFIKTWMWGQDPVFKIKIWMWTGRPPGDIMIMIMMMGGCCVVDDRGHPNNPVVPPPPPVDDPDPPPPPPVVVVVVVVVPPDDDDDDDDDDDDDDDDDDDDDDDDDDDDDDDDDDDDDDDDDDDDDDDDDDD

Radius of gyration: 32.95 Å; Cα contacts (8 Å, |Δi|>4): 960; chains: 1; bounding box: 95×70×101 Å

Mean predicted aligned error: 14.82 Å

Solvent-accessible surface area (backbone atoms only — not comparable to full-atom values): 23130 Å² total; per-residue (Å²): 116,66,70,61,52,52,52,50,50,51,50,50,50,53,54,55,50,60,68,57,40,65,41,76,50,74,84,59,49,76,72,70,62,80,56,33,12,65,33,42,3,20,10,59,21,39,56,31,56,73,86,54,70,53,35,45,82,61,33,20,20,49,29,17,71,39,60,56,44,36,42,30,40,22,44,32,51,49,66,90,75,23,36,37,41,35,38,23,42,36,38,48,77,39,55,31,21,15,42,35,40,35,41,35,42,41,35,32,68,69,44,71,52,80,59,91,91,58,77,85,60,78,83,88,65,62,52,63,48,58,38,41,36,39,37,41,35,45,22,38,10,34,46,78,49,102,42,36,27,32,14,37,27,40,37,38,37,39,36,43,53,101,57,46,34,47,31,40,34,25,32,39,23,36,36,34,51,79,50,92,54,31,37,41,26,40,35,34,41,24,74,80,40,26,38,33,42,34,75,89,68,52,76,49,58,28,47,56,39,40,35,44,21,32,26,39,58,44,80,37,75,94,73,46,28,35,42,33,43,31,33,19,48,34,58,50,61,38,71,47,80,66,65,85,61,92,82,64,92,67,90,54,29,47,24,47,91,78,32,52,64,55,21,56,34,48,11,18,26,21,41,37,40,35,34,78,87,30,44,30,44,31,35,18,27,51,26,65,75,45,82,62,26,42,15,31,28,44,34,41,41,49,92,85,35,36,37,41,25,35,18,39,37,41,44,83,85,52,70,68,33,50,27,40,25,43,33,42,33,60,57,94,82,46,80,77,66,58,78,60,38,75,76,79,62,67,79,76,68,81,76,71,79,76,73,77,81,79,58,74,63,62,62,59,51,58,63,63,64,76,72,72,80,84,80,86,89,84,87,86,84,88,79,90,86,84,86,88,82,89,78,89,86,90,85,86,88,90,88,84,91,85,90,83,92,79,87,85,80,86,86,81,86,83,77,91,76,89,82,83,85,134

pLDDT: mean 76.85, std 22.89, range [28.25, 98.12]